Protein AF-0000000079469267 (afdb_homodimer)

Radius of gyration: 24.54 Å; Cα contacts (8 Å, |Δi|>4): 1300; chains: 2; bounding box: 55×76×54 Å

pLDDT: mean 92.68, std 9.92, range [40.91, 98.94]

InterPro domains:
  IPR002347 Short-chain dehydrogenase/reductase SDR [PF00106] (14-213)
  IPR002347 Short-chain dehydrogenase/reductase SDR [PR00080] (97-108)
  IPR002347 Short-chain dehydrogenase/reductase SDR [PR00080] (150-158)
  IPR002347 Short-chain dehydrogenase/reductase SDR [PR00080] (176-195)
  IPR002347 Short-chain dehydrogenase/reductase SDR [PR00081] (15-32)
  IPR002347 Short-chain dehydrogenase/reductase SDR [PR00081] (97-108)
  IPR002347 Short-chain dehydrogenase/reductase SDR [PR00081] (144-160)
  IPR002347 Short-chain dehydrogenase/reductase SDR [PR00081] (176-195)
  IPR002347 Short-chain dehydrogenase/reductase SDR [PR00081] (197-214)
  IPR036291 NAD(P)-binding domain superfamily [SSF51735] (9-253)
  IPR050259 Short-chain dehydrogenases/reductases [PTHR42879] (10-252)
  IPR057326 Ketoreductase domain [SM00822] (14-189)

Nearest PDB structures (foldseek):
  3s55-assembly2_E  TM=8.276E-01  e=9.055E-22  Mycobacteroides abscessus ATCC 19977
  3s55-assembly2_F  TM=8.338E-01  e=1.156E-21  Mycobacteroides abscessus ATCC 19977
  3tfo-assembly1_C  TM=9.069E-01  e=4.178E-18  Sinorhizobium meliloti 1021
  7ulh-assembly1_B  TM=8.196E-01  e=1.775E-18  Mycobacterium avium 104
  3qlj-assembly2_D  TM=8.713E-01  e=3.142E-17  Mycobacterium avium 104

Organism: NCBI:txid2803784

Foldseek 3Di:
DAQAADLCALQNLAEEEFEPCQWFLSLQLQQLSQSRNYAYEYEEQFADPPRDPFDGHPVVSQCVSVVRPGHYDYDYADLLDLVRLLVSQVVSCVVRHAHAEYELDDADDWFAFPVPDDPVNLSSRCRNLPVSLVSNCVNRVVVLLVVLGHEYEYEAAPLLDDDDPPDDDDGGSVSNNVSRVNRLVVQLVVLVVCLVSFYAGEYEHEYAEDIPVCVVVVVDDPVCVVVYDYSQLSSQQSSCLRSDGSNVRHSYHYYRVVSCVVVVHDGDRGD/DAQAADLCALQNLAEEEFEPCQWFLSLLLQQLSQSRNYAYEYEEQFADPPRDPFDGHPVVSQCVSVVRPGHYDYDYADLLDLVRLLVSQVVSCVPRHAHAEYELDDADDWFAFPVPDDPVNLSSRCRRLPVSLVSNCVNRVVVLLVVLGHEYEYEAAPLLDDDDPPDDDDGGSVSNNVSRVNRLVVQLVVLVVCLVSFYAGEYEHEYAEDIPVCVVVVVDDPVCVVVYDYSQLSSQQSSCLRSDGSNVRHSYHYYRPVSCVVVVHDGDRGD

Structure (mmCIF, N/CA/C/O backbone):
data_AF-0000000079469267-model_v1
#
loop_
_entity.id
_entity.type
_entity.pdbx_description
1 polymer 'D-xylose 1-dehydrogenase'
#
loop_
_atom_site.group_PDB
_atom_site.id
_atom_site.type_symbol
_atom_site.label_atom_id
_atom_site.label_alt_id
_atom_site.label_comp_id
_atom_site.label_asym_id
_atom_site.label_entity_id
_atom_site.label_seq_id
_atom_site.pdbx_PDB_ins_code
_atom_site.Cartn_x
_atom_site.Cartn_y
_atom_site.Cartn_z
_atom_site.occupancy
_atom_site.B_iso_or_equiv
_atom_site.auth_seq_id
_atom_site.auth_comp_id
_atom_site.auth_asym_id
_atom_site.auth_atom_id
_atom_site.pdbx_PDB_model_num
ATOM 1 N N . MET A 1 1 ? 15.133 38.938 3.828 1 41.12 1 MET A N 1
ATOM 2 C CA . MET A 1 1 ? 14.32 39.219 5.008 1 41.12 1 MET A CA 1
ATOM 3 C C . MET A 1 1 ? 13.555 37.969 5.445 1 41.12 1 MET A C 1
ATOM 5 O O . MET A 1 1 ? 13.031 37.219 4.605 1 41.12 1 MET A O 1
ATOM 9 N N . SER A 1 2 ? 13.836 37.469 6.621 1 58.41 2 SER A N 1
ATOM 10 C CA . SER A 1 2 ? 13.227 36.281 7.176 1 58.41 2 SER A CA 1
ATOM 11 C C . SER A 1 2 ? 11.703 36.375 7.164 1 58.41 2 SER A C 1
ATOM 13 O O . SER A 1 2 ? 11.148 37.438 7.41 1 58.41 2 SER A O 1
ATOM 15 N N . ALA A 1 3 ? 11.023 35.438 6.48 1 75 3 ALA A N 1
ATOM 16 C CA . ALA A 1 3 ? 9.562 35.469 6.422 1 75 3 ALA A CA 1
ATOM 17 C C . ALA A 1 3 ? 8.969 35.688 7.812 1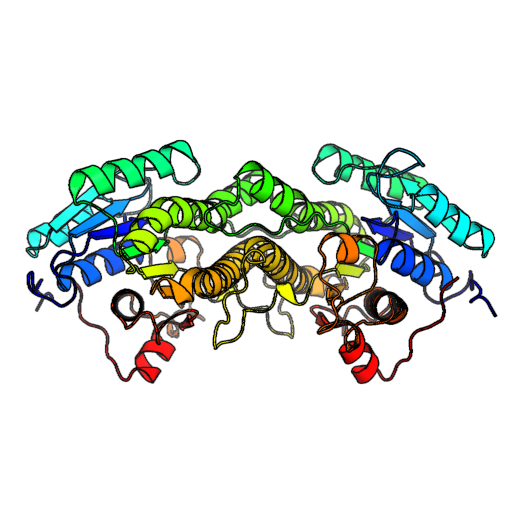 75 3 ALA A C 1
ATOM 19 O O . ALA A 1 3 ? 9.625 35.406 8.82 1 75 3 ALA A O 1
ATOM 20 N N . SER A 1 4 ? 7.977 36.594 7.887 1 85.12 4 SER A N 1
ATOM 21 C CA . SER A 1 4 ? 7.328 36.875 9.164 1 85.12 4 SER A CA 1
ATOM 22 C C . SER A 1 4 ? 6.039 36.094 9.328 1 85.12 4 SER A C 1
ATOM 24 O O . SER A 1 4 ? 5.453 35.625 8.344 1 85.12 4 SER A O 1
ATOM 26 N N . ILE A 1 5 ? 5.711 35.812 10.508 1 90.56 5 ILE A N 1
ATOM 27 C CA . ILE A 1 5 ? 4.453 35.156 10.844 1 90.56 5 ILE A CA 1
ATOM 28 C C . ILE A 1 5 ? 3.328 36.188 10.906 1 90.56 5 ILE A C 1
ATOM 30 O O . ILE A 1 5 ? 3.51 37.281 11.453 1 90.56 5 ILE A O 1
ATOM 34 N N . ASN A 1 6 ? 2.289 35.938 10.172 1 91.69 6 ASN A N 1
ATOM 35 C CA . ASN A 1 6 ? 1.043 36.688 10.266 1 91.69 6 ASN A CA 1
ATOM 36 C C . ASN A 1 6 ? 0.024 35.969 11.148 1 91.69 6 ASN A C 1
ATOM 38 O O . ASN A 1 6 ? -0.751 35.125 10.664 1 91.69 6 ASN A O 1
ATOM 42 N N . PRO A 1 7 ? -0.048 36.312 12.422 1 88.56 7 PRO A N 1
ATOM 43 C CA . PRO A 1 7 ? -0.926 35.594 13.352 1 88.56 7 PRO A CA 1
ATOM 44 C C . PRO A 1 7 ? -2.393 35.656 12.93 1 88.56 7 PRO A C 1
ATOM 46 O O . PRO A 1 7 ? -3.199 34.844 13.406 1 88.56 7 PRO A O 1
ATOM 49 N N . ASN A 1 8 ? -2.76 36.625 12.023 1 92.38 8 ASN A N 1
ATOM 50 C CA . ASN A 1 8 ? -4.133 36.75 11.547 1 92.38 8 ASN A CA 1
ATOM 51 C C . ASN A 1 8 ? -4.285 36.25 10.109 1 92.38 8 ASN A C 1
ATOM 53 O O . ASN A 1 8 ? -5.168 36.719 9.383 1 92.38 8 ASN A O 1
ATOM 57 N N . GLY A 1 9 ? -3.377 35.344 9.781 1 94.94 9 GLY A N 1
ATOM 58 C CA . GLY A 1 9 ? -3.408 34.812 8.438 1 94.94 9 GLY A CA 1
ATOM 59 C C . GLY A 1 9 ? -4.559 33.844 8.211 1 94.94 9 GLY A C 1
ATOM 60 O O . GLY A 1 9 ? -5.504 33.781 9 1 94.94 9 GLY A O 1
ATOM 61 N N . ASN A 1 10 ? -4.566 33.125 7.137 1 95.94 10 ASN A N 1
ATOM 62 C CA . ASN A 1 10 ? -5.652 32.281 6.645 1 95.94 10 ASN A CA 1
ATOM 63 C C . ASN A 1 10 ? -5.93 31.125 7.586 1 95.94 10 ASN A C 1
ATOM 65 O O . ASN A 1 10 ? -7 30.516 7.531 1 95.94 10 ASN A O 1
ATOM 69 N N . LEU A 1 11 ? -4.941 30.812 8.531 1 98.06 11 LEU A N 1
ATOM 70 C CA . LEU A 1 11 ? -5.109 29.656 9.406 1 98.06 11 LEU A CA 1
ATOM 71 C C . LEU A 1 11 ? -5.277 30.094 10.852 1 98.06 11 LEU A C 1
ATOM 73 O O . LEU A 1 11 ? -5.043 29.312 11.773 1 98.06 11 LEU A O 1
ATOM 77 N N . LYS A 1 12 ? -5.617 31.359 10.961 1 97 12 LYS A N 1
ATOM 78 C CA . LYS A 1 12 ? -5.852 31.875 12.312 1 97 12 LYS A CA 1
ATOM 79 C C . LYS A 1 12 ? -6.844 30.984 13.062 1 97 12 LYS A C 1
ATOM 81 O O . LYS A 1 12 ? -7.922 30.672 12.547 1 97 12 LYS A O 1
ATOM 86 N N . GLY A 1 13 ? -6.406 30.531 14.234 1 96.06 13 GLY A N 1
ATOM 87 C CA . GLY A 1 13 ? -7.293 29.766 15.102 1 96.06 13 GLY A CA 1
ATOM 88 C C . GLY A 1 13 ? -7.301 28.281 14.789 1 96.06 13 GLY A C 1
ATOM 89 O O . GLY A 1 13 ? -7.867 27.484 15.539 1 96.06 13 GLY A O 1
ATOM 90 N N . LYS A 1 14 ? -6.727 27.938 13.688 1 98.38 14 LYS A N 1
ATOM 91 C CA . LYS A 1 14 ? -6.676 26.516 13.32 1 98.38 14 LYS A CA 1
ATOM 92 C C . LYS A 1 14 ? -5.566 25.797 14.078 1 98.38 14 LYS A C 1
ATOM 94 O O . LYS A 1 14 ? -4.508 26.375 14.344 1 98.38 14 LYS A O 1
ATOM 99 N N . VAL A 1 15 ? -5.801 24.594 14.43 1 98.88 15 VAL A N 1
ATOM 100 C CA . VAL A 1 15 ? -4.824 23.734 15.094 1 98.88 15 VAL A CA 1
ATOM 101 C C . VAL A 1 15 ? -4.27 22.719 14.102 1 98.88 15 VAL A C 1
ATOM 103 O O . VAL A 1 15 ? -5.031 21.984 13.469 1 98.88 15 VAL A O 1
ATOM 106 N N . ALA A 1 16 ? -2.955 22.688 13.953 1 98.94 16 ALA A N 1
ATOM 107 C CA . ALA A 1 16 ? -2.285 21.75 13.055 1 98.94 16 ALA A CA 1
ATOM 108 C C . ALA A 1 16 ? -1.392 20.781 13.828 1 98.94 16 ALA A C 1
ATOM 110 O O . ALA A 1 16 ? -0.635 21.203 14.711 1 98.94 16 ALA A O 1
ATOM 111 N N . LEU A 1 17 ? -1.526 19.531 13.586 1 98.94 17 LEU A N 1
ATOM 112 C CA . LEU A 1 17 ? -0.62 18.5 14.078 1 98.94 17 LEU A CA 1
ATOM 113 C C . LEU A 1 17 ? 0.293 17.984 12.969 1 98.94 17 LEU A C 1
ATOM 115 O O . LEU A 1 17 ? -0.183 17.484 11.953 1 98.94 17 LEU A O 1
ATOM 119 N N . VAL A 1 18 ? 1.579 18.156 13.117 1 98.94 18 VAL A N 1
ATOM 120 C CA . VAL A 1 18 ? 2.576 17.734 12.141 1 98.94 18 VAL A CA 1
ATOM 121 C C . VAL A 1 18 ? 3.48 16.672 12.75 1 98.94 18 VAL A C 1
ATOM 123 O O . VAL A 1 18 ? 4.199 16.938 13.719 1 98.94 18 VAL A O 1
ATOM 126 N N . THR A 1 19 ? 3.451 15.523 12.195 1 98.75 19 THR A N 1
ATOM 127 C CA . THR A 1 19 ? 4.32 14.453 12.68 1 98.75 19 THR A CA 1
ATOM 128 C C . THR A 1 19 ? 5.652 14.461 11.938 1 98.75 19 THR A C 1
ATOM 130 O O . THR A 1 19 ? 5.734 14.922 10.797 1 98.75 19 THR A O 1
ATOM 133 N N . GLY A 1 20 ? 6.68 13.898 12.602 1 96.88 20 GLY A N 1
ATOM 134 C CA . GLY A 1 20 ? 8.008 13.906 12.008 1 96.88 20 GLY A CA 1
ATOM 135 C C . GLY A 1 20 ? 8.555 15.305 11.789 1 96.88 20 GLY A C 1
ATOM 136 O O . GLY A 1 20 ? 9.047 15.617 10.703 1 96.88 20 GLY A O 1
ATOM 137 N N . ALA A 1 21 ? 8.438 16.141 12.789 1 96.62 21 ALA A N 1
ATOM 138 C CA . ALA A 1 21 ? 8.672 17.562 12.57 1 96.62 21 ALA A CA 1
ATOM 139 C C . ALA A 1 21 ? 9.898 18.047 13.344 1 96.62 21 ALA A C 1
ATOM 141 O O . ALA A 1 21 ? 10.016 19.234 13.664 1 96.62 21 ALA A O 1
ATOM 142 N N . SER A 1 22 ? 10.805 17.141 13.664 1 93.38 22 SER A N 1
ATOM 143 C CA . SER A 1 22 ? 12.016 17.531 14.375 1 93.38 22 SER A CA 1
ATOM 144 C C . SER A 1 22 ? 13.039 18.156 13.43 1 93.38 22 SER A C 1
ATOM 146 O O . SER A 1 22 ? 14 18.781 13.875 1 93.38 22 SER A O 1
ATOM 148 N N . ARG A 1 23 ? 12.852 17.953 12.133 1 89.31 23 ARG A N 1
ATOM 149 C CA . ARG A 1 23 ? 13.797 18.453 11.141 1 89.31 23 ARG A CA 1
ATOM 150 C C . ARG A 1 23 ? 13.234 18.312 9.727 1 89.31 23 ARG A C 1
ATOM 152 O O . ARG A 1 23 ? 12.133 17.781 9.547 1 89.31 23 ARG A O 1
ATOM 159 N N . GLY A 1 24 ? 13.898 18.906 8.828 1 91.94 24 GLY A N 1
ATOM 160 C CA . GLY A 1 24 ? 13.648 18.656 7.414 1 91.94 24 GLY A CA 1
ATOM 161 C C . GLY A 1 24 ? 12.273 19.109 6.969 1 91.94 24 GLY A C 1
ATOM 162 O O . GLY A 1 24 ? 11.867 20.25 7.238 1 91.94 24 GLY A O 1
ATOM 163 N N . ILE A 1 25 ? 11.641 18.25 6.254 1 93.88 25 ILE A N 1
ATOM 164 C CA . ILE A 1 25 ? 10.375 18.562 5.598 1 93.88 25 ILE A CA 1
ATOM 165 C C . ILE A 1 25 ? 9.312 18.875 6.645 1 93.88 25 ILE A C 1
ATOM 167 O O . ILE A 1 25 ? 8.562 19.844 6.512 1 93.88 25 ILE A O 1
ATOM 171 N N . GLY A 1 26 ? 9.273 18.094 7.746 1 96.88 26 GLY A N 1
ATOM 172 C CA . GLY A 1 26 ? 8.297 18.328 8.797 1 96.88 26 GLY A CA 1
ATOM 173 C C . GLY A 1 26 ? 8.445 19.672 9.469 1 96.88 26 GLY A C 1
ATOM 174 O O . GLY A 1 26 ? 7.449 20.344 9.734 1 96.88 26 GLY A O 1
ATOM 175 N N . GLU A 1 27 ? 9.664 20.016 9.727 1 96.69 27 GLU A N 1
ATOM 176 C CA . GLU A 1 27 ? 9.938 21.328 10.312 1 96.69 27 GLU A CA 1
ATOM 177 C C . GLU A 1 27 ? 9.492 22.453 9.383 1 96.69 27 GLU A C 1
ATOM 179 O O . GLU A 1 27 ? 8.891 23.438 9.828 1 96.69 27 GLU A O 1
ATOM 184 N N . ALA A 1 28 ? 9.781 22.281 8.125 1 96.5 28 ALA A N 1
ATOM 185 C CA . ALA A 1 28 ? 9.438 23.297 7.129 1 96.5 28 ALA A CA 1
ATOM 186 C C . ALA A 1 28 ? 7.922 23.453 7.008 1 96.5 28 ALA A C 1
ATOM 188 O O . ALA A 1 28 ? 7.414 24.562 6.902 1 96.5 28 ALA A O 1
ATOM 189 N N . ILE A 1 29 ? 7.223 22.328 7.035 1 98.12 29 ILE A N 1
ATOM 190 C CA . ILE A 1 29 ? 5.766 22.344 6.941 1 98.12 29 ILE A CA 1
ATOM 191 C C . ILE A 1 29 ? 5.176 23.047 8.164 1 98.12 29 ILE A C 1
ATOM 193 O O . ILE A 1 29 ? 4.297 23.906 8.039 1 98.12 29 ILE A O 1
ATOM 197 N N . ALA A 1 30 ? 5.703 22.703 9.336 1 98.44 30 ALA A N 1
ATOM 198 C CA . ALA A 1 30 ? 5.234 23.328 10.578 1 98.44 30 ALA A CA 1
ATOM 199 C C . ALA A 1 30 ? 5.418 24.844 10.531 1 98.44 30 ALA A C 1
ATOM 201 O O . ALA A 1 30 ? 4.5 25.594 10.875 1 98.44 30 ALA A O 1
ATOM 202 N N . ALA A 1 31 ? 6.582 25.25 10.086 1 97.69 31 ALA A N 1
ATOM 203 C CA . ALA A 1 31 ? 6.887 26.672 9.984 1 97.69 31 ALA A CA 1
ATOM 204 C C . ALA A 1 31 ? 5.93 27.375 9.023 1 97.69 31 ALA A C 1
ATOM 206 O O . ALA A 1 31 ? 5.406 28.453 9.32 1 97.69 31 ALA A O 1
ATOM 207 N N . ARG A 1 32 ? 5.676 26.75 7.902 1 97.88 32 ARG A N 1
ATOM 208 C CA . ARG A 1 32 ? 4.84 27.359 6.871 1 97.88 32 ARG A CA 1
ATOM 209 C C . ARG A 1 32 ? 3.406 27.531 7.359 1 97.88 32 ARG A C 1
ATOM 211 O O . ARG A 1 32 ? 2.764 28.531 7.078 1 97.88 32 ARG A O 1
ATOM 218 N N . LEU A 1 33 ? 2.873 26.531 8.039 1 98.5 33 LEU A N 1
ATOM 219 C CA . LEU A 1 33 ? 1.521 26.625 8.586 1 98.5 33 LEU A CA 1
ATOM 220 C C . LEU A 1 33 ? 1.433 27.703 9.648 1 98.5 33 LEU A C 1
ATOM 222 O O . LEU A 1 33 ? 0.464 28.469 9.688 1 98.5 33 LEU A O 1
ATOM 226 N N . ALA A 1 34 ? 2.457 27.812 10.477 1 98.12 34 ALA A N 1
ATOM 227 C CA . ALA A 1 34 ? 2.504 28.828 11.523 1 98.12 34 ALA A CA 1
ATOM 228 C C . ALA A 1 34 ? 2.529 30.234 10.93 1 98.12 34 ALA A C 1
ATOM 230 O O . ALA A 1 34 ? 1.97 31.172 11.5 1 98.12 34 ALA A O 1
ATOM 231 N N . MET A 1 35 ? 3.162 30.328 9.812 1 97.31 35 MET A N 1
ATOM 232 C CA . MET A 1 35 ? 3.283 31.625 9.148 1 97.31 35 MET A CA 1
ATOM 233 C C . MET A 1 35 ? 1.907 32.219 8.836 1 97.31 35 MET A C 1
ATOM 235 O O . MET A 1 35 ? 1.751 33.438 8.727 1 97.31 35 MET A O 1
ATOM 239 N N . GLU A 1 36 ? 0.935 31.328 8.742 1 97.5 36 GLU A N 1
ATOM 240 C CA . GLU A 1 36 ? -0.411 31.781 8.398 1 97.5 36 GLU A CA 1
ATOM 241 C C . GLU A 1 36 ? -1.324 31.781 9.617 1 97.5 36 GLU A C 1
ATOM 243 O O . GLU A 1 36 ? -2.547 31.875 9.484 1 97.5 36 GLU A O 1
ATOM 248 N N . GLY A 1 37 ? -0.709 31.625 10.836 1 97.75 37 GLY A N 1
ATOM 249 C CA . GLY A 1 37 ? -1.449 31.844 12.07 1 97.75 37 GLY A CA 1
ATOM 250 C C . GLY A 1 37 ? -1.898 30.562 12.742 1 97.75 37 GLY A C 1
ATOM 251 O O . GLY A 1 37 ? -2.545 30.609 13.789 1 97.75 37 GLY A O 1
ATOM 252 N N . ALA A 1 38 ? -1.58 29.438 12.234 1 98.62 38 ALA A N 1
ATOM 253 C CA . ALA A 1 38 ? -1.966 28.172 12.844 1 98.62 38 ALA A CA 1
ATOM 254 C C . ALA A 1 38 ? -1.254 27.969 14.18 1 98.62 38 ALA A C 1
ATOM 256 O O . ALA A 1 38 ? -0.105 28.391 14.352 1 98.62 38 ALA A O 1
ATOM 257 N N . LYS A 1 39 ? -1.957 27.391 15.117 1 98.69 39 LYS A N 1
ATOM 258 C CA . LYS A 1 39 ? -1.313 26.797 16.281 1 98.69 39 LYS A CA 1
ATOM 259 C C . LYS A 1 39 ? -0.788 25.406 15.969 1 98.69 39 LYS A C 1
ATOM 261 O O . LYS A 1 39 ? -1.567 24.484 15.695 1 98.69 39 LYS A O 1
ATOM 266 N N . VAL A 1 40 ? 0.514 25.25 16.062 1 98.81 40 VAL A N 1
ATOM 267 C CA . VAL A 1 40 ? 1.112 24.047 15.508 1 98.81 40 VAL A CA 1
ATOM 268 C C . VAL A 1 40 ? 1.604 23.141 16.625 1 98.81 40 VAL A C 1
ATOM 270 O O . VAL A 1 40 ? 2.32 23.594 17.531 1 98.81 40 VAL A O 1
ATOM 273 N N . VAL A 1 41 ? 1.173 21.906 16.641 1 98.88 41 VAL A N 1
ATOM 274 C CA . VAL A 1 41 ? 1.74 20.844 17.469 1 98.88 41 VAL A CA 1
ATOM 275 C C . VAL A 1 41 ? 2.674 19.984 16.625 1 98.88 41 VAL A C 1
ATOM 277 O O . VAL A 1 41 ? 2.26 19.422 15.602 1 98.88 41 VAL A O 1
ATOM 280 N N . VAL A 1 42 ? 3.918 19.953 17.016 1 98.75 42 VAL A N 1
ATOM 281 C CA . VAL A 1 42 ? 4.887 19.141 16.297 1 98.75 42 VAL A CA 1
ATOM 282 C C . VAL A 1 42 ? 5.215 17.891 17.109 1 98.75 42 VAL A C 1
ATOM 284 O O . VAL A 1 42 ? 5.285 17.938 18.344 1 98.75 42 VAL A O 1
ATOM 287 N N . SER A 1 43 ? 5.355 16.766 16.422 1 98.56 43 SER A N 1
ATOM 288 C CA . SER A 1 43 ? 5.633 15.5 17.094 1 98.56 43 SER A CA 1
ATOM 289 C C . SER A 1 43 ? 6.707 14.703 16.375 1 98.56 43 SER A C 1
ATOM 291 O O . SER A 1 43 ? 6.785 14.742 15.141 1 98.56 43 SER A O 1
ATOM 293 N N . ALA A 1 44 ? 7.492 14.047 17.031 1 96.88 44 ALA A N 1
ATOM 294 C CA . ALA A 1 44 ? 8.539 13.125 16.594 1 96.88 44 ALA A CA 1
ATOM 295 C C . ALA A 1 44 ? 9.133 12.375 17.797 1 96.88 44 ALA A C 1
ATOM 297 O O . ALA A 1 44 ? 8.617 12.469 18.906 1 96.88 44 ALA A O 1
ATOM 298 N N . ARG A 1 45 ? 10.172 11.648 17.531 1 91.19 45 ARG A N 1
ATOM 299 C CA . ARG A 1 45 ? 10.828 10.906 18.609 1 91.19 45 ARG A CA 1
ATOM 300 C C . ARG A 1 45 ? 11.977 11.711 19.203 1 91.19 45 ARG A C 1
ATOM 302 O O . ARG A 1 45 ? 12.43 11.414 20.312 1 91.19 45 ARG A O 1
ATOM 309 N N . THR A 1 46 ? 12.445 12.727 18.422 1 86.56 46 THR A N 1
ATOM 310 C CA . THR A 1 46 ? 13.586 13.508 18.875 1 86.56 46 THR A CA 1
ATOM 311 C C . THR A 1 46 ? 13.141 14.852 19.438 1 86.56 46 THR A C 1
ATOM 313 O O . THR A 1 46 ? 12.945 15.812 18.688 1 86.56 46 THR A O 1
ATOM 316 N N . ALA A 1 47 ? 13.094 14.883 20.734 1 89.06 47 ALA A N 1
ATOM 317 C CA . ALA A 1 47 ? 12.602 16.094 21.391 1 89.06 47 ALA A CA 1
ATOM 318 C C . ALA A 1 47 ? 13.742 17.062 21.688 1 89.06 47 ALA A C 1
ATOM 320 O O . ALA A 1 47 ? 13.594 18.266 21.547 1 89.06 47 ALA A O 1
ATOM 321 N N . GLN A 1 48 ? 14.812 16.391 22.062 1 87.88 48 GLN A N 1
ATOM 322 C CA . GLN A 1 48 ? 15.945 17.203 22.5 1 87.88 48 GLN A CA 1
ATOM 323 C C . GLN A 1 48 ? 17.266 16.641 21.953 1 87.88 48 GLN A C 1
ATOM 325 O O . GLN A 1 48 ? 17.312 15.508 21.484 1 87.88 48 GLN A O 1
ATOM 330 N N . ASP A 1 49 ? 18.188 17.547 22.078 1 84.69 49 ASP A N 1
ATOM 331 C CA . ASP A 1 49 ? 19.516 17.172 21.594 1 84.69 49 ASP A CA 1
ATOM 332 C C . ASP A 1 49 ? 19.984 15.875 22.266 1 84.69 49 ASP A C 1
ATOM 334 O O . ASP A 1 49 ? 19.734 15.656 23.453 1 84.69 49 ASP A O 1
ATOM 338 N N . GLY A 1 50 ? 20.672 15.055 21.453 1 82.88 50 GLY A N 1
ATOM 339 C CA . GLY A 1 50 ? 21.234 13.844 22.016 1 82.88 50 GLY A CA 1
ATOM 340 C C . GLY A 1 50 ? 20.359 12.625 21.812 1 82.88 50 GLY A C 1
ATOM 341 O O . GLY A 1 50 ? 20.812 11.484 21.984 1 82.88 50 GLY A O 1
ATOM 342 N N . GLU A 1 51 ? 19.188 12.898 21.312 1 84.75 51 GLU A N 1
ATOM 343 C CA . GLU A 1 51 ? 18.25 11.789 21.172 1 84.75 51 GLU A CA 1
ATOM 344 C C . GLU A 1 51 ? 18.328 11.164 19.781 1 84.75 51 GLU A C 1
ATOM 346 O O . GLU A 1 51 ? 17.703 10.133 19.531 1 84.75 51 GLU A O 1
ATOM 351 N N . SER A 1 52 ? 19.062 11.828 18.938 1 83.81 52 SER A N 1
ATOM 352 C CA . SER A 1 52 ? 19.266 11.344 17.578 1 83.81 52 SER A CA 1
ATOM 353 C C . SER A 1 52 ? 20.641 11.758 17.047 1 83.81 52 SER A C 1
ATOM 355 O O . SER A 1 52 ? 21.203 12.766 17.484 1 83.81 52 SER A O 1
ATOM 357 N N . ARG A 1 53 ? 21.203 10.961 16.188 1 78.94 53 ARG A N 1
ATOM 358 C CA . ARG A 1 53 ? 22.469 11.273 15.531 1 78.94 53 ARG A CA 1
ATOM 359 C C . ARG A 1 53 ? 22.281 12.367 14.484 1 78.94 53 ARG A C 1
ATOM 361 O O . ARG A 1 53 ? 23.266 12.977 14.039 1 78.94 53 ARG A O 1
ATOM 368 N N . LEU A 1 54 ? 20.984 12.586 14.109 1 80.19 54 LEU A N 1
ATOM 369 C CA . LEU A 1 54 ? 20.703 13.594 13.086 1 80.19 54 LEU A CA 1
ATOM 370 C C . LEU A 1 54 ? 20.422 14.945 13.727 1 80.19 54 LEU A C 1
ATOM 372 O O . LEU A 1 54 ? 19.828 15.016 14.812 1 80.19 54 LEU A O 1
ATOM 376 N N . PRO A 1 55 ? 20.797 15.953 13.07 1 86.38 55 PRO A N 1
ATOM 377 C CA . PRO A 1 55 ? 20.516 17.281 13.609 1 86.38 55 PRO A CA 1
ATOM 378 C C . PRO A 1 55 ? 19.031 17.641 13.555 1 86.38 55 PRO A C 1
ATOM 380 O O . PRO A 1 55 ? 18.297 17.141 12.703 1 86.38 55 PRO A O 1
ATOM 383 N N . GLY A 1 56 ? 18.641 18.547 14.531 1 91 56 GLY A N 1
ATOM 384 C CA . GLY A 1 56 ? 17.266 19 14.594 1 91 56 GLY A CA 1
ATOM 385 C C . GLY A 1 56 ? 16.469 18.312 15.688 1 91 56 GLY A C 1
ATOM 386 O O . GLY A 1 56 ? 16.641 17.109 15.93 1 91 56 GLY A O 1
ATOM 387 N N . THR A 1 57 ? 15.711 19.078 16.375 1 95.06 57 THR A N 1
ATOM 388 C CA . THR A 1 57 ? 14.859 18.594 17.453 1 95.06 57 THR A CA 1
ATOM 389 C C . THR A 1 57 ? 13.492 19.281 17.406 1 95.06 57 THR A C 1
ATOM 391 O O . THR A 1 57 ? 13.336 20.312 16.766 1 95.06 57 THR A O 1
ATOM 394 N N . LEU A 1 58 ? 12.578 18.656 18.078 1 97.44 58 LEU A N 1
ATOM 395 C CA . LEU A 1 58 ? 11.266 19.281 18.219 1 97.44 58 LEU A CA 1
ATOM 396 C C . LEU A 1 58 ? 11.383 20.641 18.906 1 97.44 58 LEU A C 1
ATOM 398 O O . LEU A 1 58 ? 10.703 21.594 18.516 1 97.44 58 LEU A O 1
ATOM 402 N N . MET A 1 59 ? 12.203 20.734 19.875 1 96.88 59 MET A N 1
ATOM 403 C CA . MET A 1 59 ? 12.391 21.969 20.625 1 96.88 59 MET A CA 1
ATOM 404 C C . MET A 1 59 ? 12.883 23.078 19.703 1 96.88 59 MET A C 1
ATOM 406 O O . MET A 1 59 ? 12.414 24.219 19.781 1 96.88 59 MET A O 1
ATOM 410 N N . GLU A 1 60 ? 13.789 22.75 18.859 1 96.06 60 GLU A N 1
ATOM 411 C CA . GLU A 1 60 ? 14.328 23.734 17.922 1 96.06 60 GLU A CA 1
ATOM 412 C C . GLU A 1 60 ? 13.25 24.203 16.938 1 96.06 60 GLU A C 1
ATOM 414 O O . GLU A 1 60 ? 13.195 25.391 16.594 1 96.06 60 GLU A O 1
ATOM 419 N N . THR A 1 61 ? 12.438 23.234 16.5 1 96.94 61 THR A N 1
ATOM 420 C CA . THR A 1 61 ? 11.328 23.578 15.609 1 96.94 61 THR A CA 1
ATOM 421 C C . THR A 1 61 ? 10.383 24.562 16.297 1 96.94 61 THR A C 1
ATOM 423 O O . THR A 1 61 ? 10.016 25.594 15.727 1 96.94 61 THR A O 1
ATOM 426 N N . VAL A 1 62 ? 10.039 24.312 17.531 1 98 62 VAL A N 1
ATOM 427 C CA . VAL A 1 62 ? 9.109 25.125 18.297 1 98 62 VAL A CA 1
ATOM 428 C C . VAL A 1 62 ? 9.734 26.5 18.562 1 98 62 VAL A C 1
ATOM 430 O O . VAL A 1 62 ? 9.07 27.531 18.406 1 98 62 VAL A O 1
ATOM 433 N N . GLU A 1 63 ? 10.969 26.531 18.922 1 96.81 63 GLU A N 1
ATOM 434 C CA . GLU A 1 63 ? 11.656 27.781 19.234 1 96.81 63 GLU A CA 1
ATOM 435 C C . GLU A 1 63 ? 11.727 28.688 18 1 96.81 63 GLU A C 1
ATOM 437 O O . GLU A 1 63 ? 11.531 29.906 18.109 1 96.81 63 GLU A O 1
ATOM 442 N N . ARG A 1 64 ? 11.977 28.062 16.922 1 95.31 64 ARG A N 1
ATOM 443 C CA . ARG A 1 64 ? 12.047 28.828 15.68 1 95.31 64 ARG A CA 1
ATOM 444 C C . ARG A 1 64 ? 10.711 29.484 15.367 1 95.31 64 ARG A C 1
ATOM 446 O O . ARG A 1 64 ? 10.656 30.672 15.008 1 95.31 64 ARG A O 1
ATOM 453 N N . ILE A 1 65 ? 9.648 28.766 15.508 1 96.94 65 ILE A N 1
ATOM 454 C CA . ILE A 1 65 ? 8.312 29.266 15.227 1 96.94 65 ILE A CA 1
ATOM 455 C C . ILE A 1 65 ? 7.941 30.359 16.234 1 96.94 65 ILE A C 1
ATOM 457 O O . ILE A 1 65 ? 7.457 31.422 15.844 1 96.94 65 ILE A O 1
ATOM 461 N N . LYS A 1 66 ? 8.273 30.156 17.5 1 96.75 66 LYS A N 1
ATOM 462 C CA . LYS A 1 66 ? 7.934 31.109 18.547 1 96.75 66 LYS A CA 1
ATOM 463 C C . LYS A 1 66 ? 8.742 32.406 18.406 1 96.75 66 LYS A C 1
ATOM 465 O O . LYS A 1 66 ? 8.219 33.5 18.594 1 96.75 66 LYS A O 1
ATOM 470 N N . LYS A 1 67 ? 9.977 32.25 18.062 1 95.88 67 LYS A N 1
ATOM 471 C CA . LYS A 1 67 ? 10.836 33.406 17.875 1 95.88 67 LYS A CA 1
ATOM 472 C C . LYS A 1 67 ? 10.312 34.281 16.75 1 95.88 67 LYS A C 1
ATOM 474 O O . LYS A 1 67 ? 10.469 35.531 16.797 1 95.88 67 LYS A O 1
ATOM 479 N N . ALA A 1 68 ? 9.664 33.656 15.828 1 95.38 68 ALA A N 1
ATOM 480 C CA . ALA A 1 68 ? 9.133 34.375 14.68 1 95.38 68 ALA A CA 1
ATOM 481 C C . ALA A 1 68 ? 7.738 34.906 14.977 1 95.38 68 ALA A C 1
ATOM 483 O O . ALA A 1 68 ? 7.109 35.531 14.109 1 95.38 68 ALA A O 1
ATOM 484 N N . GLY A 1 69 ? 7.23 34.688 16.141 1 95.19 69 GLY A N 1
ATOM 485 C CA . GLY A 1 69 ? 5.965 35.25 16.578 1 95.19 69 GLY A CA 1
ATOM 486 C C . GLY A 1 69 ? 4.805 34.281 16.453 1 95.19 69 GLY A C 1
ATOM 487 O O . GLY A 1 69 ? 3.645 34.688 16.609 1 95.19 69 GLY A O 1
ATOM 488 N N . GLY A 1 70 ? 5.125 33.031 16.172 1 96.56 70 GLY A N 1
ATOM 489 C CA . GLY A 1 70 ? 4.074 32.031 16.016 1 96.56 70 GLY A CA 1
ATOM 490 C C . GLY A 1 70 ? 3.799 31.25 17.297 1 96.56 70 GLY A C 1
ATOM 491 O O . GLY A 1 70 ? 4.406 31.531 18.328 1 96.56 70 GLY A O 1
ATOM 492 N N . GLU A 1 71 ? 2.836 30.391 17.234 1 97.56 71 GLU A N 1
ATOM 493 C CA . GLU A 1 71 ? 2.467 29.516 18.344 1 97.56 71 GLU A CA 1
ATOM 494 C C . GLU A 1 71 ? 2.717 28.062 18 1 97.56 71 GLU A C 1
ATOM 496 O O . GLU A 1 71 ? 2.201 27.547 17 1 97.56 71 GLU A O 1
ATOM 501 N N . ALA A 1 72 ? 3.479 27.438 18.812 1 98.31 72 ALA A N 1
ATOM 502 C CA . ALA A 1 72 ? 3.793 26.031 18.578 1 98.31 72 ALA A CA 1
ATOM 503 C C . ALA A 1 72 ? 4.156 25.328 19.875 1 98.31 72 ALA A C 1
ATOM 505 O O . ALA A 1 72 ? 4.602 25.969 20.844 1 98.31 72 ALA A O 1
ATOM 506 N N . THR A 1 73 ? 3.912 24.094 19.953 1 98.5 73 THR A N 1
ATOM 507 C CA . THR A 1 73 ? 4.363 23.219 21.031 1 98.5 73 THR A CA 1
ATOM 508 C C . THR A 1 73 ? 4.77 21.859 20.5 1 98.5 73 THR A C 1
ATOM 510 O O . THR A 1 73 ? 4.52 21.547 19.328 1 98.5 73 THR A O 1
ATOM 513 N N . PHE A 1 74 ? 5.516 21.125 21.312 1 98.31 74 PHE A N 1
ATOM 514 C CA . PHE A 1 74 ? 5.887 19.797 20.859 1 98.31 74 PHE A CA 1
ATOM 515 C C . PHE A 1 74 ? 5.352 18.734 21.828 1 98.31 74 PHE A C 1
ATOM 517 O O . PHE A 1 74 ? 5.199 18.984 23.016 1 98.31 74 PHE A O 1
ATOM 524 N N . ILE A 1 75 ? 4.945 17.625 21.297 1 98.5 75 ILE A N 1
ATOM 525 C CA . ILE A 1 75 ? 4.594 16.422 22.031 1 98.5 75 ILE A CA 1
ATOM 526 C C . ILE A 1 75 ? 5.383 15.234 21.484 1 98.5 75 ILE A C 1
ATOM 528 O O . ILE A 1 75 ? 5.195 14.828 20.344 1 98.5 75 ILE A O 1
ATOM 532 N N . LYS A 1 76 ? 6.27 14.742 22.297 1 98 76 LYS A N 1
ATOM 533 C CA . LYS A 1 76 ? 7.078 13.594 21.891 1 98 76 LYS A CA 1
ATOM 534 C C . LYS A 1 76 ? 6.227 12.328 21.812 1 98 76 LYS A C 1
ATOM 536 O O . LYS A 1 76 ? 5.41 12.062 22.703 1 98 76 LYS A O 1
ATOM 541 N N . ALA A 1 77 ? 6.359 11.594 20.688 1 97.88 77 ALA A N 1
ATOM 542 C CA . ALA A 1 77 ? 5.609 10.352 20.547 1 97.88 77 ALA A CA 1
ATOM 543 C C . ALA A 1 77 ? 6.332 9.391 19.609 1 97.88 77 ALA A C 1
ATOM 545 O O . ALA A 1 77 ? 6.922 9.805 18.609 1 97.88 77 ALA A O 1
ATOM 546 N N . ASP A 1 78 ? 6.363 8.156 19.953 1 97.5 78 ASP A N 1
ATOM 547 C CA . ASP A 1 78 ? 6.734 7.07 19.047 1 97.5 78 ASP A CA 1
ATOM 548 C C . ASP A 1 78 ? 5.52 6.539 18.297 1 97.5 78 ASP A C 1
ATOM 550 O O . ASP A 1 78 ? 4.73 5.77 18.844 1 97.5 78 ASP A O 1
ATOM 554 N N . LEU A 1 79 ? 5.445 6.867 17.047 1 97.62 79 LEU A N 1
ATOM 555 C CA . LEU A 1 79 ? 4.25 6.586 16.266 1 97.62 79 LEU A CA 1
ATOM 556 C C . LEU A 1 79 ? 4.148 5.098 15.945 1 97.62 79 LEU A C 1
ATOM 558 O O . LEU A 1 79 ? 3.143 4.641 15.398 1 97.62 79 LEU A O 1
ATOM 562 N N . ALA A 1 80 ? 5.172 4.316 16.312 1 97.25 80 ALA A N 1
ATOM 563 C CA . ALA A 1 80 ? 5.086 2.863 16.172 1 97.25 80 ALA A CA 1
ATOM 564 C C . ALA A 1 80 ? 4.191 2.266 17.266 1 97.25 80 ALA A C 1
ATOM 566 O O . ALA A 1 80 ? 3.848 1.083 17.203 1 97.25 80 ALA A O 1
ATOM 567 N N . GLN A 1 81 ? 3.814 3.092 18.188 1 97.69 81 GLN A N 1
ATOM 568 C CA . GLN A 1 81 ? 2.996 2.641 19.297 1 97.69 81 GLN A CA 1
ATOM 569 C C . GLN A 1 81 ? 1.616 3.293 19.281 1 97.69 81 GLN A C 1
ATOM 571 O O . GLN A 1 81 ? 1.499 4.516 19.391 1 97.69 81 GLN A O 1
ATOM 576 N N . SER A 1 82 ? 0.597 2.451 19.281 1 97.81 82 SER A N 1
ATOM 577 C CA . SER A 1 82 ? -0.772 2.949 19.188 1 97.81 82 SER A CA 1
ATOM 578 C C . SER A 1 82 ? -1.11 3.834 20.391 1 97.81 82 SER A C 1
ATOM 580 O O . SER A 1 82 ? -1.757 4.871 20.234 1 97.81 82 SER A O 1
ATOM 582 N N . ILE A 1 83 ? -0.667 3.477 21.5 1 98.12 83 ILE A N 1
ATOM 583 C CA . ILE A 1 83 ? -0.991 4.207 22.719 1 98.12 83 ILE A CA 1
ATOM 584 C C . ILE A 1 83 ? -0.37 5.602 22.672 1 98.12 83 ILE A C 1
ATOM 586 O O . ILE A 1 83 ? -0.948 6.562 23.172 1 98.12 83 ILE A O 1
ATOM 590 N N . GLU A 1 84 ? 0.76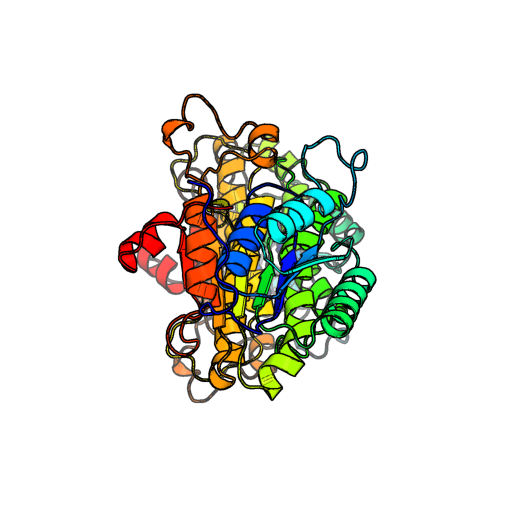5 5.719 22.078 1 98.56 84 GLU A N 1
ATOM 591 C CA . GLU A 1 84 ? 1.422 7.016 21.953 1 98.56 84 GLU A CA 1
ATOM 592 C C . GLU A 1 84 ? 0.71 7.906 20.938 1 98.56 84 GLU A C 1
ATOM 594 O O . GLU A 1 84 ? 0.654 9.125 21.109 1 98.56 84 GLU A O 1
ATOM 599 N N . ARG A 1 85 ? 0.161 7.293 19.906 1 98.75 85 ARG A N 1
ATOM 600 C CA . ARG A 1 85 ? -0.625 8.055 18.953 1 98.75 85 ARG A CA 1
ATOM 601 C C . ARG A 1 85 ? -1.892 8.609 19.594 1 98.75 85 ARG A C 1
ATOM 603 O O . ARG A 1 85 ? -2.25 9.766 19.375 1 98.75 85 ARG A O 1
ATOM 610 N N . GLU A 1 86 ? -2.504 7.77 20.375 1 98.75 86 GLU A N 1
ATOM 611 C CA . GLU A 1 86 ? -3.703 8.203 21.078 1 98.75 86 GLU A CA 1
ATOM 612 C C . GLU A 1 86 ? -3.387 9.336 22.062 1 98.75 86 GLU A C 1
ATOM 614 O O . GLU A 1 86 ? -4.09 10.344 22.094 1 98.75 86 GLU A O 1
ATOM 619 N N . ARG A 1 87 ? -2.326 9.18 22.812 1 98.75 87 ARG A N 1
ATOM 620 C CA . ARG A 1 87 ? -1.896 10.203 23.75 1 98.75 87 ARG A CA 1
ATOM 621 C C . ARG A 1 87 ? -1.536 11.5 23.031 1 98.75 87 ARG A C 1
ATOM 623 O O . ARG A 1 87 ? -1.863 12.594 23.5 1 98.75 87 ARG A O 1
ATOM 630 N N . LEU A 1 88 ? -0.884 11.367 21.906 1 98.81 88 LEU A N 1
ATOM 631 C CA . LEU A 1 88 ? -0.486 12.516 21.094 1 98.81 88 LEU A CA 1
ATOM 632 C C . LEU A 1 88 ? -1.697 13.367 20.719 1 98.81 88 LEU A C 1
ATOM 634 O O . LEU A 1 88 ? -1.696 14.586 20.938 1 98.81 88 LEU A O 1
ATOM 638 N N . VAL A 1 89 ? -2.748 12.719 20.219 1 98.88 89 VAL A N 1
ATOM 639 C CA . VAL A 1 89 ? -3.941 13.43 19.766 1 98.88 89 VAL A CA 1
ATOM 640 C C . VAL A 1 89 ? -4.672 14.016 20.984 1 98.88 89 VAL A C 1
ATOM 642 O O . VAL A 1 89 ? -5.098 15.172 20.953 1 98.88 89 VAL A O 1
ATOM 645 N N . GLU A 1 90 ? -4.73 13.234 22.016 1 98.81 90 GLU A N 1
ATOM 646 C CA . GLU A 1 90 ? -5.391 13.695 23.234 1 98.81 90 GLU A CA 1
ATOM 647 C C . GLU A 1 90 ? -4.703 14.938 23.781 1 98.81 90 GLU A C 1
ATOM 649 O O . GLU A 1 90 ? -5.367 15.914 24.125 1 98.81 90 GLU A O 1
ATOM 654 N N . GLU A 1 91 ? -3.418 14.93 23.906 1 98.88 91 GLU A N 1
ATOM 655 C CA . GLU A 1 91 ? -2.654 16.047 24.453 1 98.88 91 GLU A CA 1
ATOM 656 C C . GLU A 1 91 ? -2.727 17.266 23.531 1 98.88 91 GLU A C 1
ATOM 658 O O . GLU A 1 91 ? -2.781 18.406 23.984 1 98.88 91 GLU A O 1
ATOM 663 N N . ALA A 1 92 ? -2.678 17 22.219 1 98.81 92 ALA A N 1
ATOM 664 C CA . ALA A 1 92 ? -2.807 18.094 21.266 1 98.81 92 ALA A CA 1
ATOM 665 C C . ALA A 1 92 ? -4.145 18.812 21.438 1 98.81 92 ALA A C 1
ATOM 667 O O . ALA A 1 92 ? -4.195 20.047 21.484 1 98.81 92 ALA A O 1
ATOM 668 N N . VAL A 1 93 ? -5.195 18.016 21.578 1 98.75 93 VAL A N 1
ATOM 669 C CA . VAL A 1 93 ? -6.543 18.547 21.719 1 98.75 93 VAL A CA 1
ATOM 670 C C . VAL A 1 93 ? -6.648 19.297 23.047 1 98.75 93 VAL A C 1
ATOM 672 O O . VAL A 1 93 ? -7.254 20.375 23.109 1 98.75 93 VAL A O 1
ATOM 675 N N . ALA A 1 94 ? -6.066 18.766 24.047 1 98.69 94 ALA A N 1
ATOM 676 C CA . ALA A 1 94 ? -6.094 19.422 25.359 1 98.69 94 ALA A CA 1
ATOM 677 C C . ALA A 1 94 ? -5.371 20.766 25.328 1 98.69 94 ALA A C 1
ATOM 679 O O . ALA A 1 94 ? -5.75 21.703 26.031 1 98.69 94 ALA A O 1
ATOM 680 N N . THR A 1 95 ? -4.375 20.859 24.531 1 98.5 95 THR A N 1
ATOM 681 C CA . THR A 1 95 ? -3.525 22.047 24.484 1 98.5 95 THR A CA 1
ATOM 682 C C . THR A 1 95 ? -4.176 23.156 23.656 1 98.5 95 THR A C 1
ATOM 684 O O . THR A 1 95 ? -4.234 24.312 24.094 1 98.5 95 THR A O 1
ATOM 687 N N . TYR A 1 96 ? -4.617 22.812 22.438 1 98.44 96 TYR A N 1
ATOM 688 C CA . TYR A 1 96 ? -5.008 23.875 21.516 1 98.44 96 TYR A CA 1
ATOM 689 C C . TYR A 1 96 ? -6.449 23.688 21.047 1 98.44 96 TYR A C 1
ATOM 691 O O . TYR A 1 96 ? -7 24.547 20.344 1 98.44 96 TYR A O 1
ATOM 699 N N . GLY A 1 97 ? -7.117 22.547 21.422 1 98.25 97 GLY A N 1
ATOM 700 C CA . GLY A 1 97 ? -8.445 22.234 20.938 1 98.25 97 GLY A CA 1
ATOM 701 C C . GLY A 1 97 ? -8.438 21.25 19.781 1 98.25 97 GLY A C 1
ATOM 702 O O . GLY A 1 97 ? -7.414 20.625 19.5 1 98.25 97 GLY A O 1
ATOM 703 N N . PRO A 1 98 ? -9.586 21.047 19.156 1 98.31 98 PRO A N 1
ATOM 704 C CA . PRO A 1 98 ? -9.711 20.047 18.094 1 98.31 98 PRO A CA 1
ATOM 705 C C . PRO A 1 98 ? -8.742 20.297 16.938 1 98.31 98 PRO A C 1
ATOM 707 O O . PRO A 1 98 ? -8.5 21.453 16.562 1 98.31 98 PRO A O 1
ATOM 710 N N . ILE A 1 99 ? -8.266 19.266 16.375 1 98.81 99 ILE A N 1
ATOM 711 C CA . ILE A 1 99 ? -7.289 19.344 15.289 1 98.81 99 ILE A CA 1
ATOM 712 C C . ILE A 1 99 ? -8 19.641 13.969 1 98.81 99 ILE A C 1
ATOM 714 O O . ILE A 1 99 ? -8.883 18.891 13.555 1 98.81 99 ILE A O 1
ATOM 718 N N . ASP A 1 100 ? -7.555 20.703 13.312 1 98.81 100 ASP A N 1
ATOM 719 C CA . ASP A 1 100 ? -8.125 21.109 12.039 1 98.81 100 ASP A CA 1
ATOM 720 C C . ASP A 1 100 ? -7.312 20.547 10.867 1 98.81 100 ASP A C 1
ATOM 722 O O . ASP A 1 100 ? -7.855 20.328 9.789 1 98.81 100 ASP A O 1
ATOM 726 N N . ILE A 1 101 ? -6.02 20.438 11.07 1 98.94 101 ILE A N 1
ATOM 727 C CA . ILE A 1 101 ? -5.078 20.031 10.031 1 98.94 101 ILE A CA 1
ATOM 728 C C . ILE A 1 101 ? -4.164 18.938 10.57 1 98.94 101 ILE A C 1
ATOM 730 O O . ILE A 1 101 ? -3.514 19.109 11.602 1 98.94 101 ILE A O 1
ATOM 734 N N . LEU A 1 102 ? -4.18 17.797 9.961 1 98.94 102 LEU A N 1
ATOM 735 C CA . LEU A 1 102 ? -3.258 16.703 10.273 1 98.94 102 LEU A CA 1
ATOM 736 C C . LEU A 1 102 ? -2.268 16.484 9.141 1 98.94 102 LEU A C 1
ATOM 738 O O . LEU A 1 102 ? -2.67 16.234 8 1 98.94 102 LEU A O 1
ATOM 742 N N . ILE A 1 103 ? -1.004 16.688 9.43 1 98.94 103 ILE A N 1
ATOM 743 C CA . ILE A 1 103 ? 0.064 16.375 8.484 1 98.94 103 ILE A CA 1
ATOM 744 C C . ILE A 1 103 ? 0.781 15.102 8.906 1 98.94 103 ILE A C 1
ATOM 746 O O . ILE A 1 103 ? 1.507 15.086 9.898 1 98.94 103 ILE A O 1
ATOM 750 N N . ASN A 1 104 ? 0.524 14.07 8.203 1 98.81 104 ASN A N 1
ATOM 751 C CA . ASN A 1 104 ? 1.288 12.844 8.383 1 98.81 104 ASN A CA 1
ATOM 752 C C . ASN A 1 104 ? 2.58 12.859 7.57 1 98.81 104 ASN A C 1
ATOM 754 O O . ASN A 1 104 ? 2.572 12.57 6.371 1 98.81 104 ASN A O 1
ATOM 758 N N . ASN A 1 105 ? 3.664 13.125 8.234 1 97.75 105 ASN A N 1
ATOM 759 C CA . ASN A 1 105 ? 4.949 13.312 7.57 1 97.75 105 ASN A CA 1
ATOM 760 C C . ASN A 1 105 ? 6 12.336 8.086 1 97.75 105 ASN A C 1
ATOM 762 O O . ASN A 1 105 ? 6.98 12.055 7.395 1 97.75 105 ASN A O 1
ATOM 766 N N . ALA A 1 106 ? 5.777 11.797 9.312 1 94.62 106 ALA A N 1
ATOM 767 C CA . ALA A 1 106 ? 6.754 10.898 9.93 1 94.62 106 ALA A CA 1
ATOM 768 C C . ALA A 1 106 ? 7.02 9.688 9.047 1 94.62 106 ALA A C 1
ATOM 770 O O . ALA A 1 106 ? 6.09 9.109 8.477 1 94.62 106 ALA A O 1
ATOM 771 N N . ALA A 1 107 ? 8.312 9.367 8.93 1 89 107 ALA A N 1
ATOM 772 C CA . ALA A 1 107 ? 8.672 8.188 8.148 1 89 107 ALA A CA 1
ATOM 773 C C . ALA A 1 107 ? 9.953 7.551 8.672 1 89 107 ALA A C 1
ATOM 775 O O . ALA A 1 107 ? 10.789 8.227 9.281 1 89 107 ALA A O 1
ATOM 776 N N . ILE A 1 108 ? 10.055 6.32 8.508 1 89.44 108 ILE A N 1
ATOM 777 C CA . ILE A 1 108 ? 11.273 5.535 8.68 1 89.44 108 ILE A CA 1
ATOM 778 C C . ILE A 1 108 ? 11.523 4.707 7.422 1 89.44 108 ILE A C 1
ATOM 780 O O . ILE A 1 108 ? 10.594 4.125 6.855 1 89.44 108 ILE A O 1
ATOM 784 N N . THR A 1 109 ? 12.734 4.723 6.984 1 88.06 109 THR A N 1
ATOM 785 C CA . THR A 1 109 ? 12.969 4.059 5.707 1 88.06 109 THR A CA 1
ATOM 786 C C . THR A 1 109 ? 14.156 3.107 5.805 1 88.06 109 THR A C 1
ATOM 788 O O . THR A 1 109 ? 15.203 3.463 6.359 1 88.06 109 THR A O 1
ATOM 791 N N . TYR A 1 110 ? 13.977 1.951 5.391 1 90.19 110 TYR A N 1
ATOM 792 C CA . TYR A 1 110 ? 15.016 0.966 5.125 1 90.19 110 TYR A CA 1
ATOM 793 C C . TYR A 1 110 ? 15.094 0.631 3.641 1 90.19 110 TYR A C 1
ATOM 795 O O . TYR A 1 110 ? 14.07 0.315 3.02 1 90.19 110 TYR A O 1
ATOM 803 N N . PHE A 1 111 ? 16.203 0.749 3.113 1 90.62 111 PHE A N 1
ATOM 804 C CA . PHE A 1 111 ? 16.438 0.335 1.732 1 90.62 111 PHE A CA 1
ATOM 805 C C . PHE A 1 111 ? 17.203 -0.981 1.678 1 90.62 111 PHE A C 1
ATOM 807 O O . PHE A 1 111 ? 18.422 -1.002 1.846 1 90.62 111 PHE A O 1
ATOM 814 N N . THR A 1 112 ? 16.547 -2.023 1.522 1 93.69 112 THR A N 1
ATOM 815 C CA . THR A 1 112 ? 17.062 -3.393 1.487 1 93.69 112 THR A CA 1
ATOM 816 C C . THR A 1 112 ? 16.312 -4.215 0.434 1 93.69 112 THR A C 1
ATOM 818 O O . THR A 1 112 ? 15.094 -4.109 0.302 1 93.69 112 THR A O 1
ATOM 821 N N . PRO A 1 113 ? 17.125 -4.945 -0.374 1 95.19 113 PRO A N 1
ATOM 822 C CA . PRO A 1 113 ? 16.453 -5.812 -1.332 1 95.19 113 PRO A CA 1
ATOM 823 C C . PRO A 1 113 ? 15.422 -6.734 -0.667 1 95.19 113 PRO A C 1
ATOM 825 O O . PRO A 1 113 ? 15.594 -7.113 0.494 1 95.19 113 PRO A O 1
ATOM 828 N N . VAL A 1 114 ? 14.406 -7.129 -1.442 1 96.81 114 VAL A N 1
ATOM 829 C CA . VAL A 1 114 ? 13.305 -7.945 -0.942 1 96.81 114 VAL A CA 1
ATOM 830 C C . VAL A 1 114 ? 13.844 -9.242 -0.351 1 96.81 114 VAL A C 1
ATOM 832 O O . VAL A 1 114 ? 13.461 -9.641 0.752 1 96.81 114 VAL A O 1
ATOM 835 N N . VAL A 1 115 ? 14.805 -9.805 -0.955 1 95.5 115 VAL A N 1
ATOM 836 C CA . VAL A 1 115 ? 15.305 -11.125 -0.576 1 95.5 115 VAL A CA 1
ATOM 837 C C . VAL A 1 115 ? 15.953 -11.055 0.806 1 95.5 115 VAL A C 1
ATOM 839 O O . VAL A 1 115 ? 15.969 -12.039 1.544 1 95.5 115 VAL A O 1
ATOM 842 N N . GLU A 1 116 ? 16.359 -9.859 1.219 1 96.19 116 GLU A N 1
ATOM 843 C CA . GLU A 1 116 ? 17.094 -9.695 2.471 1 96.19 116 GLU A CA 1
ATOM 844 C C . GLU A 1 116 ? 16.266 -8.914 3.492 1 96.19 116 GLU A C 1
ATOM 846 O O . GLU A 1 116 ? 16.703 -8.719 4.629 1 96.19 116 GLU A O 1
ATOM 851 N N . PHE A 1 117 ? 15.141 -8.469 3.08 1 97 117 PHE A N 1
ATOM 852 C CA . PHE A 1 117 ? 14.359 -7.57 3.922 1 97 117 PHE A CA 1
ATOM 853 C C . PHE A 1 117 ? 13.75 -8.328 5.098 1 97 117 PHE A C 1
ATOM 855 O O . PHE A 1 117 ? 13.031 -9.305 4.91 1 97 117 PHE A O 1
ATOM 862 N N . THR A 1 118 ? 13.961 -7.891 6.332 1 97.69 118 THR A N 1
ATOM 863 C CA . THR A 1 118 ? 13.531 -8.641 7.508 1 97.69 118 THR A CA 1
ATOM 864 C C . THR A 1 118 ? 12.078 -8.328 7.852 1 97.69 118 THR A C 1
ATOM 866 O O . THR A 1 118 ? 11.586 -7.242 7.543 1 97.69 118 THR A O 1
ATOM 869 N N . GLU A 1 119 ? 11.453 -9.281 8.508 1 97.69 119 GLU A N 1
ATOM 870 C CA . GLU A 1 119 ? 10.086 -9.094 8.977 1 97.69 119 GLU A CA 1
ATOM 871 C C . GLU A 1 119 ? 9.984 -7.883 9.898 1 97.69 119 GLU A C 1
ATOM 873 O O . GLU A 1 119 ? 9.039 -7.09 9.797 1 97.69 119 GLU A O 1
ATOM 878 N N . LYS A 1 120 ? 10.898 -7.789 10.773 1 97.69 120 LYS A N 1
ATOM 879 C CA . LYS A 1 120 ? 10.891 -6.711 11.758 1 97.69 120 LYS A CA 1
ATOM 880 C C . LYS A 1 120 ? 10.898 -5.344 11.078 1 97.69 120 LYS A C 1
ATOM 882 O O . LYS A 1 120 ? 10.109 -4.469 11.422 1 97.69 120 LYS A O 1
ATOM 887 N N . ARG A 1 121 ? 11.789 -5.145 10.117 1 97.44 121 ARG A N 1
ATOM 888 C CA . ARG A 1 121 ? 11.883 -3.877 9.406 1 97.44 121 ARG A CA 1
ATOM 889 C C . ARG A 1 121 ? 10.625 -3.613 8.578 1 97.44 121 ARG A C 1
ATOM 891 O O . ARG A 1 121 ? 10.148 -2.48 8.523 1 97.44 121 ARG A O 1
ATOM 898 N N . PHE A 1 122 ? 10.117 -4.676 7.945 1 98 122 PHE A N 1
ATOM 899 C CA . PHE A 1 122 ? 8.891 -4.551 7.156 1 98 122 PHE A CA 1
ATOM 900 C C . PHE A 1 122 ? 7.738 -4.066 8.023 1 98 122 PHE A C 1
ATOM 902 O O . PHE A 1 122 ? 7.074 -3.082 7.684 1 98 122 PHE A O 1
ATOM 909 N N . LYS A 1 123 ? 7.562 -4.73 9.125 1 97.44 123 LYS A N 1
ATOM 910 C CA . LYS A 1 123 ? 6.441 -4.418 10.008 1 97.44 123 LYS A CA 1
ATOM 911 C C . LYS A 1 123 ? 6.586 -3.02 10.602 1 97.44 123 LYS A C 1
ATOM 913 O O . LYS A 1 123 ? 5.598 -2.303 10.758 1 97.44 123 LYS A O 1
ATOM 918 N N . LEU A 1 124 ? 7.773 -2.65 10.953 1 97.56 124 LEU A N 1
ATOM 919 C CA . LEU A 1 124 ? 8.016 -1.319 11.5 1 97.56 124 LEU A CA 1
ATOM 920 C C . LEU A 1 124 ? 7.703 -0.242 10.461 1 97.56 124 LEU A C 1
ATOM 922 O O . LEU A 1 124 ? 7.059 0.76 10.781 1 97.56 124 LEU A O 1
ATOM 926 N N . MET A 1 125 ? 8.125 -0.43 9.234 1 97.06 125 MET A N 1
ATOM 927 C CA . MET A 1 125 ? 7.859 0.542 8.18 1 97.06 125 MET A CA 1
ATOM 928 C C . MET A 1 125 ? 6.363 0.659 7.914 1 97.06 125 MET A C 1
ATOM 930 O O . MET A 1 125 ? 5.836 1.765 7.785 1 97.06 125 MET A O 1
ATOM 934 N N . MET A 1 126 ? 5.711 -0.513 7.898 1 97.69 126 MET A N 1
ATOM 935 C CA . MET A 1 126 ? 4.266 -0.507 7.695 1 97.69 126 MET A CA 1
ATOM 936 C C . MET A 1 126 ? 3.557 0.211 8.836 1 97.69 126 MET A C 1
ATOM 938 O O . MET A 1 126 ? 2.598 0.952 8.617 1 97.69 126 MET A O 1
ATOM 942 N N . GLU A 1 127 ? 4.035 -0.044 9.992 1 98.12 127 GLU A N 1
ATOM 943 C CA . GLU A 1 127 ? 3.424 0.56 11.172 1 98.12 127 GLU A CA 1
ATOM 944 C C . GLU A 1 127 ? 3.537 2.082 11.141 1 98.12 127 GLU A C 1
ATOM 946 O O . GLU A 1 127 ? 2.549 2.789 11.352 1 98.12 127 GLU A O 1
ATOM 951 N N . VAL A 1 128 ? 4.656 2.592 10.805 1 97.81 128 VAL A N 1
ATOM 952 C CA . VAL A 1 128 ? 4.938 4.016 10.953 1 97.81 128 VAL A CA 1
ATOM 953 C C . VAL A 1 128 ? 4.441 4.766 9.719 1 97.81 128 VAL A C 1
ATOM 955 O O . VAL A 1 128 ? 3.951 5.891 9.82 1 97.81 128 VAL A O 1
ATOM 958 N N . GLN A 1 129 ? 4.488 4.102 8.586 1 97.56 129 GLN A N 1
ATOM 959 C CA . GLN A 1 129 ? 4.258 4.852 7.352 1 97.56 129 GLN A CA 1
ATOM 960 C C . GLN A 1 129 ? 2.852 4.609 6.812 1 97.56 129 GLN A C 1
ATOM 962 O O . GLN A 1 129 ? 2.361 5.367 5.977 1 97.56 129 GLN A O 1
ATOM 967 N N . VAL A 1 130 ? 2.248 3.545 7.258 1 98.25 130 VAL A N 1
ATOM 968 C CA . VAL A 1 130 ? 0.934 3.223 6.715 1 98.25 130 VAL A CA 1
ATOM 969 C C . VAL A 1 130 ? -0.102 3.219 7.84 1 98.25 130 VAL A C 1
ATOM 971 O O . VAL A 1 130 ? -1.037 4.023 7.832 1 98.25 130 VAL A O 1
ATOM 974 N N . TYR A 1 131 ? 0.166 2.441 8.859 1 98.62 131 TYR A N 1
ATOM 975 C CA . TYR A 1 131 ? -0.859 2.32 9.891 1 98.62 131 TYR A CA 1
ATOM 976 C C . TYR A 1 131 ? -0.944 3.592 10.727 1 98.62 131 TYR A C 1
ATOM 978 O O . TYR A 1 131 ? -2.035 4.012 11.117 1 98.62 131 TYR A O 1
ATOM 986 N N . ALA A 1 132 ? 0.164 4.176 11.086 1 98.69 132 ALA A N 1
ATOM 987 C CA . ALA A 1 132 ? 0.14 5.359 11.938 1 98.69 132 ALA A CA 1
ATOM 988 C C . ALA A 1 132 ? -0.663 6.484 11.289 1 98.69 132 ALA A C 1
ATOM 990 O O . ALA A 1 132 ? -1.571 7.043 11.906 1 98.69 132 ALA A O 1
ATOM 991 N N . PRO A 1 133 ? -0.428 6.824 10 1 98.75 133 PRO A N 1
A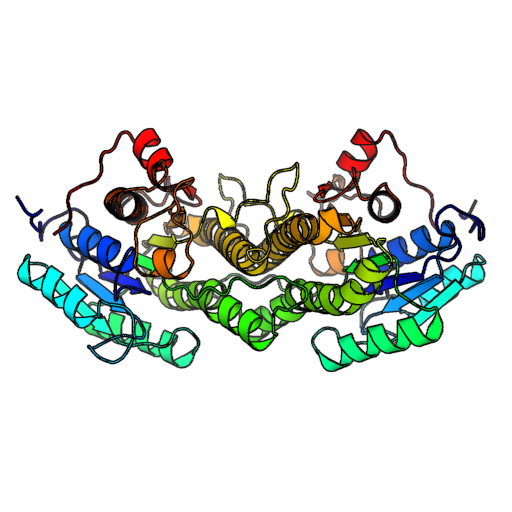TOM 992 C CA . PRO A 1 133 ? -1.284 7.82 9.352 1 98.75 133 PRO A CA 1
ATOM 993 C C . PRO A 1 133 ? -2.758 7.418 9.352 1 98.75 133 PRO A C 1
ATOM 995 O O . PRO A 1 133 ? -3.631 8.273 9.539 1 98.75 133 PRO A O 1
ATOM 998 N N . PHE A 1 134 ? -3.039 6.156 9.117 1 98.75 134 PHE A N 1
ATOM 999 C CA . PHE A 1 134 ? -4.398 5.637 9.164 1 98.75 134 PHE A CA 1
ATOM 1000 C C . PHE A 1 134 ? -5.02 5.875 10.539 1 98.75 134 PHE A C 1
ATOM 1002 O O . PHE A 1 134 ? -6.121 6.418 10.641 1 98.75 134 PHE A O 1
ATOM 1009 N N . HIS A 1 135 ? -4.297 5.473 11.586 1 98.88 135 HIS A N 1
ATOM 1010 C CA . HIS A 1 135 ? -4.801 5.543 12.953 1 98.88 135 HIS A CA 1
ATOM 1011 C C . HIS A 1 135 ? -4.941 6.988 13.414 1 98.88 135 HIS A C 1
ATOM 1013 O O . HIS A 1 135 ? -5.949 7.355 14.023 1 98.88 135 HIS A O 1
ATOM 1019 N N . LEU A 1 136 ? -3.957 7.812 13.117 1 98.88 136 LEU A N 1
ATOM 1020 C CA . LEU A 1 136 ? -4.047 9.227 13.461 1 98.88 136 LEU A CA 1
ATOM 1021 C C . LEU A 1 136 ? -5.238 9.883 12.766 1 98.88 136 LEU A C 1
ATOM 1023 O O . LEU A 1 136 ? -5.934 10.703 13.359 1 98.88 136 LEU A O 1
ATOM 1027 N N . SER A 1 137 ? -5.438 9.539 11.484 1 98.81 137 SER A N 1
ATOM 1028 C CA . SER A 1 137 ? -6.613 10.031 10.773 1 98.81 137 SER A CA 1
ATOM 1029 C C . SER A 1 137 ? -7.902 9.609 11.469 1 98.81 137 SER A C 1
ATOM 1031 O O . SER A 1 137 ? -8.82 10.414 11.633 1 98.81 137 SER A O 1
ATOM 1033 N N . GLN A 1 138 ? -7.91 8.336 11.891 1 98.38 138 GLN A N 1
ATOM 1034 C CA . GLN A 1 138 ? -9.078 7.824 12.594 1 98.38 138 GLN A CA 1
ATOM 1035 C C . GLN A 1 138 ? -9.359 8.633 13.859 1 98.38 138 GLN A C 1
ATOM 1037 O O . GLN A 1 138 ? -10.516 8.859 14.211 1 98.38 138 GLN A O 1
ATOM 1042 N N . LEU A 1 139 ? -8.336 8.992 14.562 1 98.69 139 LEU A N 1
ATOM 1043 C CA . LEU A 1 139 ? -8.453 9.656 15.852 1 98.69 139 LEU A CA 1
ATOM 1044 C C . LEU A 1 139 ? -8.977 11.086 15.68 1 98.69 139 LEU A C 1
ATOM 1046 O O . LEU A 1 139 ? -9.664 11.609 16.547 1 98.69 139 LEU A O 1
ATOM 1050 N N . VAL A 1 140 ? -8.711 11.75 14.523 1 98.81 140 VAL A N 1
ATOM 1051 C CA . VAL A 1 140 ? -9.078 13.156 14.375 1 98.81 140 VAL A CA 1
ATOM 1052 C C . VAL A 1 140 ? -10.406 13.266 13.625 1 98.81 140 VAL A C 1
ATOM 1054 O O . VAL A 1 140 ? -11.07 14.305 13.688 1 98.81 140 VAL A O 1
ATOM 1057 N N . LEU A 1 141 ? -10.828 12.25 12.93 1 98.5 141 LEU A N 1
ATOM 1058 C CA . LEU A 1 141 ? -11.961 12.289 12 1 98.5 141 LEU A CA 1
ATOM 1059 C C . LEU A 1 141 ? -13.266 12.555 12.742 1 98.5 141 LEU A C 1
ATOM 1061 O O . LEU A 1 141 ? -14.086 13.352 12.281 1 98.5 141 LEU A O 1
ATOM 1065 N N . PRO A 1 142 ? -13.484 11.891 13.938 1 98.38 142 PRO A N 1
ATOM 1066 C CA . PRO A 1 142 ? -14.773 12.117 14.586 1 98.38 142 PRO A CA 1
ATOM 1067 C C . PRO A 1 142 ? -15.062 13.602 14.836 1 98.38 142 PRO A C 1
ATOM 1069 O O . PRO A 1 142 ? -16.156 14.086 14.516 1 98.38 142 PRO A O 1
ATOM 1072 N N . SER A 1 143 ? -14.109 14.328 15.344 1 98.5 143 SER A N 1
ATOM 1073 C CA . SER A 1 143 ? -14.289 15.758 15.594 1 98.5 143 SER A CA 1
ATOM 1074 C C . SER A 1 143 ? -14.406 16.531 14.289 1 98.5 143 SER A C 1
ATOM 1076 O O . SER A 1 143 ? -15.219 17.453 14.188 1 98.5 143 SER A O 1
ATOM 1078 N N . MET A 1 144 ? -13.609 16.203 13.258 1 98.62 144 MET A N 1
ATOM 1079 C CA . MET A 1 144 ? -13.68 16.859 11.953 1 98.62 144 MET A CA 1
ATOM 1080 C C . MET A 1 144 ? -15.055 16.672 11.328 1 98.62 144 MET A C 1
ATOM 1082 O O . MET A 1 144 ? -15.617 17.609 10.773 1 98.62 144 MET A O 1
ATOM 1086 N N . ILE A 1 145 ? -15.531 15.438 11.438 1 98 145 ILE A N 1
ATOM 1087 C CA . ILE A 1 145 ? -16.828 15.109 10.859 1 98 145 ILE A CA 1
ATOM 1088 C C . ILE A 1 145 ? -17.922 15.906 11.562 1 98 145 ILE A C 1
ATOM 1090 O O . ILE A 1 145 ? -18.797 16.484 10.914 1 98 145 ILE A O 1
ATOM 1094 N N . GLU A 1 146 ? -17.844 15.953 12.883 1 98.12 146 GLU A N 1
ATOM 1095 C CA . GLU A 1 146 ? -18.812 16.703 13.664 1 98.12 146 GLU A CA 1
ATOM 1096 C C . GLU A 1 146 ? -18.828 18.172 13.266 1 98.12 146 GLU A C 1
ATOM 1098 O O . GLU A 1 146 ? -19.891 18.781 13.117 1 98.12 146 GLU A O 1
ATOM 1103 N N . ARG A 1 147 ? -17.719 18.75 13.008 1 98 147 ARG A N 1
ATOM 1104 C CA . ARG A 1 147 ? -17.578 20.172 12.711 1 98 147 ARG A CA 1
ATOM 1105 C C . ARG A 1 147 ? -17.672 20.438 11.219 1 98 147 ARG A C 1
ATOM 1107 O O . ARG A 1 147 ? -17.688 21.594 10.781 1 98 147 ARG A O 1
ATOM 1114 N N . LYS A 1 148 ? -17.625 19.422 10.406 1 98 148 LYS A N 1
ATOM 1115 C CA . LYS A 1 148 ? -17.719 19.484 8.953 1 98 148 LYS A CA 1
ATOM 1116 C C . LYS A 1 148 ? -16.594 20.312 8.367 1 98 148 LYS A C 1
ATOM 1118 O O . LYS A 1 148 ? -16.812 21.172 7.512 1 98 148 LYS A O 1
ATOM 1123 N N . THR A 1 149 ? -15.445 20.109 8.914 1 97.69 149 THR A N 1
ATOM 1124 C CA . THR A 1 149 ? -14.242 20.781 8.43 1 97.69 149 THR A CA 1
ATOM 1125 C C . THR A 1 149 ? -12.992 20.016 8.867 1 97.69 149 THR A C 1
ATOM 1127 O O . THR A 1 149 ? -12.953 19.453 9.961 1 97.69 149 THR A O 1
ATOM 1130 N N . GLY A 1 150 ? -12.031 19.938 8.016 1 98.38 150 GLY A N 1
ATOM 1131 C CA . GLY A 1 150 ? -10.781 19.281 8.328 1 98.38 150 GLY A CA 1
ATOM 1132 C C . GLY A 1 150 ? -9.914 19.031 7.109 1 98.38 150 GLY A C 1
ATOM 1133 O O . GLY A 1 150 ? -10.43 18.906 5.992 1 98.38 150 GLY A O 1
ATOM 1134 N N . HIS A 1 151 ? -8.617 19.047 7.285 1 98.88 151 HIS A N 1
ATOM 1135 C CA . HIS A 1 151 ? -7.633 18.75 6.254 1 98.88 151 HIS A CA 1
ATOM 1136 C C . HIS A 1 151 ? -6.617 17.719 6.734 1 98.88 151 HIS A C 1
ATOM 1138 O O . HIS A 1 151 ? -6.066 17.844 7.832 1 98.88 151 HIS A O 1
ATOM 1144 N N . ILE A 1 152 ? -6.43 16.719 5.988 1 98.94 152 ILE A N 1
ATOM 1145 C CA . ILE A 1 152 ? -5.367 15.734 6.203 1 98.94 152 ILE A CA 1
ATOM 1146 C C . ILE A 1 152 ? -4.441 15.703 4.988 1 98.94 152 ILE A C 1
ATOM 1148 O O . ILE A 1 152 ? -4.906 15.594 3.85 1 98.94 152 ILE A O 1
ATOM 1152 N N . VAL A 1 153 ? -3.189 15.953 5.191 1 98.94 153 VAL A N 1
ATOM 1153 C CA . VAL A 1 153 ? -2.205 15.828 4.125 1 98.94 153 VAL A CA 1
ATOM 1154 C C . VAL A 1 153 ? -1.18 14.75 4.488 1 98.94 153 VAL A C 1
ATOM 1156 O O . VAL A 1 153 ? -0.576 14.805 5.562 1 98.94 153 VAL A O 1
ATOM 1159 N N . ASN A 1 154 ? -1.075 13.773 3.686 1 98.81 154 ASN A N 1
ATOM 1160 C CA . ASN A 1 154 ? -0.092 12.703 3.828 1 98.81 154 ASN A CA 1
ATOM 1161 C C . ASN A 1 154 ? 1.128 12.945 2.943 1 98.81 154 ASN A C 1
ATOM 1163 O O . ASN A 1 154 ? 0.991 13.258 1.759 1 98.81 154 ASN A O 1
ATOM 1167 N N . ILE A 1 155 ? 2.303 12.836 3.531 1 98 155 ILE A N 1
ATOM 1168 C CA . ILE A 1 155 ? 3.533 13.031 2.775 1 98 155 ILE A CA 1
ATOM 1169 C C . ILE A 1 155 ? 4.02 11.703 2.213 1 98 155 ILE A C 1
ATOM 1171 O O . ILE A 1 155 ? 4.406 10.805 2.967 1 98 155 ILE A O 1
ATOM 1175 N N . SER A 1 156 ? 3.945 11.586 0.925 1 96.25 156 SER A N 1
ATOM 1176 C CA . SER A 1 156 ? 4.371 10.383 0.219 1 96.25 156 SER A CA 1
ATOM 1177 C C . SER A 1 156 ? 5.75 10.562 -0.401 1 96.25 156 SER A C 1
ATOM 1179 O O . SER A 1 156 ? 6.648 11.133 0.224 1 96.25 156 SER A O 1
ATOM 1181 N N . SER A 1 157 ? 6.004 9.938 -1.455 1 90.69 157 SER A N 1
ATOM 1182 C CA . SER A 1 157 ? 7.242 9.945 -2.225 1 90.69 157 SER A CA 1
ATOM 1183 C C . SER A 1 157 ? 7.008 9.484 -3.656 1 90.69 157 SER A C 1
ATOM 1185 O O . SER A 1 157 ? 6.07 8.727 -3.924 1 90.69 157 SER A O 1
ATOM 1187 N N . PRO A 1 158 ? 7.859 9.992 -4.539 1 87.25 158 PRO A N 1
ATOM 1188 C CA . PRO A 1 158 ? 7.801 9.43 -5.891 1 87.25 158 PRO A CA 1
ATOM 1189 C C . PRO A 1 158 ? 8.031 7.918 -5.91 1 87.25 158 PRO A C 1
ATOM 1191 O O . PRO A 1 158 ? 7.727 7.258 -6.91 1 87.25 158 PRO A O 1
ATOM 1194 N N . ALA A 1 159 ? 8.562 7.441 -4.879 1 88.06 159 ALA A N 1
ATOM 1195 C CA . ALA A 1 159 ? 8.805 6.004 -4.777 1 88.06 159 ALA A CA 1
ATOM 1196 C C . ALA A 1 159 ? 7.496 5.223 -4.809 1 88.06 159 ALA A C 1
ATOM 1198 O O . ALA A 1 159 ? 7.5 4.004 -4.992 1 88.06 159 ALA A O 1
ATOM 1199 N N . GLY A 1 160 ? 6.402 5.867 -4.629 1 90.81 160 GLY A N 1
ATOM 1200 C CA . GLY A 1 160 ? 5.102 5.219 -4.711 1 90.81 160 GLY A CA 1
ATOM 1201 C C . GLY A 1 160 ? 4.703 4.859 -6.133 1 90.81 160 GLY A C 1
ATOM 1202 O O . GLY A 1 160 ? 3.795 4.055 -6.34 1 90.81 160 GLY A O 1
ATOM 1203 N N . ILE A 1 161 ? 5.406 5.477 -7.062 1 90.31 161 ILE A N 1
ATOM 1204 C CA . ILE A 1 161 ? 5.145 5.207 -8.469 1 90.31 161 ILE A CA 1
ATOM 1205 C C . ILE A 1 161 ? 5.789 3.881 -8.875 1 90.31 161 ILE A C 1
ATOM 1207 O O . ILE A 1 161 ? 6.887 3.555 -8.414 1 90.31 161 ILE A O 1
ATOM 1211 N N . HIS A 1 162 ? 5.133 3.16 -9.727 1 93.88 162 HIS A N 1
ATOM 1212 C CA . HIS A 1 162 ? 5.703 1.929 -10.258 1 93.88 162 HIS A CA 1
ATOM 1213 C C . HIS A 1 162 ? 7.008 2.203 -11 1 93.88 162 HIS A C 1
ATOM 1215 O O . HIS A 1 162 ? 7.113 3.189 -11.734 1 93.88 162 HIS A O 1
ATOM 1221 N N . PRO A 1 163 ? 7.969 1.353 -10.758 1 92 163 PRO A N 1
ATOM 1222 C CA . PRO A 1 163 ? 9.203 1.537 -11.523 1 92 163 PRO A CA 1
ATOM 1223 C C . PRO A 1 163 ? 8.969 1.446 -13.031 1 92 163 PRO A C 1
ATOM 1225 O O . PRO A 1 163 ? 8.117 0.677 -13.484 1 92 163 PRO A O 1
ATOM 1228 N N . ALA A 1 164 ? 9.742 2.133 -13.711 1 88.56 164 ALA A N 1
ATOM 1229 C CA . ALA A 1 164 ? 9.633 2.146 -15.164 1 88.56 164 ALA A CA 1
ATOM 1230 C C . ALA A 1 164 ? 10.641 1.194 -15.805 1 88.56 164 ALA A C 1
ATOM 1232 O O . ALA A 1 164 ? 11.734 0.98 -15.258 1 88.56 164 ALA A O 1
ATOM 1233 N N . LYS A 1 165 ? 10.289 0.584 -16.859 1 89.88 165 LYS A N 1
ATOM 1234 C CA . LYS A 1 165 ? 11.172 -0.242 -17.672 1 89.88 165 LYS A CA 1
ATOM 1235 C C . LYS A 1 165 ? 11.969 0.61 -18.656 1 89.88 165 LYS A C 1
ATOM 1237 O O . LYS A 1 165 ? 11.5 1.666 -19.094 1 89.88 165 LYS A O 1
ATOM 1242 N N . PRO A 1 166 ? 13.148 0.233 -19.188 1 90.62 166 PRO A N 1
ATOM 1243 C CA . PRO A 1 166 ? 13.836 -0.997 -18.781 1 90.62 166 PRO A CA 1
ATOM 1244 C C . PRO A 1 166 ? 14.406 -0.921 -17.359 1 90.62 166 PRO A C 1
ATOM 1246 O O . PRO A 1 166 ? 14.867 0.14 -16.938 1 90.62 166 PRO A O 1
ATOM 1249 N N . TYR A 1 167 ? 14.289 -1.993 -16.734 1 89.75 167 TYR A N 1
ATOM 1250 C CA . TYR A 1 167 ? 14.836 -2.082 -15.375 1 89.75 167 TYR A CA 1
ATOM 1251 C C . TYR A 1 167 ? 16.359 -2.078 -15.398 1 89.75 167 TYR A C 1
ATOM 1253 O O . TYR A 1 167 ? 16.969 -2.715 -16.25 1 89.75 167 TYR A O 1
ATOM 1261 N N . ARG A 1 168 ? 17.016 -1.265 -14.5 1 77.62 168 ARG A N 1
ATOM 1262 C CA . ARG A 1 168 ? 18.469 -1.081 -14.531 1 77.62 168 ARG A CA 1
ATOM 1263 C C . ARG A 1 168 ? 19.109 -1.57 -13.234 1 77.62 168 ARG A C 1
ATOM 1265 O O . ARG A 1 168 ? 20.219 -1.158 -12.891 1 77.62 168 ARG A O 1
ATOM 1272 N N . GLY A 1 169 ? 18.438 -2.402 -12.602 1 67.25 169 GLY A N 1
ATOM 1273 C CA . GLY A 1 169 ? 19.094 -3.072 -11.492 1 67.25 169 GLY A CA 1
ATOM 1274 C C . GLY A 1 169 ? 18.906 -2.367 -10.164 1 67.25 169 GLY A C 1
ATOM 1275 O O . GLY A 1 169 ? 19.609 -2.648 -9.195 1 67.25 169 GLY A O 1
ATOM 1276 N N . GLY A 1 170 ? 18.391 -1.298 -9.992 1 66.25 170 GLY A N 1
ATOM 1277 C CA . GLY A 1 170 ? 18.172 -0.655 -8.703 1 66.25 170 GLY A CA 1
ATOM 1278 C C . GLY A 1 170 ? 17.438 -1.53 -7.715 1 66.25 170 GLY A C 1
ATOM 1279 O O . GLY A 1 170 ? 16.438 -2.166 -8.07 1 66.25 170 GLY A O 1
ATOM 1280 N N . ARG A 1 171 ? 18.172 -1.744 -6.465 1 71 171 ARG A N 1
ATOM 1281 C CA . ARG A 1 171 ? 17.594 -2.635 -5.465 1 71 171 ARG A CA 1
ATOM 1282 C C . ARG A 1 171 ? 17.328 -1.89 -4.16 1 71 171 ARG A C 1
ATOM 1284 O O . ARG A 1 171 ? 17.953 -0.872 -3.877 1 71 171 ARG A O 1
ATOM 1291 N N . GLY A 1 172 ? 16.188 -2.15 -3.623 1 87.06 172 GLY A N 1
ATOM 1292 C CA . GLY A 1 172 ? 16.031 -1.832 -2.211 1 87.06 172 GLY A CA 1
ATOM 1293 C C . GLY A 1 172 ? 14.852 -0.912 -1.934 1 87.06 172 GLY A C 1
ATOM 1294 O O . GLY A 1 172 ? 14.43 -0.766 -0.785 1 87.06 172 GLY A O 1
ATOM 1295 N N . GLY A 1 173 ? 14.25 -0.331 -2.93 1 92.19 173 GLY A N 1
ATOM 1296 C CA . GLY A 1 173 ? 13.195 0.64 -2.688 1 92.19 173 GLY A CA 1
ATOM 1297 C C . GLY A 1 173 ? 11.805 0.038 -2.75 1 92.19 173 GLY A C 1
ATOM 1298 O O . GLY A 1 173 ? 10.812 0.76 -2.701 1 92.19 173 GLY A O 1
ATOM 1299 N N . THR A 1 174 ? 11.781 -1.282 -2.838 1 96.19 174 THR A N 1
ATOM 1300 C CA . THR A 1 174 ? 10.508 -1.944 -3.107 1 96.19 174 THR A CA 1
ATOM 1301 C C . THR A 1 174 ? 9.547 -1.761 -1.938 1 96.19 174 THR A C 1
ATOM 1303 O O . THR A 1 174 ? 8.398 -1.345 -2.131 1 96.19 174 THR A O 1
ATOM 1306 N N . VAL A 1 175 ? 10.047 -2.014 -0.68 1 97.19 175 VAL A N 1
ATOM 1307 C CA . VAL A 1 175 ? 9.172 -1.934 0.483 1 97.19 175 VAL A CA 1
ATOM 1308 C C . VAL A 1 175 ? 8.805 -0.476 0.755 1 97.19 175 VAL A C 1
ATOM 1310 O O . VAL A 1 175 ? 7.66 -0.171 1.105 1 97.19 175 VAL A O 1
ATOM 1313 N N . TYR A 1 176 ? 9.742 0.424 0.571 1 95.25 176 TYR A N 1
ATOM 1314 C CA . TYR A 1 176 ? 9.453 1.847 0.712 1 95.25 176 TYR A CA 1
ATOM 1315 C C . TYR A 1 176 ? 8.375 2.283 -0.27 1 95.25 176 TYR A C 1
ATOM 1317 O O . TYR A 1 176 ? 7.402 2.938 0.117 1 95.25 176 TYR A O 1
ATOM 1325 N N . GLY A 1 177 ? 8.562 1.866 -1.536 1 96.12 177 GLY A N 1
ATOM 1326 C CA . GLY A 1 177 ? 7.57 2.176 -2.555 1 96.12 177 GLY A CA 1
ATOM 1327 C C . GLY A 1 177 ? 6.195 1.618 -2.24 1 96.12 177 GLY A C 1
ATOM 1328 O O . GLY A 1 177 ? 5.184 2.293 -2.445 1 96.12 177 GLY A O 1
ATOM 1329 N N . LEU A 1 178 ? 6.207 0.415 -1.761 1 97.38 178 LEU A N 1
ATOM 1330 C CA . LEU A 1 178 ? 4.965 -0.243 -1.363 1 97.38 178 LEU A CA 1
ATOM 1331 C C . LEU A 1 178 ? 4.246 0.559 -0.283 1 97.38 178 LEU A C 1
ATOM 1333 O O . LEU A 1 178 ? 3.025 0.714 -0.329 1 97.38 178 LEU A O 1
ATOM 1337 N N . CYS A 1 179 ? 4.938 1.083 0.691 1 97.75 179 CYS A N 1
ATOM 1338 C CA . CYS A 1 179 ? 4.367 1.895 1.76 1 97.75 179 CYS A CA 1
ATOM 1339 C C . CYS A 1 179 ? 3.74 3.168 1.203 1 97.75 179 CYS A C 1
ATOM 1341 O O . CYS A 1 179 ? 2.631 3.539 1.59 1 97.75 179 CYS A O 1
ATOM 1343 N N . LYS A 1 180 ? 4.473 3.768 0.321 1 97.62 180 LYS A N 1
ATOM 1344 C CA . LYS A 1 180 ? 4.004 5.039 -0.222 1 97.62 180 LYS A CA 1
ATOM 1345 C C . LYS A 1 180 ? 2.789 4.84 -1.123 1 97.62 180 LYS A C 1
ATOM 1347 O O . LYS A 1 180 ? 1.853 5.645 -1.096 1 97.62 180 LYS A O 1
ATOM 1352 N N . ALA A 1 181 ? 2.809 3.783 -1.911 1 98.12 181 ALA A N 1
ATOM 1353 C CA . ALA A 1 181 ? 1.633 3.469 -2.719 1 98.12 181 ALA A CA 1
ATOM 1354 C C . ALA A 1 181 ? 0.414 3.215 -1.836 1 98.12 181 ALA A C 1
ATOM 1356 O O . ALA A 1 181 ? -0.688 3.676 -2.141 1 98.12 181 ALA A O 1
ATOM 1357 N N . ALA A 1 182 ? 0.634 2.465 -0.771 1 98.56 182 ALA A N 1
ATOM 1358 C CA . ALA A 1 182 ? -0.435 2.195 0.188 1 98.56 182 ALA A CA 1
ATOM 1359 C C . ALA A 1 182 ? -0.979 3.49 0.783 1 98.56 182 ALA A C 1
ATOM 1361 O O . ALA A 1 182 ? -2.193 3.684 0.859 1 98.56 182 ALA A O 1
ATOM 1362 N N . LEU A 1 183 ? -0.103 4.355 1.15 1 98.5 183 LEU A N 1
ATOM 1363 C CA . LEU A 1 183 ? -0.472 5.633 1.749 1 98.5 183 LEU A CA 1
ATOM 1364 C C . LEU A 1 183 ? -1.282 6.477 0.772 1 98.5 183 LEU A C 1
ATOM 1366 O O . LEU A 1 183 ? -2.264 7.113 1.161 1 98.5 183 LEU A O 1
ATOM 1370 N N . GLU A 1 184 ? -0.863 6.512 -0.453 1 98.5 184 GLU A N 1
ATOM 1371 C CA . GLU A 1 184 ? -1.563 7.285 -1.476 1 98.5 184 GLU A CA 1
ATOM 1372 C C . GLU A 1 184 ? -2.977 6.75 -1.698 1 98.5 184 GLU A C 1
ATOM 1374 O O . GLU A 1 184 ? -3.936 7.523 -1.755 1 98.5 184 GLU A O 1
ATOM 1379 N N . ARG A 1 185 ? -3.092 5.445 -1.792 1 98.38 185 ARG A N 1
ATOM 1380 C CA . ARG A 1 185 ? -4.414 4.863 -2.006 1 98.38 185 ARG A CA 1
ATOM 1381 C C . ARG A 1 185 ? -5.301 5.055 -0.779 1 98.38 185 ARG A C 1
ATOM 1383 O O . ARG A 1 185 ? -6.508 5.27 -0.906 1 98.38 185 ARG A O 1
ATOM 1390 N N . PHE A 1 186 ? -4.723 4.953 0.408 1 98.5 186 PHE A N 1
ATOM 1391 C CA . PHE A 1 186 ? -5.445 5.281 1.632 1 98.5 186 PHE A CA 1
ATOM 1392 C C . PHE A 1 186 ? -6.02 6.691 1.561 1 98.5 186 PHE A C 1
ATOM 1394 O O . PHE A 1 186 ? -7.199 6.902 1.849 1 98.5 186 PHE A O 1
ATOM 1401 N N . SER A 1 187 ? -5.203 7.59 1.128 1 98.44 187 SER A N 1
ATOM 1402 C CA . SER A 1 187 ? -5.555 9 1.112 1 98.44 187 SER A CA 1
ATOM 1403 C C . SER A 1 187 ? -6.75 9.266 0.204 1 98.44 187 SER A C 1
ATOM 1405 O O . SER A 1 187 ? -7.719 9.906 0.612 1 98.44 187 SER A O 1
ATOM 1407 N N . THR A 1 188 ? -6.695 8.727 -1.006 1 97.38 188 THR A N 1
ATOM 1408 C CA . THR A 1 188 ? -7.781 8.984 -1.943 1 97.38 188 THR A CA 1
ATOM 1409 C C . THR A 1 188 ? -9.047 8.234 -1.52 1 97.38 188 THR A C 1
ATOM 1411 O O . THR A 1 188 ? -10.156 8.727 -1.728 1 97.38 188 THR A O 1
ATOM 1414 N N . GLY A 1 189 ? -8.852 7.023 -0.935 1 97 189 GLY A N 1
ATOM 1415 C CA . GLY A 1 189 ? -9.992 6.312 -0.383 1 97 189 GLY A CA 1
ATOM 1416 C C . GLY A 1 189 ? -10.68 7.066 0.741 1 97 189 GLY A C 1
ATOM 1417 O O . GLY A 1 189 ? -11.906 7.18 0.758 1 97 189 GLY A O 1
ATOM 1418 N N . LEU A 1 190 ? -9.867 7.562 1.648 1 97.94 190 LEU A N 1
ATOM 1419 C CA . LEU A 1 190 ? -10.43 8.32 2.76 1 97.94 190 LEU A CA 1
ATOM 1420 C C . LEU A 1 190 ? -11.102 9.602 2.264 1 97.94 190 LEU A C 1
ATOM 1422 O O . LEU A 1 190 ? -12.172 9.969 2.748 1 97.94 190 LEU A O 1
ATOM 1426 N N . ALA A 1 191 ? -10.445 10.305 1.308 1 97.56 191 ALA A N 1
ATOM 1427 C CA . ALA A 1 191 ? -11.062 11.492 0.711 1 97.56 191 ALA A CA 1
ATOM 1428 C C . ALA A 1 191 ? -12.477 11.195 0.231 1 97.56 191 ALA A C 1
ATOM 1430 O O . ALA A 1 191 ? -13.406 11.969 0.483 1 97.56 191 ALA A O 1
ATOM 1431 N N . SER A 1 192 ? -12.617 10.055 -0.413 1 96.44 192 SER A N 1
ATOM 1432 C CA . SER A 1 192 ? -13.922 9.656 -0.934 1 96.44 192 SER A CA 1
ATOM 1433 C C . SER A 1 192 ? -14.914 9.414 0.196 1 96.44 192 SER A C 1
ATOM 1435 O O . SER A 1 192 ? -16.078 9.812 0.104 1 96.44 192 SER A O 1
ATOM 1437 N N . GLU A 1 193 ? -14.469 8.789 1.276 1 96.19 193 GLU A N 1
ATOM 1438 C CA . GLU A 1 193 ? -15.359 8.414 2.373 1 96.19 193 GLU A CA 1
ATOM 1439 C C . GLU A 1 193 ? -15.852 9.648 3.125 1 96.19 193 GLU A C 1
ATOM 1441 O O . GLU A 1 193 ? -16.969 9.664 3.629 1 96.19 193 GLU A O 1
ATOM 1446 N N . VAL A 1 194 ? -15 10.672 3.141 1 96.69 194 VAL A N 1
ATOM 1447 C CA . VAL A 1 194 ? -15.344 11.789 4.02 1 96.69 194 VAL A CA 1
ATOM 1448 C C . VAL A 1 194 ? -15.719 13.008 3.182 1 96.69 194 VAL A C 1
ATOM 1450 O O . VAL A 1 194 ? -15.812 14.125 3.703 1 96.69 194 VAL A O 1
ATOM 1453 N N . TYR A 1 195 ? -15.891 12.805 1.935 1 96.19 195 TYR A N 1
ATOM 1454 C CA . TYR A 1 195 ? -16.188 13.898 1.018 1 96.19 195 TYR A CA 1
ATOM 1455 C C . TYR A 1 195 ? -17.438 14.648 1.457 1 96.19 195 TYR A C 1
ATOM 1457 O O . TYR A 1 195 ? -17.453 15.883 1.476 1 96.19 195 TYR A O 1
ATOM 1465 N N . ALA A 1 196 ? -18.438 13.93 1.845 1 95.25 196 ALA A N 1
ATOM 1466 C CA . ALA A 1 196 ? -19.703 14.531 2.215 1 95.25 196 ALA A CA 1
ATOM 1467 C C . ALA A 1 196 ? -19.609 15.281 3.535 1 95.25 196 ALA A C 1
ATOM 1469 O O . ALA A 1 196 ? -20.469 16.094 3.865 1 95.25 196 ALA A O 1
ATOM 1470 N N . ASP A 1 197 ? -18.562 15.023 4.277 1 96.31 197 ASP A N 1
ATOM 1471 C CA . ASP A 1 197 ? -18.344 15.656 5.578 1 96.31 197 ASP A CA 1
ATOM 1472 C C . ASP A 1 197 ? -17.531 16.938 5.438 1 96.31 197 ASP A C 1
ATOM 1474 O O . ASP A 1 197 ? -17.125 17.531 6.438 1 96.31 197 ASP A O 1
ATOM 1478 N N . ASN A 1 198 ? -17.156 17.344 4.207 1 97.56 198 ASN A N 1
ATOM 1479 C CA . ASN A 1 198 ? -16.406 18.562 3.932 1 97.56 198 ASN A CA 1
ATOM 1480 C C . ASN A 1 198 ? -15.008 18.5 4.539 1 97.56 198 ASN A C 1
ATOM 1482 O O . ASN A 1 198 ? -14.547 19.469 5.152 1 97.56 198 ASN A O 1
ATOM 1486 N N . ILE A 1 199 ? -14.414 17.359 4.457 1 98.06 199 ILE A N 1
ATOM 1487 C CA . ILE A 1 199 ? -13.047 17.125 4.891 1 98.06 199 ILE A CA 1
ATOM 1488 C C . ILE A 1 199 ? -12.172 16.781 3.68 1 98.06 199 ILE A C 1
ATOM 1490 O O . ILE A 1 199 ? -12.594 16.031 2.797 1 98.06 199 ILE A O 1
ATOM 1494 N N . ALA A 1 200 ? -11.039 17.391 3.555 1 98.56 200 ALA A N 1
ATOM 1495 C CA . ALA A 1 200 ? -10.117 17.125 2.451 1 98.56 200 ALA A CA 1
ATOM 1496 C C . ALA A 1 200 ? -8.977 16.219 2.9 1 98.56 200 ALA A C 1
ATOM 1498 O O . ALA A 1 200 ? -8.445 16.375 4.004 1 98.56 200 ALA A O 1
ATOM 1499 N N . VAL A 1 201 ? -8.664 15.242 2.115 1 98.62 201 VAL A N 1
ATOM 1500 C CA . VAL A 1 201 ? -7.516 14.367 2.305 1 98.62 201 VAL A CA 1
ATOM 1501 C C . VAL A 1 201 ? -6.66 14.352 1.04 1 98.62 201 VAL A C 1
ATOM 1503 O O . VAL A 1 201 ? -7.145 14.023 -0.043 1 98.62 201 VAL A O 1
ATOM 1506 N N . ASN A 1 202 ? -5.418 14.781 1.162 1 98.75 202 ASN A N 1
ATOM 1507 C CA . ASN A 1 202 ? -4.535 14.93 0.01 1 98.75 202 ASN A CA 1
ATOM 1508 C C . ASN A 1 202 ? -3.146 14.359 0.291 1 98.75 202 ASN A C 1
ATOM 1510 O O . ASN A 1 202 ? -2.824 14.031 1.435 1 98.75 202 ASN A O 1
ATOM 1514 N N . VAL A 1 203 ? -2.432 14.172 -0.811 1 98.62 203 VAL A N 1
ATOM 1515 C CA . VAL A 1 203 ? -1.06 13.68 -0.742 1 98.62 203 VAL A CA 1
ATOM 1516 C C . VAL A 1 203 ? -0.119 14.68 -1.416 1 98.62 203 VAL A C 1
ATOM 1518 O O . VAL A 1 203 ? -0.436 15.219 -2.479 1 98.62 203 VAL A O 1
ATOM 1521 N N . VAL A 1 204 ? 0.983 14.953 -0.787 1 97.75 204 VAL A N 1
ATOM 1522 C CA . VAL A 1 204 ? 2.096 15.633 -1.439 1 97.75 204 VAL A CA 1
ATOM 1523 C C . VAL A 1 204 ? 3.32 14.719 -1.466 1 97.75 204 VAL A C 1
ATOM 1525 O O . VAL A 1 204 ? 3.721 14.18 -0.432 1 97.75 204 VAL A O 1
ATOM 1528 N N . SER A 1 205 ? 3.834 14.508 -2.57 1 94.56 205 SER A N 1
ATOM 1529 C CA . SER A 1 205 ? 5.078 13.758 -2.734 1 94.56 205 SER A CA 1
ATOM 1530 C C . SER A 1 205 ? 6.262 14.695 -2.936 1 94.56 205 SER A C 1
ATOM 1532 O O . SER A 1 205 ? 6.309 15.453 -3.91 1 94.56 205 SER A O 1
ATOM 1534 N N . PRO A 1 206 ? 7.176 14.57 -1.946 1 90.56 206 PRO A N 1
ATOM 1535 C CA . PRO A 1 206 ? 8.383 15.383 -2.145 1 90.56 206 PRO A CA 1
ATOM 1536 C C . PRO A 1 206 ? 9.312 14.805 -3.211 1 90.56 206 PRO A C 1
ATOM 1538 O O . PRO A 1 206 ? 9.43 13.578 -3.332 1 90.56 206 PRO A O 1
ATOM 1541 N N . GLY A 1 207 ? 9.758 15.633 -4.07 1 80.94 207 GLY A N 1
ATOM 1542 C CA . GLY A 1 207 ? 10.883 15.195 -4.879 1 80.94 207 GLY A CA 1
ATOM 1543 C C . GLY A 1 207 ? 12.156 15.023 -4.078 1 80.94 207 GLY A C 1
ATOM 1544 O O . GLY A 1 207 ? 12.117 14.703 -2.889 1 80.94 207 GLY A O 1
ATOM 1545 N N . LEU A 1 208 ? 13.305 15.023 -4.695 1 77.12 208 LEU A N 1
ATOM 1546 C CA . LEU A 1 208 ? 14.586 14.961 -4.008 1 77.12 208 LEU A CA 1
ATOM 1547 C C . LEU A 1 208 ? 14.859 16.25 -3.234 1 77.12 208 LEU A C 1
ATOM 1549 O O . LEU A 1 208 ? 15.016 17.312 -3.832 1 77.12 208 LEU A O 1
ATOM 1553 N N . VAL A 1 209 ? 14.695 16.094 -1.947 1 78.06 209 VAL A N 1
ATOM 1554 C CA . VAL A 1 209 ? 14.922 17.25 -1.089 1 78.06 209 VAL A CA 1
ATOM 1555 C C . VAL A 1 209 ? 16.188 17.031 -0.253 1 78.06 209 VAL A C 1
ATOM 1557 O O . VAL A 1 209 ? 16.422 15.938 0.248 1 78.06 209 VAL A O 1
ATOM 1560 N N . ASP A 1 210 ? 16.938 18.094 -0.251 1 74.56 210 ASP A N 1
ATOM 1561 C CA . ASP A 1 210 ? 18.172 18.016 0.546 1 74.56 210 ASP A CA 1
ATOM 1562 C C . ASP A 1 210 ? 17.859 18.094 2.039 1 74.56 210 ASP A C 1
ATOM 1564 O O . ASP A 1 210 ? 17.703 19.188 2.59 1 74.56 210 ASP A O 1
ATOM 1568 N N . THR A 1 211 ? 17.688 16.953 2.596 1 72.81 211 THR A N 1
ATOM 1569 C CA . THR A 1 211 ? 17.484 16.812 4.035 1 72.81 211 THR A CA 1
ATOM 1570 C C . THR A 1 211 ? 18.484 15.852 4.641 1 72.81 211 THR A C 1
ATOM 1572 O O . THR A 1 211 ? 19.094 15.047 3.926 1 72.81 211 THR A O 1
ATOM 1575 N N . PRO A 1 212 ? 18.672 16.078 5.902 1 64.88 212 PRO A N 1
ATOM 1576 C CA . PRO A 1 212 ? 19.578 15.133 6.551 1 64.88 212 PRO A CA 1
ATOM 1577 C C . PRO A 1 212 ? 19.188 13.68 6.312 1 64.88 212 PRO A C 1
ATOM 1579 O O . PRO A 1 212 ? 20.062 12.82 6.152 1 64.88 212 PRO A O 1
ATOM 1582 N N . GLY A 1 213 ? 17.906 13.367 6.172 1 63.31 213 GLY A N 1
ATOM 1583 C CA . GLY A 1 213 ? 17.438 12.008 5.926 1 63.31 213 GLY A CA 1
ATOM 1584 C C . GLY A 1 213 ? 17.828 11.484 4.555 1 63.31 213 GLY A C 1
ATOM 1585 O O . GLY A 1 213 ? 18.281 10.344 4.43 1 63.31 213 GLY A O 1
ATOM 1586 N N . VAL A 1 214 ? 17.656 12.289 3.592 1 65.81 214 VAL A N 1
ATOM 1587 C CA . VAL A 1 214 ? 17.984 11.914 2.223 1 65.81 214 VAL A CA 1
ATOM 1588 C C . VAL A 1 214 ? 19.5 11.711 2.094 1 65.81 214 VAL A C 1
ATOM 1590 O O . VAL A 1 214 ? 19.953 10.797 1.4 1 65.81 214 VAL A O 1
ATOM 1593 N N . ALA A 1 215 ? 20.172 12.547 2.826 1 56.22 215 ALA A N 1
ATOM 1594 C CA . ALA A 1 215 ? 21.625 12.492 2.781 1 56.22 215 ALA A CA 1
ATOM 1595 C C . ALA A 1 215 ? 22.141 11.164 3.334 1 56.22 215 ALA A C 1
ATOM 1597 O O . ALA A 1 215 ? 23.109 10.594 2.803 1 56.22 215 ALA A O 1
ATOM 1598 N N . VAL A 1 216 ? 21.438 10.695 4.297 1 56 216 VAL A N 1
ATOM 1599 C CA . VAL A 1 216 ? 21.859 9.461 4.957 1 56 216 VAL A CA 1
ATOM 1600 C C . VAL A 1 216 ? 21.766 8.297 3.98 1 56 216 VAL A C 1
ATOM 1602 O O . VAL A 1 216 ? 22.578 7.371 4.023 1 56 216 VAL A O 1
ATOM 1605 N N . HIS A 1 217 ? 20.859 8.438 3.068 1 66 217 HIS A N 1
ATOM 1606 C CA . HIS A 1 217 ? 20.625 7.305 2.184 1 66 217 HIS A CA 1
ATOM 1607 C C . HIS A 1 217 ? 21.375 7.465 0.87 1 66 217 HIS A C 1
ATOM 1609 O O . HIS A 1 217 ? 21.281 6.613 -0.017 1 66 217 HIS A O 1
ATOM 1615 N N . GLY A 1 218 ? 22.109 8.531 0.817 1 59.97 218 GLY A N 1
ATOM 1616 C CA . GLY A 1 218 ? 22.969 8.734 -0.344 1 59.97 218 GLY A CA 1
ATOM 1617 C C . GLY A 1 218 ? 22.188 8.984 -1.619 1 59.97 218 GLY A C 1
ATOM 1618 O O . GLY A 1 218 ? 22.656 8.656 -2.713 1 59.97 218 GLY A O 1
ATOM 1619 N N . LEU A 1 219 ? 21 9.477 -1.418 1 63.31 219 LEU A N 1
ATOM 1620 C CA . LEU A 1 219 ? 20.125 9.617 -2.58 1 63.31 219 LEU A CA 1
ATOM 1621 C C . LEU A 1 219 ? 20.531 10.82 -3.426 1 63.31 219 LEU A C 1
ATOM 1623 O O . LEU A 1 219 ? 20.156 10.914 -4.598 1 63.31 219 LEU A O 1
ATOM 1627 N N . ILE A 1 220 ? 21.281 11.703 -2.809 1 62.06 220 ILE A N 1
ATOM 1628 C CA . ILE A 1 220 ? 21.797 12.836 -3.572 1 62.06 220 ILE A CA 1
ATOM 1629 C C . ILE A 1 220 ? 23.234 12.562 -4.008 1 62.06 220 ILE A C 1
ATOM 1631 O O . ILE A 1 220 ? 24.109 12.352 -3.17 1 62.06 220 ILE A O 1
ATOM 1635 N N . ASN A 1 221 ? 23.281 12.359 -5.238 1 63.41 221 ASN A N 1
ATOM 1636 C CA . ASN A 1 221 ? 24.594 12.164 -5.848 1 63.41 221 ASN A CA 1
ATOM 1637 C C . ASN A 1 221 ? 24.781 13.039 -7.082 1 63.41 221 ASN A C 1
ATOM 1639 O O . ASN A 1 221 ? 23.984 13.953 -7.32 1 63.41 221 ASN A O 1
ATOM 1643 N N . GLU A 1 222 ? 25.938 12.914 -7.676 1 62.19 222 GLU A N 1
ATOM 1644 C CA . GLU A 1 222 ? 26.281 13.766 -8.812 1 62.19 222 GLU A CA 1
ATOM 1645 C C . GLU A 1 222 ? 25.203 13.703 -9.891 1 62.19 222 GLU A C 1
ATOM 1647 O O . GLU A 1 222 ? 24.938 14.703 -10.57 1 62.19 222 GLU A O 1
ATOM 1652 N N . GLN A 1 223 ? 24.5 12.602 -9.945 1 60.84 223 GLN A N 1
ATOM 1653 C CA . GLN A 1 223 ? 23.516 12.398 -11.008 1 60.84 223 GLN A CA 1
ATOM 1654 C C . GLN A 1 223 ? 22.172 12.984 -10.625 1 60.84 223 GLN A C 1
ATOM 1656 O O . GLN A 1 223 ? 21.375 13.359 -11.5 1 60.84 223 GLN A O 1
ATOM 1661 N N . SER A 1 224 ? 22.031 13.172 -9.273 1 65.06 224 SER A N 1
ATOM 1662 C CA . SER A 1 224 ? 20.688 13.531 -8.852 1 65.06 224 SER A CA 1
ATOM 1663 C C . SER A 1 224 ? 20.641 14.945 -8.266 1 65.06 224 SER A C 1
ATOM 1665 O O . SER A 1 224 ? 19.562 15.492 -8.031 1 65.06 224 SER A O 1
ATOM 1667 N N . LYS A 1 225 ? 21.797 15.578 -8.133 1 70.12 225 LYS A N 1
ATOM 1668 C CA . LYS A 1 225 ? 21.906 16.859 -7.449 1 70.12 225 LYS A CA 1
ATOM 1669 C C . LYS A 1 225 ? 21.078 17.922 -8.156 1 70.12 225 LYS A C 1
ATOM 1671 O O . LYS A 1 225 ? 20.562 18.859 -7.52 1 70.12 225 LYS A O 1
ATOM 1676 N N . ASP A 1 226 ? 21 17.797 -9.453 1 70.25 226 ASP A N 1
ATOM 1677 C CA . ASP A 1 226 ? 20.312 18.812 -10.227 1 70.25 226 ASP A CA 1
ATOM 1678 C C . ASP A 1 226 ? 18.797 18.688 -10.07 1 70.25 226 ASP A C 1
ATOM 1680 O O . ASP A 1 226 ? 18.047 19.609 -10.438 1 70.25 226 ASP A O 1
ATOM 1684 N N . ARG A 1 227 ? 18.438 17.656 -9.391 1 72.88 227 ARG A N 1
ATOM 1685 C CA . ARG A 1 227 ? 17.016 17.391 -9.258 1 72.88 227 ARG A CA 1
ATOM 1686 C C . ARG A 1 227 ? 16.516 17.766 -7.863 1 72.88 227 ARG A C 1
ATOM 1688 O O . ARG A 1 227 ? 15.344 17.562 -7.543 1 72.88 227 ARG A O 1
ATOM 1695 N N . VAL A 1 228 ? 17.422 18.344 -7.117 1 80.25 228 VAL A N 1
ATOM 1696 C CA . VAL A 1 228 ? 17.078 18.672 -5.738 1 80.25 228 VAL A CA 1
ATOM 1697 C C . VAL A 1 228 ? 16.062 19.812 -5.727 1 80.25 228 VAL A C 1
ATOM 1699 O O . VAL A 1 228 ? 16.25 20.812 -6.418 1 80.25 228 VAL A O 1
ATOM 1702 N N . GLN A 1 229 ? 14.984 19.578 -5 1 84.94 229 GLN A N 1
ATOM 1703 C CA . GLN A 1 229 ? 13.914 20.578 -4.859 1 84.94 229 GLN A CA 1
ATOM 1704 C C . GLN A 1 229 ? 14.023 21.312 -3.529 1 84.94 229 GLN A C 1
ATOM 1706 O O . GLN A 1 229 ? 14.289 20.703 -2.492 1 84.94 229 GLN A O 1
ATOM 1711 N N . PRO A 1 230 ? 13.883 22.688 -3.65 1 88.94 230 PRO A N 1
ATOM 1712 C CA . PRO A 1 230 ? 13.875 23.438 -2.393 1 88.94 230 PRO A CA 1
ATOM 1713 C C . PRO A 1 230 ? 12.75 23 -1.451 1 88.94 230 PRO A C 1
ATOM 1715 O O . PRO A 1 230 ? 11.641 22.703 -1.901 1 88.94 230 PRO A O 1
ATOM 1718 N N . ILE A 1 231 ? 13.07 22.969 -0.211 1 93 231 ILE A N 1
ATOM 1719 C CA . ILE A 1 231 ? 12.156 22.453 0.813 1 93 231 ILE A CA 1
ATOM 1720 C C . ILE A 1 231 ? 10.922 23.344 0.892 1 93 231 ILE A C 1
ATOM 1722 O O . ILE A 1 231 ? 9.836 22.875 1.231 1 93 231 ILE A O 1
ATOM 1726 N N . GLU A 1 232 ? 11.055 24.641 0.443 1 94.69 232 GLU A N 1
ATOM 1727 C CA . GLU A 1 232 ? 9.953 25.594 0.47 1 94.69 232 GLU A CA 1
ATOM 1728 C C . GLU A 1 232 ? 8.828 25.172 -0.464 1 94.69 232 GLU A C 1
ATOM 1730 O O . GLU A 1 232 ? 7.656 25.469 -0.212 1 94.69 232 GLU A O 1
ATOM 1735 N N . PHE A 1 233 ? 9.164 24.438 -1.513 1 95 233 PHE A N 1
ATOM 1736 C CA . PHE A 1 233 ? 8.148 23.969 -2.439 1 95 233 PHE A CA 1
ATOM 1737 C C . PHE A 1 233 ? 7.23 22.953 -1.763 1 95 233 PHE A C 1
ATOM 1739 O O . PHE A 1 233 ? 6.016 22.969 -1.968 1 95 233 PHE A O 1
ATOM 1746 N N . ILE A 1 234 ? 7.805 22.109 -0.941 1 96.06 234 ILE A N 1
ATOM 1747 C CA . ILE A 1 234 ? 7.023 21.094 -0.251 1 96.06 234 ILE A CA 1
ATOM 1748 C C . ILE A 1 234 ? 6.121 21.75 0.792 1 96.06 234 ILE A C 1
ATOM 1750 O O . ILE A 1 234 ? 4.922 21.469 0.846 1 96.06 234 ILE A O 1
ATOM 1754 N N . ALA A 1 235 ? 6.703 22.656 1.556 1 97.31 235 ALA A N 1
ATOM 1755 C CA . ALA A 1 235 ? 5.949 23.344 2.605 1 97.31 235 ALA A CA 1
ATOM 1756 C C . ALA A 1 235 ? 4.785 24.125 2.021 1 97.31 235 ALA A C 1
ATOM 1758 O O . ALA A 1 235 ? 3.68 24.109 2.566 1 97.31 235 ALA A O 1
ATOM 1759 N N . GLU A 1 236 ? 5.07 24.766 0.901 1 97.5 236 GLU A N 1
ATOM 1760 C CA . GLU A 1 236 ? 4.035 25.562 0.256 1 97.5 236 GLU A CA 1
ATOM 1761 C C . GLU A 1 236 ? 2.918 24.688 -0.298 1 97.5 236 GLU A C 1
ATOM 1763 O O . GLU A 1 236 ? 1.736 25 -0.135 1 97.5 236 GLU A O 1
ATOM 1768 N N . ALA A 1 237 ? 3.291 23.625 -0.942 1 97.75 237 ALA A N 1
ATOM 1769 C CA . ALA A 1 237 ? 2.297 22.703 -1.492 1 97.75 237 ALA A CA 1
ATOM 1770 C C . ALA A 1 237 ? 1.391 22.156 -0.395 1 97.75 237 ALA A C 1
ATOM 1772 O O . ALA A 1 237 ? 0.17 22.094 -0.563 1 97.75 237 ALA A O 1
ATOM 1773 N N . VAL A 1 238 ? 1.985 21.781 0.74 1 98.44 238 VAL A N 1
ATOM 1774 C CA . VAL A 1 238 ? 1.226 21.25 1.864 1 98.44 238 VAL A CA 1
ATOM 1775 C C . VAL A 1 238 ? 0.276 22.312 2.402 1 98.44 238 VAL A C 1
ATOM 1777 O O . VAL A 1 238 ? -0.902 22.047 2.643 1 98.44 238 VAL A O 1
ATOM 1780 N N . TYR A 1 239 ? 0.771 23.531 2.535 1 98.38 239 TYR A N 1
ATOM 1781 C CA . TYR A 1 239 ? -0.067 24.641 3.008 1 98.38 239 TYR A CA 1
ATOM 1782 C C . TYR A 1 239 ? -1.264 24.844 2.086 1 98.38 239 TYR A C 1
ATOM 1784 O O . TYR A 1 239 ? -2.395 24.984 2.553 1 98.38 239 TYR A O 1
ATOM 1792 N N . GLN A 1 240 ? -1.042 24.828 0.81 1 98 240 GLN A N 1
ATOM 1793 C CA . GLN A 1 240 ? -2.113 25.062 -0.15 1 98 240 GLN A CA 1
ATOM 1794 C C . GLN A 1 240 ? -3.186 23.984 -0.066 1 98 240 GLN A C 1
ATOM 1796 O O . GLN A 1 240 ? -4.379 24.281 -0.131 1 98 240 GLN A O 1
ATOM 1801 N N . LEU A 1 241 ? -2.777 22.766 0.115 1 98.06 241 LEU A N 1
ATOM 1802 C CA . LEU A 1 241 ? -3.725 21.672 0.202 1 98.06 241 LEU A CA 1
ATOM 1803 C C . LEU A 1 241 ? -4.41 21.641 1.564 1 98.06 241 LEU A C 1
ATOM 1805 O O . LEU A 1 241 ? -5.562 21.219 1.678 1 98.06 241 LEU A O 1
ATOM 1809 N N . ALA A 1 242 ? -3.713 22.125 2.59 1 98.06 242 ALA A N 1
ATOM 1810 C CA . ALA A 1 242 ? -4.227 22.125 3.955 1 98.06 242 ALA A CA 1
ATOM 1811 C C . ALA A 1 242 ? -5.141 23.312 4.203 1 98.06 242 ALA A C 1
ATOM 1813 O O . ALA A 1 242 ? -5.723 23.453 5.285 1 98.06 242 ALA A O 1
ATOM 1814 N N . SER A 1 243 ? -5.301 24.219 3.23 1 97 243 SER A N 1
ATOM 1815 C CA . SER A 1 243 ? -6.09 25.422 3.439 1 97 243 SER A CA 1
ATOM 1816 C C . SER A 1 243 ? -7.098 25.641 2.312 1 97 243 SER A C 1
ATOM 1818 O O . SER A 1 243 ? -7.859 26.609 2.32 1 97 243 SER A O 1
ATOM 1820 N N . GLY A 1 244 ? -7.102 24.734 1.363 1 95.88 244 GLY A N 1
ATOM 1821 C CA . GLY A 1 244 ? -8 24.875 0.228 1 95.88 244 GLY A CA 1
ATOM 1822 C C . GLY A 1 244 ? -9.414 24.422 0.529 1 95.88 244 GLY A C 1
ATOM 1823 O O . GLY A 1 244 ? -9.68 23.844 1.584 1 95.88 244 GLY A O 1
ATOM 1824 N N . ASP A 1 245 ? -10.328 24.703 -0.396 1 96.44 245 ASP A N 1
ATOM 1825 C CA . ASP A 1 245 ? -11.719 24.281 -0.287 1 96.44 245 ASP A CA 1
ATOM 1826 C C . ASP A 1 245 ? -11.828 22.75 -0.359 1 96.44 245 ASP A C 1
ATOM 1828 O O . ASP A 1 245 ? -11.531 22.156 -1.394 1 96.44 245 ASP A O 1
ATOM 1832 N N . PRO A 1 246 ? -12.305 22.141 0.745 1 95.81 246 PRO A N 1
ATOM 1833 C CA . PRO A 1 246 ? -12.359 20.672 0.776 1 95.81 246 PRO A CA 1
ATOM 1834 C C . PRO A 1 246 ? -13.273 20.094 -0.3 1 95.81 246 PRO A C 1
ATOM 1836 O O . PRO A 1 246 ? -13.117 18.938 -0.69 1 95.81 246 PRO A O 1
ATOM 1839 N N . LYS A 1 247 ? -14.148 20.844 -0.822 1 92.19 247 LYS A N 1
ATOM 1840 C CA . LYS A 1 247 ? -15.094 20.359 -1.827 1 92.19 247 LYS A CA 1
ATOM 1841 C C . LYS A 1 247 ? -14.414 20.219 -3.189 1 92.19 247 LYS A C 1
ATOM 1843 O O . LYS A 1 247 ? -14.812 19.375 -4 1 92.19 247 LYS A O 1
ATOM 1848 N N . THR A 1 248 ? -13.375 21 -3.314 1 93.62 248 THR A N 1
ATOM 1849 C CA . THR A 1 248 ? -12.781 21 -4.648 1 93.62 248 THR A CA 1
ATOM 1850 C C . THR A 1 248 ? -11.352 20.484 -4.605 1 93.62 248 THR A C 1
ATOM 1852 O O . THR A 1 248 ? -10.867 19.891 -5.578 1 93.62 248 THR A O 1
ATOM 1855 N N . LEU A 1 249 ? -10.734 20.688 -3.488 1 96.38 249 LEU A N 1
ATOM 1856 C CA . LEU A 1 249 ? -9.328 20.312 -3.398 1 96.38 249 LEU A CA 1
ATOM 1857 C C . LEU A 1 249 ? -9.141 19.141 -2.453 1 96.38 249 LEU A C 1
ATOM 1859 O O . LEU A 1 249 ? -8.648 19.297 -1.337 1 96.38 249 LEU A O 1
ATOM 1863 N N . THR A 1 250 ? -9.531 17.969 -2.904 1 97.56 250 THR A N 1
ATOM 1864 C CA . THR A 1 250 ? -9.391 16.734 -2.133 1 97.56 250 THR A CA 1
ATOM 1865 C C . THR A 1 250 ? -9.078 15.562 -3.049 1 97.56 250 THR A C 1
ATOM 1867 O O . THR A 1 250 ? -9.258 15.648 -4.266 1 97.56 250 THR A O 1
ATOM 1870 N N . GLY A 1 251 ? -8.492 14.547 -2.496 1 97.25 251 GLY A N 1
ATOM 1871 C CA . GLY A 1 251 ? -8.195 13.328 -3.227 1 97.25 251 GLY A CA 1
ATOM 1872 C C . GLY A 1 251 ? -7.023 13.469 -4.18 1 97.25 251 GLY A C 1
ATOM 1873 O O . GLY A 1 251 ? -6.902 12.711 -5.141 1 97.25 251 GLY A O 1
ATOM 1874 N N . ARG A 1 252 ? -6.176 14.469 -3.895 1 96.88 252 ARG A N 1
ATOM 1875 C CA . ARG A 1 252 ? -5.043 14.742 -4.773 1 96.88 252 ARG A CA 1
ATOM 1876 C C . ARG A 1 252 ? -3.82 13.93 -4.359 1 96.88 252 ARG A C 1
ATOM 1878 O O . ARG A 1 252 ? -3.568 13.742 -3.168 1 96.88 252 ARG A O 1
ATOM 1885 N N . VAL A 1 253 ? -3.166 13.422 -5.355 1 97.19 253 VAL A N 1
ATOM 1886 C CA . VAL A 1 253 ? -1.83 12.852 -5.215 1 97.19 253 VAL A CA 1
ATOM 1887 C C . VAL A 1 253 ? -0.847 13.609 -6.105 1 97.19 253 VAL A C 1
ATOM 1889 O O . VAL A 1 253 ? -0.753 13.344 -7.305 1 97.19 253 VAL A O 1
ATOM 1892 N N . ASP A 1 254 ? -0.081 14.539 -5.457 1 95.88 254 ASP A N 1
ATOM 1893 C CA . ASP A 1 254 ? 0.664 15.477 -6.297 1 95.88 254 ASP A CA 1
ATOM 1894 C C . ASP A 1 254 ? 2.121 15.578 -5.848 1 95.88 254 ASP A C 1
ATOM 1896 O O . ASP A 1 254 ? 2.438 15.305 -4.688 1 95.88 254 ASP A O 1
ATOM 1900 N N . TYR A 1 255 ? 2.914 15.938 -6.797 1 94.06 255 TYR A N 1
ATOM 1901 C CA . TYR A 1 255 ? 4.242 16.453 -6.492 1 94.06 255 TYR A CA 1
ATOM 1902 C C . TYR A 1 255 ? 4.195 17.953 -6.219 1 94.06 255 TYR A C 1
ATOM 1904 O O . TYR A 1 255 ? 3.375 18.672 -6.797 1 94.06 255 TYR A O 1
ATOM 1912 N N . ALA A 1 256 ? 5.125 18.359 -5.426 1 94.5 256 ALA A N 1
ATOM 1913 C CA . ALA A 1 256 ? 5.047 19.734 -4.918 1 94.5 256 ALA A CA 1
ATOM 1914 C C . ALA A 1 256 ? 5.168 20.75 -6.055 1 94.5 256 ALA A C 1
ATOM 1916 O O . ALA A 1 256 ? 4.301 21.609 -6.223 1 94.5 256 ALA A O 1
ATOM 1917 N N . GLU A 1 257 ? 6.133 20.609 -6.891 1 92.19 257 GLU A N 1
ATOM 1918 C CA . GLU A 1 257 ? 6.402 21.625 -7.902 1 92.19 257 GLU A CA 1
ATOM 1919 C C . GLU A 1 257 ? 5.328 21.625 -8.984 1 92.19 257 GLU A C 1
ATOM 1921 O O . GLU A 1 257 ? 4.801 22.688 -9.336 1 92.19 257 GLU A O 1
ATOM 1926 N N . PRO A 1 258 ? 4.992 20.453 -9.492 1 93.25 258 PRO A N 1
ATOM 1927 C CA . PRO A 1 258 ? 3.908 20.453 -10.477 1 93.25 258 PRO A CA 1
ATOM 1928 C C . PRO A 1 258 ? 2.604 21.016 -9.922 1 93.25 258 PRO A C 1
ATOM 1930 O O . PRO A 1 258 ? 1.873 21.719 -10.641 1 93.25 258 PRO A O 1
ATOM 1933 N N . LEU A 1 259 ? 2.336 20.719 -8.664 1 95 259 LEU A N 1
ATOM 1934 C CA . LEU A 1 259 ? 1.121 21.25 -8.047 1 95 259 LEU A CA 1
ATOM 1935 C C . LEU A 1 259 ? 1.149 22.766 -8.008 1 95 259 LEU A C 1
ATOM 1937 O O . LEU A 1 259 ? 0.174 23.422 -8.391 1 95 259 LEU A O 1
ATOM 1941 N N . LEU A 1 260 ? 2.258 23.344 -7.562 1 95.5 260 LEU A N 1
ATOM 1942 C CA . LEU A 1 260 ? 2.365 24.797 -7.445 1 95.5 260 LEU A CA 1
ATOM 1943 C C . LEU A 1 260 ? 2.301 25.453 -8.82 1 95.5 260 LEU A C 1
ATOM 1945 O O . LEU A 1 260 ? 1.712 26.531 -8.969 1 95.5 260 LEU A O 1
ATOM 1949 N N . LYS A 1 261 ? 2.9 24.797 -9.797 1 95.06 261 LYS A N 1
ATOM 1950 C CA . LYS A 1 261 ? 2.814 25.312 -11.164 1 95.06 261 LYS A CA 1
ATOM 1951 C C . LYS A 1 261 ? 1.369 25.328 -11.656 1 95.06 261 LYS A C 1
ATOM 1953 O O . LYS A 1 261 ? 0.92 26.312 -12.242 1 95.06 261 LYS A O 1
ATOM 1958 N N . GLU A 1 262 ? 0.678 24.219 -11.398 1 95.19 262 GLU A N 1
ATOM 1959 C CA . GLU A 1 262 ? -0.729 24.125 -11.773 1 95.19 262 GLU A CA 1
ATOM 1960 C C . GLU A 1 262 ? -1.552 25.234 -11.125 1 95.19 262 GLU A C 1
ATOM 1962 O O . GLU A 1 262 ? -2.439 25.812 -11.758 1 95.19 262 GLU A O 1
ATOM 1967 N N . LEU A 1 263 ? -1.211 25.5 -9.836 1 93.62 263 LEU A N 1
ATOM 1968 C CA . LEU A 1 263 ? -1.976 26.484 -9.07 1 93.62 263 LEU A CA 1
ATOM 1969 C C . LEU A 1 263 ? -1.451 27.891 -9.32 1 93.62 263 LEU A C 1
ATOM 1971 O O . LEU A 1 263 ? -1.992 28.859 -8.789 1 93.62 263 LEU A O 1
ATOM 1975 N N . ASN A 1 264 ? -0.386 28.031 -10.117 1 95.25 264 ASN A N 1
ATOM 1976 C CA . ASN A 1 264 ? 0.256 29.297 -10.43 1 95.25 264 ASN A CA 1
ATOM 1977 C C . ASN A 1 264 ? 0.715 30.016 -9.164 1 95.25 264 ASN A C 1
ATOM 1979 O O . ASN A 1 264 ? 0.409 31.188 -8.961 1 95.25 264 ASN A O 1
ATOM 1983 N N . LEU A 1 265 ? 1.463 29.234 -8.344 1 94.31 265 LEU A N 1
ATOM 1984 C CA . LEU A 1 265 ? 1.919 29.766 -7.062 1 94.31 265 LEU A CA 1
ATOM 1985 C C . LEU A 1 265 ? 3.428 29.594 -6.91 1 94.31 265 LEU A C 1
ATOM 1987 O O . LEU A 1 265 ? 4.012 28.656 -7.457 1 94.31 265 LEU A O 1
ATOM 1991 N N . LYS A 1 266 ? 4.035 30.5 -6.223 1 93.25 266 LYS A N 1
ATOM 1992 C CA . LYS A 1 266 ? 5.438 30.422 -5.812 1 93.25 266 LYS A CA 1
ATOM 1993 C C . LYS A 1 266 ? 5.559 30.156 -4.316 1 93.25 266 LYS A C 1
ATOM 1995 O O . LYS A 1 266 ? 4.734 30.609 -3.527 1 93.25 266 LYS A O 1
ATOM 2000 N N . PRO A 1 267 ? 6.625 29.422 -3.963 1 92.69 267 PRO A N 1
ATOM 2001 C CA . PRO A 1 267 ? 6.77 29.156 -2.531 1 92.69 267 PRO A CA 1
ATOM 2002 C C . PRO A 1 267 ? 7.184 30.391 -1.74 1 92.69 267 PRO A C 1
ATOM 2004 O O . PRO A 1 267 ? 7.898 31.25 -2.264 1 92.69 267 PRO A O 1
ATOM 2007 N N . SER A 1 268 ? 6.77 30.469 -0.499 1 87.81 268 SER A N 1
ATOM 2008 C CA . SER A 1 268 ? 7.199 31.516 0.423 1 87.81 268 SER A CA 1
ATOM 2009 C C . SER A 1 268 ? 8.508 31.156 1.107 1 87.81 268 SER A C 1
ATOM 2011 O O . SER A 1 268 ? 8.773 29.969 1.362 1 87.81 268 SER A O 1
ATOM 2013 N N . GLU A 1 269 ? 9.289 32.156 1.394 1 89.81 269 GLU A N 1
ATOM 2014 C CA . GLU A 1 269 ? 10.414 31.922 2.287 1 89.81 269 GLU A CA 1
ATOM 2015 C C . GLU A 1 269 ? 9.938 31.531 3.686 1 89.81 269 GLU A C 1
ATOM 2017 O O . GLU A 1 269 ? 8.914 32.031 4.156 1 89.81 269 GLU A O 1
ATOM 2022 N N . LEU A 1 270 ? 10.695 30.703 4.309 1 91.81 270 LEU A N 1
ATOM 2023 C CA . LEU A 1 270 ? 10.281 30.219 5.621 1 91.81 270 LEU A CA 1
ATOM 2024 C C . LEU A 1 270 ? 10.969 31 6.734 1 91.81 270 LEU A C 1
ATOM 2026 O O . LEU A 1 270 ? 12.055 31.547 6.539 1 91.81 270 LEU A O 1
ATOM 2030 N N . VAL A 1 271 ? 10.328 31.016 7.777 1 89.12 271 VAL A N 1
ATOM 2031 C CA . VAL A 1 271 ? 10.922 31.625 8.969 1 89.12 271 VAL A CA 1
ATOM 2032 C C . VAL A 1 271 ? 12 30.703 9.531 1 89.12 271 VAL A C 1
ATOM 2034 O O . VAL A 1 271 ? 11.984 29.5 9.297 1 89.12 271 VAL A O 1
ATOM 2037 N N . MET B 1 1 ? -17.625 -30.141 -23.781 1 40.91 1 MET B N 1
ATOM 2038 C CA . MET B 1 1 ? -16.609 -31.125 -23.438 1 40.91 1 MET B CA 1
ATOM 2039 C C . MET B 1 1 ? -15.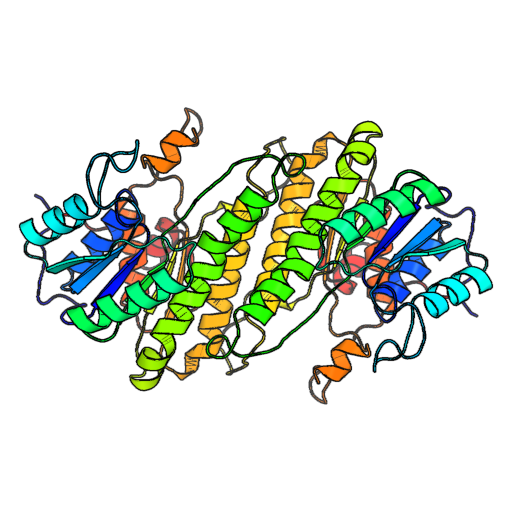609 -30.531 -22.438 1 40.91 1 MET B C 1
ATOM 2041 O O . MET B 1 1 ? -15.188 -29.391 -22.578 1 40.91 1 MET B O 1
ATOM 2045 N N . SER B 1 2 ? -15.555 -31.078 -21.219 1 58.81 2 SER B N 1
ATOM 2046 C CA . SER B 1 2 ? -14.672 -30.641 -20.141 1 58.81 2 SER B CA 1
ATOM 2047 C C . SER B 1 2 ? -13.219 -30.594 -20.594 1 58.81 2 SER B C 1
ATOM 2049 O O . SER B 1 2 ? -12.781 -31.469 -21.359 1 58.81 2 SER B O 1
ATOM 2051 N N . ALA B 1 3 ? -12.562 -29.375 -20.5 1 75.06 3 ALA B N 1
ATOM 2052 C CA . ALA B 1 3 ? -11.172 -29.266 -20.922 1 75.06 3 ALA B CA 1
ATOM 2053 C C . ALA B 1 3 ? -10.32 -30.391 -20.344 1 75.06 3 ALA B C 1
ATOM 2055 O O . ALA B 1 3 ? -10.711 -31.031 -19.359 1 75.06 3 ALA B O 1
ATOM 2056 N N . SER B 1 4 ? -9.453 -30.953 -21.172 1 84.25 4 SER B N 1
ATOM 2057 C CA . SER B 1 4 ? -8.586 -32.062 -20.75 1 84.25 4 SER B CA 1
ATOM 2058 C C . SER B 1 4 ? -7.211 -31.531 -20.344 1 84.25 4 SER B C 1
ATOM 2060 O O . SER B 1 4 ? -6.797 -30.453 -20.766 1 84.25 4 SER B O 1
ATOM 2062 N N . ILE B 1 5 ? -6.605 -32.219 -19.453 1 90.56 5 ILE B N 1
ATOM 2063 C CA . ILE B 1 5 ? -5.242 -31.922 -19.031 1 90.56 5 ILE B CA 1
ATOM 2064 C C . ILE B 1 5 ? -4.25 -32.5 -20.016 1 90.56 5 ILE B C 1
ATOM 2066 O O . ILE B 1 5 ? -4.418 -33.656 -20.469 1 90.56 5 ILE B O 1
ATOM 2070 N N . ASN B 1 6 ? -3.381 -31.672 -20.531 1 91.56 6 ASN B N 1
ATOM 2071 C CA . ASN B 1 6 ? -2.229 -32.094 -21.312 1 91.56 6 ASN B CA 1
ATOM 2072 C C . ASN B 1 6 ? -0.971 -32.188 -20.453 1 91.56 6 ASN B C 1
ATOM 2074 O O . ASN B 1 6 ? -0.249 -31.219 -20.281 1 91.56 6 ASN B O 1
ATOM 2078 N N . PRO B 1 7 ? -0.66 -33.375 -19.953 1 88.19 7 PRO B N 1
ATOM 2079 C CA . PRO B 1 7 ? 0.471 -33.531 -19.031 1 88.19 7 PRO B CA 1
ATOM 2080 C C . PRO B 1 7 ? 1.797 -33.094 -19.641 1 88.19 7 PRO B C 1
ATOM 2082 O O . PRO B 1 7 ? 2.768 -32.844 -18.922 1 88.19 7 PRO B O 1
ATOM 2085 N N . ASN B 1 8 ? 1.85 -33 -21.047 1 92.25 8 ASN B N 1
ATOM 2086 C CA . ASN B 1 8 ? 3.064 -32.594 -21.734 1 92.25 8 ASN B CA 1
ATOM 2087 C C . ASN B 1 8 ? 2.947 -31.172 -22.281 1 92.25 8 ASN B C 1
ATOM 2089 O O . ASN B 1 8 ? 3.6 -30.828 -23.266 1 92.25 8 ASN B O 1
ATOM 2093 N N . GLY B 1 9 ? 2.074 -30.422 -21.578 1 94.88 9 GLY B N 1
ATOM 2094 C CA . GLY B 1 9 ? 1.869 -29.047 -21.984 1 94.88 9 GLY B CA 1
ATOM 2095 C C . GLY B 1 9 ? 3.039 -28.141 -21.656 1 94.88 9 GLY B C 1
ATOM 2096 O O . GLY B 1 9 ? 4.133 -28.625 -21.344 1 94.88 9 GLY B O 1
ATOM 2097 N N . ASN B 1 10 ? 2.893 -26.875 -21.797 1 95.88 10 ASN B N 1
ATOM 2098 C CA . ASN B 1 10 ? 3.93 -25.844 -21.703 1 95.88 10 ASN B CA 1
ATOM 2099 C C . ASN B 1 10 ? 4.52 -25.781 -20.297 1 95.88 10 ASN B C 1
ATOM 2101 O O . ASN B 1 10 ? 5.609 -25.234 -20.094 1 95.88 10 ASN B O 1
ATOM 2105 N N . LEU B 1 11 ? 3.791 -26.391 -19.266 1 98.06 11 LEU B N 1
ATOM 2106 C CA . LEU B 1 11 ? 4.258 -26.281 -17.875 1 98.06 11 LEU B CA 1
ATOM 2107 C C . LEU B 1 11 ? 4.691 -27.656 -17.359 1 98.06 11 LEU B C 1
ATOM 2109 O O . LEU B 1 11 ? 4.738 -27.859 -16.141 1 98.06 11 LEU B O 1
ATOM 2113 N N . LYS B 1 12 ? 4.918 -28.516 -18.312 1 97 12 LYS B N 1
ATOM 2114 C CA . LYS B 1 12 ? 5.383 -29.844 -17.906 1 97 12 LYS B CA 1
ATOM 2115 C C . LYS B 1 12 ? 6.594 -29.734 -16.984 1 97 12 LYS B C 1
ATOM 2117 O O . LYS B 1 12 ? 7.562 -29.047 -17.297 1 97 12 LYS B O 1
ATOM 2122 N N . GLY B 1 13 ? 6.469 -30.359 -15.836 1 96 13 GLY B N 1
ATOM 2123 C CA . GLY B 1 13 ? 7.586 -30.438 -14.906 1 96 13 GLY B CA 1
ATOM 2124 C C . GLY B 1 13 ? 7.68 -29.234 -13.984 1 96 13 GLY B C 1
ATOM 2125 O O . GLY B 1 13 ? 8.469 -29.234 -13.039 1 96 13 GLY B O 1
ATOM 2126 N N . LYS B 1 14 ? 6.934 -28.234 -14.281 1 98.38 14 LYS B N 1
ATOM 2127 C CA . LYS B 1 14 ? 6.949 -27.047 -13.438 1 98.38 14 LYS B CA 1
ATOM 2128 C C . LYS B 1 14 ? 6.109 -27.25 -12.18 1 98.38 14 LYS B C 1
ATOM 2130 O O . LYS B 1 14 ? 5.078 -27.922 -12.219 1 98.38 14 LYS B O 1
ATOM 2135 N N . VAL B 1 15 ? 6.543 -26.703 -11.102 1 98.88 15 VAL B N 1
ATOM 2136 C CA . VAL B 1 15 ? 5.828 -26.75 -9.828 1 98.88 15 VAL B CA 1
ATOM 2137 C C . VAL B 1 15 ? 5.176 -25.406 -9.555 1 98.88 15 VAL B C 1
ATOM 2139 O O . VAL B 1 15 ? 5.852 -24.359 -9.555 1 98.88 15 VAL B O 1
ATOM 2142 N N . ALA B 1 16 ? 3.869 -25.406 -9.328 1 98.94 16 ALA B N 1
ATOM 2143 C CA . ALA B 1 16 ? 3.115 -24.188 -9.039 1 98.94 16 ALA B CA 1
ATOM 2144 C C . ALA B 1 16 ? 2.514 -24.234 -7.641 1 98.94 16 ALA B C 1
ATOM 2146 O O . ALA B 1 16 ? 1.924 -25.25 -7.246 1 98.94 16 ALA B O 1
ATOM 2147 N N . LEU B 1 17 ? 2.725 -23.219 -6.867 1 98.94 17 LEU B N 1
ATOM 2148 C CA . LEU B 1 17 ? 2.057 -23.016 -5.586 1 98.94 17 LEU B CA 1
ATOM 2149 C C . LEU B 1 17 ? 0.98 -21.938 -5.699 1 98.94 17 LEU B C 1
ATOM 2151 O O . LEU B 1 17 ? 1.274 -20.797 -6.055 1 98.94 17 LEU B O 1
ATOM 2155 N N . VAL B 1 18 ? -0.259 -22.297 -5.461 1 98.94 18 VAL B N 1
ATOM 2156 C CA . VAL B 1 18 ? -1.396 -21.391 -5.535 1 98.94 18 VAL B CA 1
ATOM 2157 C C . VAL B 1 18 ? -2.033 -21.234 -4.156 1 98.94 18 VAL B C 1
ATOM 2159 O O . VAL B 1 18 ? -2.549 -22.203 -3.598 1 98.94 18 VAL B O 1
ATOM 2162 N N . THR B 1 19 ? -2.008 -20.062 -3.635 1 98.75 19 THR B N 1
ATOM 2163 C CA . THR B 1 19 ? -2.641 -19.828 -2.342 1 98.75 19 THR B CA 1
ATOM 2164 C C . THR B 1 19 ? -4.094 -19.406 -2.52 1 98.75 19 THR B C 1
ATOM 2166 O O . THR B 1 19 ? -4.461 -18.859 -3.562 1 98.75 19 THR B O 1
ATOM 2169 N N . GLY B 1 20 ? -4.891 -19.625 -1.46 1 96.88 20 GLY B N 1
ATOM 2170 C CA . GLY B 1 20 ? -6.309 -19.312 -1.55 1 96.88 20 GLY B CA 1
ATOM 2171 C C . GLY B 1 20 ? -7.027 -20.109 -2.619 1 96.88 20 GLY B C 1
ATOM 2172 O O . GLY B 1 20 ? -7.766 -19.547 -3.432 1 96.88 20 GLY B O 1
ATOM 2173 N N . ALA B 1 21 ? -6.781 -21.406 -2.654 1 96.69 21 ALA B N 1
ATOM 2174 C CA . ALA B 1 21 ? -7.199 -22.203 -3.811 1 96.69 21 ALA B CA 1
ATOM 2175 C C . ALA B 1 21 ? -8.266 -23.219 -3.426 1 96.69 21 ALA B C 1
ATOM 2177 O O . ALA B 1 21 ? -8.422 -24.25 -4.086 1 96.69 21 ALA B O 1
ATOM 2178 N N . SER B 1 22 ? -8.984 -22.953 -2.344 1 93.44 22 SER B N 1
ATOM 2179 C CA . SER B 1 22 ? -10.047 -23.859 -1.93 1 93.44 22 SER B CA 1
ATOM 2180 C C . SER B 1 22 ? -11.305 -23.672 -2.771 1 93.44 22 SER B C 1
ATOM 2182 O O . SER B 1 22 ? -12.211 -24.516 -2.754 1 93.44 22 SER B O 1
ATOM 2184 N N . ARG B 1 23 ? -11.391 -22.547 -3.475 1 89.56 23 ARG B N 1
ATOM 2185 C CA . ARG B 1 23 ? -12.578 -22.219 -4.258 1 89.56 23 ARG B CA 1
ATOM 2186 C C . ARG B 1 23 ? -12.32 -21.016 -5.152 1 89.56 23 ARG B C 1
ATOM 2188 O O . ARG B 1 23 ? -11.242 -20.422 -5.109 1 89.56 23 ARG B O 1
ATOM 2195 N N . GLY B 1 24 ? -13.234 -20.797 -6.023 1 92.12 24 GLY B N 1
ATOM 2196 C CA . GLY B 1 24 ? -13.281 -19.547 -6.77 1 92.12 24 GLY B CA 1
ATOM 2197 C C . GLY B 1 24 ? -12.086 -19.359 -7.688 1 92.12 24 GLY B C 1
ATOM 2198 O O . GLY B 1 24 ? -11.742 -20.266 -8.461 1 92.12 24 GLY B O 1
ATOM 2199 N N . ILE B 1 25 ? -11.539 -18.203 -7.613 1 93.94 25 ILE B N 1
ATOM 2200 C CA . ILE B 1 25 ? -10.477 -17.766 -8.523 1 93.94 25 ILE B CA 1
ATOM 2201 C C . ILE B 1 25 ? -9.25 -18.656 -8.336 1 93.94 25 ILE B C 1
ATOM 2203 O O . ILE B 1 25 ? -8.656 -19.109 -9.32 1 93.94 25 ILE B O 1
ATOM 2207 N N . GLY B 1 26 ? -8.891 -18.984 -7.078 1 96.94 26 GLY B N 1
ATOM 2208 C CA . GLY B 1 26 ? -7.73 -19.812 -6.809 1 96.94 26 GLY B CA 1
ATOM 2209 C C . GLY B 1 26 ? -7.863 -21.219 -7.379 1 96.94 26 GLY B C 1
ATOM 2210 O O . GLY B 1 26 ? -6.906 -21.75 -7.941 1 96.94 26 GLY B O 1
ATOM 2211 N N . GLU B 1 27 ? -9.031 -21.766 -7.215 1 96.75 27 GLU B N 1
ATOM 2212 C CA . GLU B 1 27 ? -9.297 -23.078 -7.781 1 96.75 27 GLU B CA 1
ATOM 2213 C C . GLU B 1 27 ? -9.18 -23.062 -9.305 1 96.75 27 GLU B C 1
ATOM 2215 O O . GLU B 1 27 ? -8.594 -23.969 -9.898 1 96.75 27 GLU B O 1
ATOM 2220 N N . ALA B 1 28 ? -9.727 -22.047 -9.891 1 96.56 28 ALA B N 1
ATOM 2221 C CA . ALA B 1 28 ? -9.703 -21.906 -11.344 1 96.56 28 ALA B CA 1
ATOM 2222 C C . ALA B 1 28 ? -8.273 -21.766 -11.867 1 96.56 28 ALA B C 1
ATOM 2224 O O . ALA B 1 28 ? -7.914 -22.359 -12.883 1 96.56 28 ALA B O 1
ATOM 2225 N N . ILE B 1 29 ? -7.48 -21 -11.156 1 98.19 29 ILE B N 1
ATOM 2226 C CA . ILE B 1 29 ? -6.09 -20.781 -11.547 1 98.19 29 ILE B CA 1
ATOM 2227 C C . ILE B 1 29 ? -5.32 -22.094 -11.438 1 98.19 29 ILE B C 1
ATOM 2229 O O . ILE B 1 29 ? -4.578 -22.469 -12.352 1 98.19 29 ILE B O 1
ATOM 2233 N N . ALA B 1 30 ? -5.531 -22.812 -10.344 1 98.5 30 ALA B N 1
ATOM 2234 C CA . ALA B 1 30 ? -4.871 -24.094 -10.141 1 98.5 30 ALA B CA 1
ATOM 2235 C C . ALA B 1 30 ? -5.207 -25.062 -11.273 1 98.5 30 ALA B C 1
ATOM 2237 O O . ALA B 1 30 ? -4.316 -25.719 -11.82 1 98.5 30 ALA B O 1
ATOM 2238 N N . ALA B 1 31 ? -6.48 -25.125 -11.602 1 97.69 31 ALA B N 1
ATOM 2239 C CA . ALA B 1 31 ? -6.941 -26 -12.672 1 97.69 31 ALA B CA 1
ATOM 2240 C C . ALA B 1 31 ? -6.293 -25.625 -14.008 1 97.69 31 ALA B C 1
ATOM 2242 O O . ALA B 1 31 ? -5.824 -26.5 -14.742 1 97.69 31 ALA B O 1
ATOM 2243 N N . ARG B 1 32 ? -6.23 -24.359 -14.289 1 97.94 32 ARG B N 1
ATOM 2244 C CA . ARG B 1 32 ? -5.703 -23.891 -15.57 1 97.94 32 ARG B CA 1
ATOM 2245 C C . ARG B 1 32 ? -4.223 -24.219 -15.703 1 97.94 32 ARG B C 1
ATOM 2247 O O . ARG B 1 32 ? -3.76 -24.609 -16.781 1 97.94 32 ARG B O 1
ATOM 2254 N N . LEU B 1 33 ? -3.453 -24.031 -14.641 1 98.5 33 LEU B N 1
ATOM 2255 C CA . LEU B 1 33 ? -2.033 -24.359 -14.664 1 98.5 33 LEU B CA 1
ATOM 2256 C C . LEU B 1 33 ? -1.824 -25.859 -14.836 1 98.5 33 LEU B C 1
ATOM 2258 O O . LEU B 1 33 ? -0.953 -26.281 -15.602 1 98.5 33 LEU B O 1
ATOM 2262 N N . ALA B 1 34 ? -2.648 -26.656 -14.18 1 98.12 34 ALA B N 1
ATOM 2263 C CA . ALA B 1 34 ? -2.568 -28.109 -14.281 1 98.12 34 ALA B CA 1
ATOM 2264 C C . ALA B 1 34 ? -2.867 -28.578 -15.711 1 98.12 34 ALA B C 1
ATOM 2266 O O . ALA B 1 34 ? -2.295 -29.562 -16.172 1 98.12 34 ALA B O 1
ATOM 2267 N N . MET B 1 35 ? -3.736 -27.875 -16.344 1 97.31 35 MET B N 1
ATOM 2268 C CA . MET B 1 35 ? -4.133 -28.219 -17.703 1 97.31 35 MET B CA 1
ATOM 2269 C C . MET B 1 35 ? -2.926 -28.219 -18.625 1 97.31 35 MET B C 1
ATOM 2271 O O . MET B 1 35 ? -2.918 -28.922 -19.641 1 97.31 35 MET B O 1
ATOM 2275 N N . GLU B 1 36 ? -1.915 -27.484 -18.234 1 97.5 36 GLU B N 1
ATOM 2276 C CA . GLU B 1 36 ? -0.731 -27.375 -19.094 1 97.5 36 GLU B CA 1
ATOM 2277 C C . GLU B 1 36 ? 0.422 -28.203 -18.531 1 97.5 36 GLU B C 1
ATOM 2279 O O . GLU B 1 36 ? 1.573 -28.016 -18.938 1 97.5 36 GLU B O 1
ATOM 2284 N N . GLY B 1 37 ? 0.107 -29.078 -17.516 1 97.75 37 GLY B N 1
ATOM 2285 C CA . GLY B 1 37 ? 1.073 -30.078 -17.094 1 97.75 37 GLY B CA 1
ATOM 2286 C C . GLY B 1 37 ? 1.782 -29.703 -15.805 1 97.75 37 GLY B C 1
ATOM 2287 O O . GLY B 1 37 ? 2.633 -30.453 -15.32 1 97.75 37 GLY B O 1
ATOM 2288 N N . ALA B 1 38 ? 1.473 -28.625 -15.203 1 98.56 38 ALA B N 1
ATOM 2289 C CA . ALA B 1 38 ? 2.107 -28.234 -13.945 1 98.56 38 ALA B CA 1
ATOM 2290 C C . ALA B 1 38 ? 1.729 -29.172 -12.812 1 98.56 38 ALA B C 1
ATOM 2292 O O . ALA B 1 38 ? 0.607 -29.688 -12.773 1 98.56 38 ALA B O 1
ATOM 2293 N N . LYS B 1 39 ? 2.676 -29.438 -11.953 1 98.69 39 LYS B N 1
ATOM 2294 C CA . LYS B 1 39 ? 2.367 -30 -10.641 1 98.69 39 LYS B CA 1
ATOM 2295 C C . LYS B 1 39 ? 1.93 -28.906 -9.672 1 98.69 39 LYS B C 1
ATOM 2297 O O . LYS B 1 39 ? 2.717 -28.016 -9.328 1 98.69 39 LYS B O 1
ATOM 2302 N N . VAL B 1 40 ? 0.698 -29.016 -9.211 1 98.81 40 VAL B N 1
ATOM 2303 C CA . VAL B 1 40 ? 0.115 -27.875 -8.523 1 98.81 40 VAL B CA 1
ATOM 2304 C C . VAL B 1 40 ? -0.024 -28.172 -7.031 1 98.81 40 VAL B C 1
ATOM 2306 O O . VAL B 1 40 ? -0.569 -29.219 -6.652 1 98.81 40 VAL B O 1
ATOM 2309 N N . VAL B 1 41 ? 0.521 -27.344 -6.18 1 98.88 41 VAL B N 1
ATOM 2310 C CA . VAL B 1 41 ? 0.255 -27.312 -4.742 1 98.88 41 VAL B CA 1
ATOM 2311 C C . VAL B 1 41 ? -0.748 -26.219 -4.418 1 98.88 41 VAL B C 1
ATOM 2313 O O . VAL B 1 41 ? -0.508 -25.047 -4.719 1 98.88 41 VAL B O 1
ATOM 2316 N N . VAL B 1 42 ? -1.869 -26.625 -3.887 1 98.75 42 VAL B N 1
ATOM 2317 C CA . VAL B 1 42 ? -2.883 -25.641 -3.506 1 98.75 42 VAL B CA 1
ATOM 2318 C C . VAL B 1 42 ? -2.898 -25.484 -1.988 1 98.75 42 VAL B C 1
ATOM 2320 O O . VAL B 1 42 ? -2.707 -26.453 -1.251 1 98.75 42 VAL B O 1
ATOM 2323 N N . SER B 1 43 ? -3.066 -24.25 -1.533 1 98.62 43 SER B N 1
ATOM 2324 C CA . SER B 1 43 ? -3.061 -23.969 -0.101 1 98.62 43 SER B CA 1
ATOM 2325 C C . SER B 1 43 ? -4.18 -23 0.279 1 98.62 43 SER B C 1
ATOM 2327 O O . SER B 1 43 ? -4.52 -22.094 -0.491 1 98.62 43 SER B O 1
ATOM 2329 N N . ALA B 1 44 ? -4.738 -23.156 1.354 1 97 44 ALA B N 1
ATOM 2330 C CA . ALA B 1 44 ? -5.754 -22.344 2.012 1 97 44 ALA B CA 1
ATOM 2331 C C . ALA B 1 44 ? -5.996 -22.812 3.443 1 97 44 ALA B C 1
ATOM 2333 O O . ALA B 1 44 ? -5.266 -23.656 3.951 1 97 44 ALA B O 1
ATOM 2334 N N . ARG B 1 45 ? -6.992 -22.266 4.051 1 91.56 45 ARG B N 1
ATOM 2335 C CA . ARG B 1 45 ? -7.328 -22.641 5.418 1 91.56 45 ARG B CA 1
ATOM 2336 C C . ARG B 1 45 ? -8.391 -23.75 5.43 1 91.56 45 ARG B C 1
ATOM 2338 O O . ARG B 1 45 ? -8.562 -24.438 6.438 1 91.56 45 ARG B O 1
ATOM 2345 N N . THR B 1 46 ? -9.102 -23.859 4.281 1 87.81 46 THR B N 1
ATOM 2346 C CA . THR B 1 46 ? -10.203 -24.812 4.215 1 87.81 46 THR B CA 1
ATOM 2347 C C . THR B 1 46 ? -9.781 -26.062 3.455 1 87.81 46 THR B C 1
ATOM 2349 O O . THR B 1 46 ? -9.867 -26.109 2.227 1 87.81 46 THR B O 1
ATOM 2352 N N . ALA B 1 47 ? -9.445 -27.062 4.238 1 89.62 47 ALA B N 1
ATOM 2353 C CA . ALA B 1 47 ? -8.953 -28.281 3.613 1 89.62 47 ALA B CA 1
ATOM 2354 C C . ALA B 1 47 ? -10.094 -29.266 3.322 1 89.62 47 ALA B C 1
ATOM 2356 O O . ALA B 1 47 ? -10.102 -29.922 2.285 1 89.62 47 ALA B O 1
ATOM 2357 N N . GLN B 1 48 ? -10.969 -29.203 4.293 1 88.75 48 GLN B N 1
ATOM 2358 C CA . GLN B 1 48 ? -12.055 -30.188 4.203 1 88.75 48 GLN B CA 1
ATOM 2359 C C . GLN B 1 48 ? -13.398 -29.547 4.566 1 88.75 48 GLN B C 1
ATOM 2361 O O . GLN B 1 48 ? -13.438 -28.453 5.137 1 88.75 48 GLN B O 1
ATOM 2366 N N . ASP B 1 49 ? -14.359 -30.312 4.168 1 85 49 ASP B N 1
ATOM 2367 C CA . ASP B 1 49 ? -15.711 -29.844 4.445 1 85 49 ASP B CA 1
ATOM 2368 C C . ASP B 1 49 ? -15.898 -29.547 5.93 1 85 49 ASP B C 1
ATOM 2370 O O . ASP B 1 49 ? -15.383 -30.281 6.781 1 85 49 ASP B O 1
ATOM 2374 N N . GLY B 1 50 ? -16.656 -28.484 6.203 1 84.38 50 GLY B N 1
ATOM 2375 C CA . GLY B 1 50 ? -16.969 -28.172 7.586 1 84.38 50 GLY B CA 1
ATOM 2376 C C . GLY B 1 50 ? -16.031 -27.141 8.188 1 84.38 50 GLY B C 1
ATOM 2377 O O . GLY B 1 50 ? -16.312 -26.578 9.25 1 84.38 50 GLY B O 1
ATOM 2378 N N . GLU B 1 51 ? -15.031 -26.812 7.41 1 85.19 51 GLU B N 1
ATOM 2379 C CA . GLU B 1 51 ? -14.039 -25.891 7.961 1 85.19 51 GLU B CA 1
ATOM 2380 C C . GLU B 1 51 ? -14.352 -24.453 7.578 1 85.19 51 GLU B C 1
ATOM 2382 O O . GLU B 1 51 ? -13.703 -23.516 8.062 1 85.19 51 GLU B O 1
ATOM 2387 N N . SER B 1 52 ? -15.312 -24.328 6.711 1 84.56 52 SER B N 1
ATOM 2388 C CA . SER B 1 52 ? -15.773 -23 6.277 1 84.56 52 SER B CA 1
ATOM 2389 C C . SER B 1 52 ? -17.25 -23.016 5.938 1 84.56 52 SER B C 1
ATOM 2391 O O . SER B 1 52 ? -17.797 -24.062 5.574 1 84.56 52 SER B O 1
ATOM 2393 N N . ARG B 1 53 ? -17.922 -21.906 6.117 1 79.75 53 ARG B N 1
ATOM 2394 C CA . ARG B 1 53 ? -19.312 -21.766 5.746 1 79.75 53 ARG B CA 1
ATOM 2395 C C . ARG B 1 53 ? -19.484 -21.656 4.234 1 79.75 53 ARG B C 1
ATOM 2397 O O . ARG B 1 53 ? -20.578 -21.828 3.709 1 79.75 53 ARG B O 1
ATOM 2404 N N . LEU B 1 54 ? -18.328 -21.391 3.555 1 81 54 LEU B N 1
ATOM 2405 C CA . LEU B 1 54 ? -18.359 -21.234 2.104 1 81 54 LEU B CA 1
ATOM 2406 C C . LEU B 1 54 ? -18.094 -22.562 1.414 1 81 54 LEU B C 1
ATOM 2408 O O . LEU B 1 54 ? -17.281 -23.375 1.9 1 81 54 LEU B O 1
ATOM 2412 N N . PRO B 1 55 ? -18.703 -22.766 0.338 1 87.06 55 PRO B N 1
ATOM 2413 C CA . PRO B 1 55 ? -18.453 -24 -0.4 1 87.06 55 PRO B CA 1
ATOM 2414 C C . PRO B 1 55 ? -17.062 -24.047 -1.018 1 87.06 55 PRO B C 1
ATOM 2416 O O . PRO B 1 55 ? -16.484 -23 -1.33 1 87.06 55 PRO B O 1
ATOM 2419 N N . GLY B 1 56 ? -16.547 -25.328 -1.177 1 91.25 56 GLY B N 1
ATOM 2420 C CA . GLY B 1 56 ? -15.242 -25.531 -1.774 1 91.25 56 GLY B CA 1
ATOM 2421 C C . GLY B 1 56 ? -14.156 -25.828 -0.753 1 91.25 56 GLY B C 1
ATOM 2422 O O . GLY B 1 56 ? -14.156 -25.25 0.339 1 91.25 56 GLY B O 1
ATOM 2423 N N . THR B 1 57 ? -13.352 -26.766 -1.054 1 95.31 57 THR B N 1
ATOM 2424 C CA . THR B 1 57 ? -12.242 -27.172 -0.204 1 95.31 57 THR B CA 1
ATOM 2425 C C . THR B 1 57 ? -10.992 -27.453 -1.041 1 95.31 57 THR B C 1
ATOM 2427 O O . THR B 1 57 ? -11.086 -27.625 -2.258 1 95.31 57 THR B O 1
ATOM 2430 N N . LEU B 1 58 ? -9.898 -27.453 -0.357 1 97.56 58 LEU B N 1
ATOM 2431 C CA . LEU B 1 58 ? -8.656 -27.828 -1.022 1 97.56 58 LEU B CA 1
ATOM 2432 C C . LEU B 1 58 ? -8.758 -29.234 -1.594 1 97.56 58 LEU B C 1
ATOM 2434 O O . LEU B 1 58 ? -8.281 -29.5 -2.701 1 97.56 58 LEU B O 1
ATOM 2438 N N . MET B 1 59 ? -9.352 -30.109 -0.886 1 97 59 MET B N 1
ATOM 2439 C CA . MET B 1 59 ? -9.5 -31.5 -1.321 1 97 59 MET B CA 1
ATOM 2440 C C . MET B 1 59 ? -10.289 -31.578 -2.623 1 97 59 MET B C 1
ATOM 2442 O O . MET B 1 59 ? -9.922 -32.312 -3.529 1 97 59 MET B O 1
ATOM 2446 N N . GLU B 1 60 ? -11.328 -30.828 -2.697 1 96.19 60 GLU B N 1
ATOM 2447 C CA . GLU B 1 60 ? -12.148 -30.812 -3.902 1 96.19 60 GLU B CA 1
ATOM 2448 C C . GLU B 1 60 ? -11.367 -30.266 -5.098 1 96.19 60 GLU B C 1
ATOM 2450 O O . GLU B 1 60 ? -11.508 -30.766 -6.215 1 96.19 60 GLU B O 1
ATOM 2455 N N . THR B 1 61 ? -10.562 -29.219 -4.82 1 97.06 61 THR B N 1
ATOM 2456 C CA . THR B 1 61 ? -9.719 -28.672 -5.879 1 97.06 61 THR B CA 1
ATOM 2457 C C . THR B 1 61 ? -8.75 -29.734 -6.391 1 97.06 61 THR B C 1
ATOM 2459 O O . THR B 1 61 ? -8.625 -29.938 -7.602 1 97.06 61 THR B O 1
ATOM 2462 N N . VAL B 1 62 ? -8.125 -30.453 -5.52 1 98.06 62 VAL B N 1
ATOM 2463 C CA . VAL B 1 62 ? -7.141 -31.484 -5.859 1 98.06 62 VAL B CA 1
ATOM 2464 C C . VAL B 1 62 ? -7.82 -32.625 -6.598 1 98.06 62 VAL B C 1
ATOM 2466 O O . VAL B 1 62 ? -7.32 -33.094 -7.617 1 98.06 62 VAL B O 1
ATOM 2469 N N . GLU B 1 63 ? -8.961 -33.062 -6.125 1 96.94 63 GLU B N 1
ATOM 2470 C CA . GLU B 1 63 ? -9.688 -34.156 -6.73 1 96.94 63 GLU B CA 1
ATOM 2471 C C . GLU B 1 63 ? -10.109 -33.844 -8.156 1 96.94 63 GLU B C 1
ATOM 2473 O O . GLU B 1 63 ? -10.016 -34.688 -9.047 1 96.94 63 GLU B O 1
ATOM 2478 N N . ARG B 1 64 ? -10.523 -32.656 -8.305 1 95.31 64 ARG B N 1
ATOM 2479 C CA . ARG B 1 64 ? -10.938 -32.219 -9.633 1 95.31 64 ARG B CA 1
ATOM 2480 C C . ARG B 1 64 ? -9.773 -32.281 -10.617 1 95.31 64 ARG B C 1
ATOM 2482 O O . ARG B 1 64 ? -9.922 -32.75 -11.734 1 95.31 64 ARG B O 1
ATOM 2489 N N . ILE B 1 65 ? -8.641 -31.797 -10.211 1 97 65 ILE B N 1
ATOM 2490 C CA . ILE B 1 65 ? -7.449 -31.781 -11.055 1 97 65 ILE B CA 1
ATOM 2491 C C . ILE B 1 65 ? -6.98 -33.219 -11.336 1 97 65 ILE B C 1
ATOM 2493 O O . ILE B 1 65 ? -6.703 -33.562 -12.477 1 97 65 ILE B O 1
ATOM 2497 N N . LYS B 1 66 ? -7 -34.062 -10.336 1 96.88 66 LYS B N 1
ATOM 2498 C CA . LYS B 1 66 ? -6.539 -35.438 -10.477 1 96.88 66 LYS B CA 1
ATOM 2499 C C . LYS B 1 66 ? -7.488 -36.25 -11.352 1 96.88 66 LYS B C 1
ATOM 2501 O O . LYS B 1 66 ? -7.047 -37.062 -12.18 1 96.88 66 LYS B O 1
ATOM 2506 N N . LYS B 1 67 ? -8.742 -36.031 -11.172 1 95.94 67 LYS B N 1
ATOM 2507 C CA . LYS B 1 67 ? -9.734 -36.719 -11.977 1 95.94 67 LYS B CA 1
ATOM 2508 C C . LYS B 1 67 ? -9.57 -36.406 -13.461 1 95.94 67 LYS B C 1
ATOM 2510 O O . LYS B 1 67 ? -9.82 -37.25 -14.32 1 95.94 67 LYS B O 1
ATOM 2515 N N . ALA B 1 68 ? -9.078 -35.219 -13.695 1 95.44 68 ALA B N 1
ATOM 2516 C CA . ALA B 1 68 ? -8.891 -34.75 -15.07 1 95.44 68 ALA B CA 1
ATOM 2517 C C . ALA B 1 68 ? -7.523 -35.188 -15.602 1 95.44 68 ALA B C 1
ATOM 2519 O O . ALA B 1 68 ? -7.164 -34.875 -16.75 1 95.44 68 ALA B O 1
ATOM 2520 N N . GLY B 1 69 ? -6.75 -35.875 -14.805 1 95.19 69 GLY B N 1
ATOM 2521 C CA . GLY B 1 69 ? -5.488 -36.438 -15.242 1 95.19 69 GLY B CA 1
ATOM 2522 C C . GLY B 1 69 ? -4.285 -35.625 -14.836 1 95.19 69 GLY B C 1
ATOM 2523 O O . GLY B 1 69 ? -3.168 -35.844 -15.297 1 95.19 69 GLY B O 1
ATOM 2524 N N . GLY B 1 70 ? -4.531 -34.594 -13.992 1 96.56 70 GLY B N 1
ATOM 2525 C CA . GLY B 1 70 ? -3.441 -33.75 -13.562 1 96.56 70 GLY B CA 1
ATOM 2526 C C . GLY B 1 70 ? -2.82 -34.188 -12.25 1 96.56 70 GLY B C 1
ATOM 2527 O O . GLY B 1 70 ? -3.213 -35.188 -11.68 1 96.56 70 GLY B O 1
ATOM 2528 N N . GLU B 1 71 ? -1.812 -33.469 -11.844 1 97.56 71 GLU B N 1
ATOM 2529 C CA . GLU B 1 71 ? -1.126 -33.719 -10.57 1 97.56 71 GLU B CA 1
ATOM 2530 C C . GLU B 1 71 ? -1.295 -32.531 -9.625 1 97.56 71 GLU B C 1
ATOM 2532 O O . GLU B 1 71 ? -0.958 -31.391 -9.977 1 97.56 71 GLU B O 1
ATOM 2537 N N . ALA B 1 72 ? -1.795 -32.812 -8.508 1 98.31 72 ALA B N 1
ATOM 2538 C CA . ALA B 1 72 ? -2.01 -31.75 -7.523 1 98.31 72 ALA B CA 1
ATOM 2539 C C . ALA B 1 72 ? -2.01 -32.312 -6.105 1 98.31 72 ALA B C 1
ATOM 2541 O O . ALA B 1 72 ? -2.297 -33.5 -5.898 1 98.31 72 ALA B O 1
ATOM 2542 N N . THR B 1 73 ? -1.627 -31.531 -5.184 1 98.5 73 THR B N 1
ATOM 2543 C CA . THR B 1 73 ? -1.742 -31.812 -3.76 1 98.5 73 THR B CA 1
ATOM 2544 C C . THR B 1 73 ? -2.117 -30.562 -2.977 1 98.5 73 THR B C 1
ATOM 2546 O O . THR B 1 73 ? -2.094 -29.453 -3.52 1 98.5 73 THR B O 1
ATOM 2549 N N . PHE B 1 74 ? -2.598 -30.781 -1.768 1 98.38 74 PHE B N 1
ATOM 2550 C CA . PHE B 1 74 ? -2.922 -29.609 -0.956 1 98.38 74 PHE B CA 1
ATOM 2551 C C . PHE B 1 74 ? -2.088 -29.594 0.321 1 98.38 74 PHE B C 1
ATOM 2553 O O . PHE B 1 74 ? -1.713 -30.641 0.84 1 98.38 74 PHE B O 1
ATOM 2560 N N . ILE B 1 75 ? -1.688 -28.438 0.747 1 98.56 75 ILE B N 1
ATOM 2561 C CA . ILE B 1 75 ? -1.066 -28.172 2.041 1 98.56 75 ILE B CA 1
ATOM 2562 C C . ILE B 1 75 ? -1.833 -27.062 2.77 1 98.56 75 ILE B C 1
ATOM 2564 O O . ILE B 1 75 ? -1.858 -25.922 2.318 1 98.56 75 ILE B O 1
ATOM 2568 N N . LYS B 1 76 ? -2.477 -27.453 3.824 1 98 76 LYS B N 1
ATOM 2569 C CA . LYS B 1 76 ? -3.23 -26.484 4.617 1 98 76 LYS B CA 1
ATOM 2570 C C . LYS B 1 76 ? -2.299 -25.516 5.332 1 98 76 LYS B C 1
ATOM 2572 O O . LYS B 1 76 ? -1.284 -25.922 5.902 1 98 76 LYS B O 1
ATOM 2577 N N . ALA B 1 77 ? -2.598 -24.203 5.219 1 97.94 77 ALA B N 1
ATOM 2578 C CA . ALA B 1 77 ? -1.777 -23.203 5.898 1 97.94 77 ALA B CA 1
ATOM 2579 C C . ALA B 1 77 ? -2.586 -21.953 6.203 1 97.94 77 ALA B C 1
ATOM 2581 O O . ALA B 1 77 ? -3.418 -21.531 5.398 1 97.94 77 ALA B O 1
ATOM 2582 N N . ASP B 1 78 ? -2.422 -21.422 7.352 1 97.56 78 ASP B N 1
ATOM 2583 C CA . ASP B 1 78 ? -2.869 -20.078 7.695 1 97.56 78 ASP B CA 1
ATOM 2584 C C . ASP B 1 78 ? -1.798 -19.031 7.367 1 97.56 78 ASP B C 1
ATOM 2586 O O . ASP B 1 78 ? -0.836 -18.875 8.117 1 97.56 78 ASP B O 1
ATOM 2590 N N . LEU B 1 79 ? -2.031 -18.312 6.324 1 97.69 79 LEU B N 1
ATOM 2591 C CA . LEU B 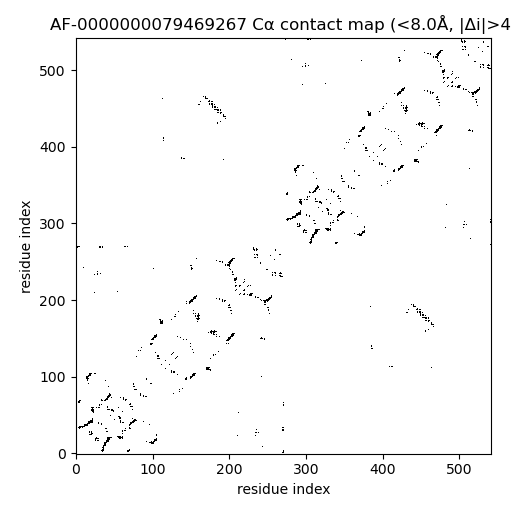1 79 ? -1.012 -17.406 5.797 1 97.69 79 LEU B CA 1
ATOM 2592 C C . LEU B 1 79 ? -0.836 -16.188 6.699 1 97.69 79 LEU B C 1
ATOM 2594 O O . LEU B 1 79 ? 0.067 -15.375 6.484 1 97.69 79 LEU B O 1
ATOM 2598 N N . ALA B 1 80 ? -1.665 -16.062 7.734 1 97.31 80 ALA B N 1
ATOM 2599 C CA . ALA B 1 80 ? -1.463 -15.016 8.734 1 97.31 80 ALA B CA 1
ATOM 2600 C C . ALA B 1 80 ? -0.295 -15.352 9.656 1 97.31 80 ALA B C 1
ATOM 2602 O O . ALA B 1 80 ? 0.144 -14.508 10.445 1 97.31 80 ALA B O 1
ATOM 2603 N N . GLN B 1 81 ? 0.195 -16.547 9.516 1 97.75 81 GLN B N 1
ATOM 2604 C CA . GLN B 1 81 ? 1.278 -17.016 10.375 1 97.75 81 GLN B CA 1
ATOM 2605 C C . GLN B 1 81 ? 2.545 -17.281 9.562 1 97.75 81 GLN B C 1
ATOM 2607 O O . GLN B 1 81 ? 2.561 -18.141 8.688 1 97.75 81 GLN B O 1
ATOM 2612 N N . SER B 1 82 ? 3.615 -16.625 9.977 1 97.75 82 SER B N 1
ATOM 2613 C CA . SER B 1 82 ? 4.875 -16.75 9.25 1 97.75 82 SER B CA 1
ATOM 2614 C C . SER B 1 82 ? 5.375 -18.188 9.25 1 97.75 82 SER B C 1
ATOM 2616 O O . SER B 1 82 ? 5.867 -18.688 8.234 1 97.75 82 SER B O 1
ATOM 2618 N N . ILE B 1 83 ? 5.219 -18.844 10.32 1 98.12 83 ILE B N 1
ATOM 2619 C CA . ILE B 1 83 ? 5.723 -20.203 10.461 1 98.12 83 ILE B CA 1
ATOM 2620 C C . ILE B 1 83 ? 4.969 -21.125 9.508 1 98.12 83 ILE B C 1
ATOM 2622 O O . ILE B 1 83 ? 5.543 -22.078 8.969 1 98.12 83 ILE B O 1
ATOM 2626 N N . GLU B 1 84 ? 3.727 -20.875 9.289 1 98.56 84 GLU B N 1
ATOM 2627 C CA . GLU B 1 84 ? 2.932 -21.703 8.375 1 98.56 84 GLU B CA 1
ATOM 2628 C C . GLU B 1 84 ? 3.314 -21.438 6.922 1 98.56 84 GLU B C 1
ATOM 2630 O O . GLU B 1 84 ? 3.281 -22.344 6.094 1 98.56 84 GLU B O 1
ATOM 2635 N N . ARG B 1 85 ? 3.682 -20.203 6.633 1 98.75 85 ARG B N 1
ATOM 2636 C CA . ARG B 1 85 ? 4.16 -19.906 5.289 1 98.75 85 ARG B CA 1
ATOM 2637 C C . ARG B 1 85 ? 5.473 -20.625 4.996 1 98.75 85 ARG B C 1
ATOM 2639 O O . ARG B 1 85 ? 5.656 -21.172 3.908 1 98.75 85 ARG B O 1
ATOM 2646 N N . GLU B 1 86 ? 6.328 -20.594 5.98 1 98.75 86 GLU B N 1
ATOM 2647 C CA . GLU B 1 86 ? 7.605 -21.297 5.832 1 98.75 86 GLU B CA 1
ATOM 2648 C C . GLU B 1 86 ? 7.395 -22.797 5.656 1 98.75 86 GLU B C 1
ATOM 2650 O O . GLU B 1 86 ? 7.977 -23.406 4.762 1 98.75 86 GLU B O 1
ATOM 2655 N N . ARG B 1 87 ? 6.535 -23.375 6.473 1 98.75 87 ARG B N 1
ATOM 2656 C CA . ARG B 1 87 ? 6.219 -24.797 6.379 1 98.75 87 ARG B CA 1
ATOM 2657 C C . ARG B 1 87 ? 5.586 -25.125 5.031 1 98.75 87 ARG B C 1
ATOM 2659 O O . ARG B 1 87 ? 5.895 -26.156 4.426 1 98.75 87 ARG B O 1
ATOM 2666 N N . LEU B 1 88 ? 4.727 -24.25 4.57 1 98.81 88 LEU B N 1
ATOM 2667 C CA . LEU B 1 88 ? 4.047 -24.438 3.289 1 98.81 88 LEU B CA 1
ATOM 2668 C C . LEU B 1 88 ? 5.059 -24.578 2.156 1 98.81 88 LEU B C 1
ATOM 2670 O O . LEU B 1 88 ? 4.98 -25.531 1.371 1 98.81 88 LEU B O 1
ATOM 2674 N N . VAL B 1 89 ? 6.035 -23.656 2.098 1 98.88 89 VAL B N 1
ATOM 2675 C CA . VAL B 1 89 ? 7.023 -23.672 1.024 1 98.88 89 VAL B CA 1
ATOM 2676 C C . VAL B 1 89 ? 7.934 -24.891 1.174 1 98.88 89 VAL B C 1
ATOM 2678 O O . VAL B 1 89 ? 8.227 -25.578 0.193 1 98.88 89 VAL B O 1
ATOM 2681 N N . GLU B 1 90 ? 8.297 -25.156 2.4 1 98.81 90 GLU B N 1
ATOM 2682 C CA . GLU B 1 90 ? 9.156 -26.312 2.662 1 98.81 90 GLU B CA 1
ATOM 2683 C C . GLU B 1 90 ? 8.492 -27.609 2.225 1 98.81 90 GLU B C 1
ATOM 2685 O O . GLU B 1 90 ? 9.109 -28.438 1.552 1 98.81 90 GLU B O 1
ATOM 2690 N N . GLU B 1 91 ? 7.266 -27.812 2.582 1 98.88 91 GLU B N 1
ATOM 2691 C CA . GLU B 1 91 ? 6.527 -29.031 2.238 1 98.88 91 GLU B CA 1
ATOM 2692 C C . GLU B 1 91 ? 6.273 -29.109 0.737 1 98.88 91 GLU B C 1
ATOM 2694 O O . GLU B 1 91 ? 6.316 -30.203 0.155 1 98.88 91 GLU B O 1
ATOM 2699 N N . ALA B 1 92 ? 5.969 -27.969 0.133 1 98.81 92 ALA B N 1
ATOM 2700 C CA . ALA B 1 92 ? 5.773 -27.953 -1.314 1 98.81 92 ALA B CA 1
ATOM 2701 C C . ALA B 1 92 ? 7.035 -28.406 -2.043 1 98.81 92 ALA B C 1
ATOM 2703 O O . ALA B 1 92 ? 6.973 -29.234 -2.943 1 98.81 92 ALA B O 1
ATOM 2704 N N . VAL B 1 93 ? 8.172 -27.875 -1.582 1 98.75 93 VAL B N 1
ATOM 2705 C CA . VAL B 1 93 ? 9.453 -28.203 -2.186 1 98.75 93 VAL B CA 1
ATOM 2706 C C . VAL B 1 93 ? 9.773 -29.672 -1.957 1 98.75 93 VAL B C 1
ATOM 2708 O O . VAL B 1 93 ? 10.266 -30.359 -2.857 1 98.75 93 VAL B O 1
ATOM 2711 N N . ALA B 1 94 ? 9.484 -30.141 -0.796 1 98.75 94 ALA B N 1
ATOM 2712 C CA . ALA B 1 94 ? 9.734 -31.547 -0.478 1 98.75 94 ALA B CA 1
ATOM 2713 C C . ALA B 1 94 ? 8.891 -32.469 -1.356 1 98.75 94 ALA B C 1
ATOM 2715 O O . ALA B 1 94 ? 9.312 -33.562 -1.704 1 98.75 94 ALA B O 1
ATOM 2716 N N . THR B 1 95 ? 7.734 -32.031 -1.723 1 98.5 95 THR B N 1
ATOM 2717 C CA . THR B 1 95 ? 6.785 -32.875 -2.457 1 98.5 95 THR B CA 1
ATOM 2718 C C . THR B 1 95 ? 7.125 -32.906 -3.943 1 98.5 95 THR B C 1
ATOM 2720 O O . THR B 1 95 ? 7.168 -33.969 -4.555 1 98.5 95 THR B O 1
ATOM 2723 N N . TYR B 1 96 ? 7.301 -31.703 -4.543 1 98.44 96 TYR B N 1
ATOM 2724 C CA . TYR B 1 96 ? 7.379 -31.672 -6 1 98.44 96 TYR B CA 1
ATOM 2725 C C . TYR B 1 96 ? 8.695 -31.047 -6.457 1 98.44 96 TYR B C 1
ATOM 2727 O O . TYR B 1 96 ? 8.992 -31.031 -7.656 1 98.44 96 TYR B O 1
ATOM 2735 N N . GLY B 1 97 ? 9.539 -30.531 -5.512 1 98.25 97 GLY B N 1
ATOM 2736 C CA . GLY B 1 97 ? 10.758 -29.812 -5.859 1 98.25 97 GLY B CA 1
ATOM 2737 C C . GLY B 1 97 ? 10.602 -28.312 -5.824 1 98.25 97 GLY B C 1
ATOM 2738 O O . GLY B 1 97 ? 9.602 -27.797 -5.309 1 98.25 97 GLY B O 1
ATOM 2739 N N . PRO B 1 98 ? 11.594 -27.594 -6.309 1 98.31 98 PRO B N 1
ATOM 2740 C CA . PRO B 1 98 ? 11.586 -26.125 -6.246 1 98.31 98 PRO B CA 1
ATOM 2741 C C . PRO B 1 98 ? 10.375 -25.516 -6.941 1 98.31 98 PRO B C 1
ATOM 2743 O O . PRO B 1 98 ? 9.938 -26 -7.984 1 98.31 98 PRO B O 1
ATOM 2746 N N . ILE B 1 99 ? 9.891 -24.469 -6.414 1 98.81 99 ILE B N 1
ATOM 2747 C CA . ILE B 1 99 ? 8.695 -23.797 -6.934 1 98.81 99 ILE B CA 1
ATOM 2748 C C . ILE B 1 99 ? 9.07 -22.922 -8.125 1 98.81 99 ILE B C 1
ATOM 2750 O O . ILE B 1 99 ? 9.914 -22.031 -8.008 1 98.81 99 ILE B O 1
ATOM 2754 N N . ASP B 1 100 ? 8.391 -23.156 -9.234 1 98.81 100 ASP B N 1
ATOM 2755 C CA . ASP B 1 100 ? 8.625 -22.406 -10.469 1 98.81 100 ASP B CA 1
ATOM 2756 C C . ASP B 1 100 ? 7.641 -21.25 -10.594 1 98.81 100 ASP B C 1
ATOM 2758 O O . ASP B 1 100 ? 7.957 -20.219 -11.203 1 98.81 100 ASP B O 1
ATOM 2762 N N . ILE B 1 101 ? 6.449 -21.453 -10.094 1 98.94 101 ILE B N 1
ATOM 2763 C CA . ILE B 1 101 ? 5.355 -20.5 -10.227 1 98.94 101 ILE B CA 1
ATOM 2764 C C . ILE B 1 101 ? 4.695 -20.281 -8.867 1 98.94 101 ILE B C 1
ATOM 2766 O O . ILE B 1 101 ? 4.273 -21.25 -8.211 1 98.94 101 ILE B O 1
ATOM 2770 N N . LEU B 1 102 ? 4.688 -19.078 -8.391 1 98.94 102 LEU B N 1
ATOM 2771 C CA . LEU B 1 102 ? 3.971 -18.703 -7.176 1 98.94 102 LEU B CA 1
ATOM 2772 C C . LEU B 1 102 ? 2.785 -17.812 -7.504 1 98.94 102 LEU B C 1
ATOM 2774 O O . LEU B 1 102 ? 2.953 -16.734 -8.102 1 98.94 102 LEU B O 1
ATOM 2778 N N . ILE B 1 103 ? 1.602 -18.281 -7.195 1 98.94 103 ILE B N 1
ATOM 2779 C CA . ILE B 1 103 ? 0.388 -17.484 -7.328 1 98.94 103 ILE B CA 1
ATOM 2780 C C . ILE B 1 103 ? -0.09 -17.047 -5.945 1 98.94 103 ILE B C 1
ATOM 2782 O O . ILE B 1 103 ? -0.574 -17.859 -5.156 1 98.94 103 ILE B O 1
ATOM 2786 N N . ASN B 1 104 ? 0.104 -15.82 -5.66 1 98.81 104 ASN B N 1
ATOM 2787 C CA . ASN B 1 104 ? -0.474 -15.234 -4.457 1 98.81 104 ASN B CA 1
ATOM 2788 C C . ASN B 1 104 ? -1.907 -14.766 -4.691 1 98.81 104 ASN B C 1
ATOM 2790 O O . ASN B 1 104 ? -2.129 -13.672 -5.219 1 98.81 104 ASN B O 1
ATOM 2794 N N . ASN B 1 105 ? -2.842 -15.547 -4.234 1 97.81 105 ASN B N 1
ATOM 2795 C CA . ASN B 1 105 ? -4.25 -15.297 -4.516 1 97.81 105 ASN B CA 1
ATOM 2796 C C . ASN B 1 105 ? -5.062 -15.156 -3.23 1 97.81 105 ASN B C 1
ATOM 2798 O O . ASN B 1 105 ? -6.137 -14.555 -3.232 1 97.81 105 ASN B O 1
ATOM 2802 N N . ALA B 1 106 ? -4.52 -15.703 -2.104 1 94.62 106 ALA B N 1
ATOM 2803 C CA . ALA B 1 106 ? -5.246 -15.688 -0.836 1 94.62 106 ALA B CA 1
ATOM 2804 C C . ALA B 1 106 ? -5.57 -14.258 -0.406 1 94.62 106 ALA B C 1
ATOM 2806 O O . ALA B 1 106 ? -4.73 -13.367 -0.524 1 94.62 106 ALA B O 1
ATOM 2807 N N . ALA B 1 107 ? -6.824 -14.094 0.032 1 88.94 107 ALA B N 1
ATOM 2808 C CA . ALA B 1 107 ? -7.219 -12.773 0.519 1 88.94 107 ALA B CA 1
ATOM 2809 C C . ALA B 1 107 ? -8.289 -12.891 1.603 1 88.94 107 ALA B C 1
ATOM 2811 O O . ALA B 1 107 ? -9.039 -13.867 1.639 1 88.94 107 ALA B O 1
ATOM 2812 N N . ILE B 1 108 ? -8.281 -11.984 2.453 1 89.31 108 ILE B N 1
ATOM 2813 C CA . ILE B 1 108 ? -9.352 -11.727 3.416 1 89.31 108 ILE B CA 1
ATOM 2814 C C . ILE B 1 108 ? -9.781 -10.266 3.322 1 89.31 108 ILE B C 1
ATOM 2816 O O . ILE B 1 108 ? -8.945 -9.367 3.219 1 89.31 108 ILE B O 1
ATOM 2820 N N . THR B 1 109 ? -11.055 -10.062 3.299 1 88.12 109 THR B N 1
ATOM 2821 C CA . THR B 1 109 ? -11.492 -8.695 3.061 1 88.12 109 THR B CA 1
ATOM 2822 C C . THR B 1 109 ? -12.531 -8.273 4.094 1 88.12 109 THR B C 1
ATOM 2824 O O . THR B 1 109 ? -13.453 -9.039 4.402 1 88.12 109 THR B O 1
ATOM 2827 N N . TYR B 1 110 ? -12.32 -7.191 4.664 1 90.25 110 TYR B N 1
ATOM 2828 C CA . TYR B 1 110 ? -13.297 -6.461 5.469 1 90.25 110 TYR B CA 1
ATOM 2829 C C . TYR B 1 110 ? -13.656 -5.133 4.812 1 90.25 110 TYR B C 1
ATOM 2831 O O . TYR B 1 110 ? -12.773 -4.359 4.438 1 90.25 110 TYR B O 1
ATOM 2839 N N . PHE B 1 111 ? -14.883 -4.938 4.652 1 90.69 111 PHE B N 1
ATOM 2840 C CA . PHE B 1 111 ? -15.359 -3.654 4.148 1 90.69 111 PHE B CA 1
ATOM 2841 C C . PHE B 1 111 ? -15.984 -2.832 5.27 1 90.69 111 PHE B C 1
ATOM 2843 O O . PHE B 1 111 ? -17.141 -3.057 5.641 1 90.69 111 PHE B O 1
ATOM 2850 N N . THR B 1 112 ? -15.273 -1.985 5.836 1 93.81 112 THR B N 1
ATOM 2851 C CA . THR B 1 112 ? -15.633 -1.114 6.949 1 93.81 112 THR B CA 1
ATOM 2852 C C . THR B 1 112 ? -15.062 0.286 6.746 1 93.81 112 THR B C 1
ATOM 2854 O O . THR B 1 112 ? -13.914 0.438 6.324 1 93.81 112 THR B O 1
ATOM 2857 N N . PRO B 1 113 ? -15.953 1.288 6.973 1 95.19 113 PRO B N 1
ATOM 2858 C CA . PRO B 1 113 ? -15.406 2.643 6.879 1 95.19 113 PRO B CA 1
ATOM 2859 C C . PRO B 1 113 ? -14.18 2.846 7.762 1 95.19 113 PRO B C 1
ATOM 2861 O O . PRO B 1 113 ? -14.047 2.201 8.805 1 95.19 113 PRO B O 1
ATOM 2864 N N . VAL B 1 114 ? -13.312 3.793 7.355 1 96.88 114 VAL B N 1
ATOM 2865 C CA . VAL B 1 114 ? -12.055 4.059 8.039 1 96.88 114 VAL B CA 1
ATOM 2866 C C . VAL B 1 114 ? -12.32 4.406 9.5 1 96.88 114 VAL B C 1
ATOM 2868 O O . VAL B 1 114 ? -11.672 3.873 10.406 1 96.88 114 VAL B O 1
ATOM 2871 N N . VAL B 1 115 ? -13.328 5.133 9.758 1 95.56 115 VAL B N 1
ATOM 2872 C CA . VAL B 1 115 ? -13.602 5.656 11.086 1 95.56 115 VAL B CA 1
ATOM 2873 C C . VAL B 1 115 ? -13.938 4.504 12.039 1 95.56 115 VAL B C 1
ATOM 2875 O O . VAL B 1 115 ? -13.688 4.594 13.242 1 95.56 115 VAL B O 1
ATOM 2878 N N . GLU B 1 116 ? -14.352 3.379 11.492 1 96.19 116 GLU B N 1
ATOM 2879 C CA . GLU B 1 116 ? -14.812 2.256 12.305 1 96.19 116 GLU B CA 1
ATOM 2880 C C . GLU B 1 116 ? -13.875 1.06 12.172 1 96.19 116 GLU B C 1
ATOM 2882 O O . GLU B 1 116 ? -14.07 0.034 12.828 1 96.19 116 GLU B O 1
ATOM 2887 N N . PHE B 1 117 ? -12.914 1.195 11.344 1 97 117 PHE B N 1
ATOM 2888 C CA . PHE B 1 117 ? -12.07 0.052 11.023 1 97 117 PHE B CA 1
ATOM 2889 C C . PHE B 1 117 ? -11.148 -0.287 12.188 1 97 117 PHE B C 1
ATOM 2891 O O . PHE B 1 117 ? -10.391 0.563 12.656 1 97 117 PHE B O 1
ATOM 2898 N N . THR B 1 118 ? -11.125 -1.523 12.664 1 97.69 118 THR B N 1
ATOM 2899 C CA . THR B 1 118 ? -10.383 -1.881 13.867 1 97.69 118 THR B CA 1
ATOM 2900 C C . THR B 1 118 ? -8.93 -2.199 13.531 1 97.69 118 THR B C 1
ATOM 2902 O O . THR B 1 118 ? -8.625 -2.619 12.414 1 97.69 118 THR B O 1
ATOM 2905 N N . GLU B 1 119 ? -8.078 -2.014 14.523 1 97.69 119 GLU B N 1
ATOM 2906 C CA . GLU B 1 119 ? -6.664 -2.352 14.367 1 97.69 119 GLU B CA 1
ATOM 2907 C C . GLU B 1 119 ? -6.484 -3.822 14.008 1 97.69 119 GLU B C 1
ATOM 2909 O O . GLU B 1 119 ? -5.676 -4.16 13.141 1 97.69 119 GLU B O 1
ATOM 2914 N N . LYS B 1 120 ? -7.195 -4.629 14.68 1 97.69 120 LYS B N 1
ATOM 2915 C CA . LYS B 1 120 ? -7.078 -6.07 14.477 1 97.69 120 LYS B CA 1
ATOM 2916 C C . LYS B 1 120 ? -7.371 -6.445 13.031 1 97.69 120 LYS B C 1
ATOM 2918 O O . LYS B 1 120 ? -6.609 -7.195 12.414 1 97.69 120 LYS B O 1
ATOM 2923 N N . ARG B 1 121 ? -8.461 -5.945 12.477 1 97.44 121 ARG B N 1
ATOM 2924 C CA . ARG B 1 121 ? -8.836 -6.242 11.094 1 97.44 121 ARG B CA 1
ATOM 2925 C C . ARG B 1 121 ? -7.828 -5.664 10.117 1 97.44 121 ARG B C 1
ATOM 2927 O O . ARG B 1 121 ? -7.484 -6.301 9.117 1 97.44 121 ARG B O 1
ATOM 2934 N N . PHE B 1 122 ? -7.359 -4.441 10.406 1 98 122 PHE B N 1
ATOM 2935 C CA . PHE B 1 122 ? -6.359 -3.799 9.562 1 98 122 PHE B CA 1
ATOM 2936 C C . PHE B 1 122 ? -5.098 -4.645 9.477 1 98 122 PHE B C 1
ATOM 2938 O O . PHE B 1 122 ? -4.625 -4.961 8.383 1 98 122 PHE B O 1
ATOM 2945 N N . LYS B 1 123 ? -4.621 -5.027 10.625 1 97.44 123 LYS B N 1
ATOM 2946 C CA . LYS B 1 123 ? -3.371 -5.781 10.688 1 97.44 123 LYS B CA 1
ATOM 2947 C C . LYS B 1 123 ? -3.521 -7.152 10.039 1 97.44 123 LYS B C 1
ATOM 2949 O O . LYS B 1 123 ? -2.598 -7.637 9.383 1 97.44 123 LYS B O 1
ATOM 2954 N N . LEU B 1 124 ? -4.637 -7.773 10.234 1 97.62 124 LEU B N 1
ATOM 2955 C CA . LEU B 1 124 ? -4.887 -9.078 9.625 1 97.62 124 LEU B CA 1
ATOM 2956 C C . LEU B 1 124 ? -4.918 -8.961 8.102 1 97.62 124 LEU B C 1
ATOM 2958 O O . LEU B 1 124 ? -4.324 -9.789 7.402 1 97.62 124 LEU B O 1
ATOM 2962 N N . MET B 1 125 ? -5.578 -7.961 7.57 1 97.06 125 MET B N 1
ATOM 2963 C CA . MET B 1 125 ? -5.648 -7.77 6.125 1 97.06 125 MET B CA 1
ATOM 2964 C C . MET B 1 125 ? -4.262 -7.492 5.547 1 97.06 125 MET B C 1
ATOM 2966 O O . ME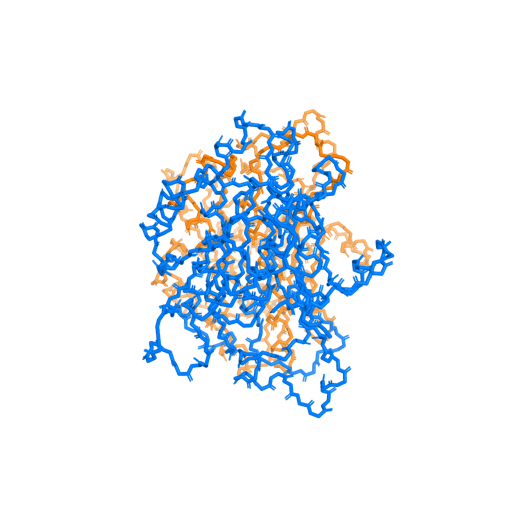T B 1 125 ? -3.893 -8.055 4.512 1 97.06 125 MET B O 1
ATOM 2970 N N . MET B 1 126 ? -3.514 -6.652 6.277 1 97.69 126 MET B N 1
ATOM 2971 C CA . MET B 1 126 ? -2.154 -6.355 5.832 1 97.69 126 MET B CA 1
ATOM 2972 C C . MET B 1 126 ? -1.293 -7.617 5.844 1 97.69 126 MET B C 1
ATOM 2974 O O . MET B 1 126 ? -0.488 -7.832 4.938 1 97.69 126 MET B O 1
ATOM 2978 N N . GLU B 1 127 ? -1.481 -8.367 6.859 1 98.12 127 GLU B N 1
ATOM 2979 C CA . GLU B 1 127 ? -0.693 -9.594 7 1 98.12 127 GLU B CA 1
ATOM 2980 C C . GLU B 1 127 ? -0.967 -10.562 5.855 1 98.12 127 GLU B C 1
ATOM 2982 O O . GLU B 1 127 ? -0.034 -11.078 5.238 1 98.12 127 GLU B O 1
ATOM 2987 N N . VAL B 1 128 ? -2.176 -10.758 5.512 1 97.81 128 VAL B N 1
ATOM 2988 C CA . VAL B 1 128 ? -2.562 -11.82 4.59 1 97.81 128 VAL B CA 1
ATOM 2989 C C . VAL B 1 128 ? -2.426 -11.328 3.15 1 97.81 128 VAL B C 1
ATOM 2991 O O . VAL B 1 128 ? -2.037 -12.086 2.262 1 97.81 128 VAL B O 1
ATOM 2994 N N . GLN B 1 129 ? -2.648 -10.047 2.949 1 97.56 129 GLN B N 1
ATOM 2995 C CA . GLN B 1 129 ? -2.77 -9.586 1.571 1 97.56 129 GLN B CA 1
ATOM 2996 C C . GLN B 1 129 ? -1.496 -8.875 1.116 1 97.56 129 GLN B C 1
ATOM 2998 O O . GLN B 1 129 ? -1.277 -8.688 -0.083 1 97.56 129 GLN B O 1
ATOM 3003 N N . VAL B 1 130 ? -0.716 -8.453 2.068 1 98.25 130 VAL B N 1
ATOM 3004 C CA . VAL B 1 130 ? 0.476 -7.699 1.689 1 98.25 130 VAL B CA 1
ATOM 3005 C C . VAL B 1 130 ? 1.726 -8.438 2.16 1 98.25 130 VAL B C 1
ATOM 3007 O O . VAL B 1 130 ? 2.553 -8.852 1.344 1 98.25 130 VAL B O 1
ATOM 3010 N N . TYR B 1 131 ? 1.776 -8.734 3.434 1 98.62 131 TYR B N 1
ATOM 3011 C CA . TYR B 1 131 ? 3.01 -9.328 3.938 1 98.62 131 TYR B CA 1
ATOM 3012 C C . TYR B 1 131 ? 3.143 -10.773 3.482 1 98.62 131 TYR B C 1
ATOM 3014 O O . TYR B 1 131 ? 4.246 -11.234 3.172 1 98.62 131 TYR B O 1
ATOM 3022 N N . ALA B 1 132 ? 2.086 -11.539 3.506 1 98.69 132 ALA B N 1
ATOM 3023 C CA . ALA B 1 132 ? 2.174 -12.945 3.133 1 98.69 132 ALA B CA 1
ATOM 3024 C C . ALA B 1 132 ? 2.699 -13.102 1.71 1 98.69 132 ALA B C 1
ATOM 3026 O O . ALA B 1 132 ? 3.658 -13.844 1.475 1 98.69 132 ALA B O 1
ATOM 3027 N N . PRO B 1 133 ? 2.154 -12.375 0.709 1 98.75 133 PRO B N 1
ATOM 3028 C CA . PRO B 1 133 ? 2.744 -12.453 -0.63 1 98.75 133 PRO B CA 1
ATOM 3029 C C . PRO B 1 133 ? 4.215 -12.047 -0.65 1 98.75 133 PRO B C 1
ATOM 3031 O O . PRO B 1 133 ? 5.02 -12.648 -1.362 1 98.75 133 PRO B O 1
ATOM 3034 N N . PHE B 1 134 ? 4.566 -11.016 0.099 1 98.81 134 PHE B N 1
ATOM 3035 C CA . PHE B 1 134 ? 5.953 -10.578 0.228 1 98.81 134 PHE B CA 1
ATOM 3036 C C . PHE B 1 134 ? 6.828 -11.711 0.761 1 98.81 134 PHE B C 1
ATOM 3038 O O . PHE B 1 134 ? 7.863 -12.023 0.176 1 98.81 134 PHE B O 1
ATOM 3045 N N . HIS B 1 135 ? 6.395 -12.305 1.871 1 98.88 135 HIS B N 1
ATOM 3046 C CA . HIS B 1 135 ? 7.176 -13.328 2.557 1 98.88 135 HIS B CA 1
ATOM 3047 C C . HIS B 1 135 ? 7.27 -14.602 1.723 1 98.88 135 HIS B C 1
ATOM 3049 O O . HIS B 1 135 ? 8.344 -15.195 1.604 1 98.88 135 HIS B O 1
ATOM 3055 N N . LEU B 1 136 ? 6.164 -15.016 1.13 1 98.88 136 LEU B N 1
ATOM 3056 C CA . LEU B 1 136 ? 6.184 -16.188 0.258 1 98.88 136 LEU B CA 1
ATOM 3057 C C . LEU B 1 136 ? 7.121 -15.969 -0.924 1 98.88 136 LEU B C 1
ATOM 3059 O O . LEU B 1 136 ? 7.848 -16.875 -1.326 1 98.88 136 LEU B O 1
ATOM 3063 N N . SER B 1 137 ? 7.078 -14.758 -1.509 1 98.81 137 SER B N 1
ATOM 3064 C CA . SER B 1 137 ? 8.016 -14.422 -2.576 1 98.81 137 SER B CA 1
ATOM 3065 C C . SER B 1 137 ? 9.461 -14.539 -2.1 1 98.81 137 SER B C 1
ATOM 3067 O O . SER B 1 137 ? 10.305 -15.102 -2.803 1 98.81 137 SER B O 1
ATOM 3069 N N . GLN B 1 138 ? 9.68 -14.031 -0.881 1 98.38 138 GLN B N 1
ATOM 3070 C CA . GLN B 1 138 ? 11.023 -14.109 -0.31 1 98.38 138 GLN B CA 1
ATOM 3071 C C . GLN B 1 138 ? 11.484 -15.562 -0.196 1 98.38 138 GLN B C 1
ATOM 3073 O O . GLN B 1 138 ? 12.664 -15.859 -0.407 1 98.38 138 GLN B O 1
ATOM 3078 N N . LEU B 1 139 ? 10.617 -16.422 0.188 1 98.69 139 LEU B N 1
ATOM 3079 C CA . LEU B 1 139 ? 10.945 -17.812 0.458 1 98.69 139 LEU B CA 1
ATOM 3080 C C . LEU B 1 139 ? 11.266 -18.562 -0.835 1 98.69 139 LEU B C 1
ATOM 3082 O O . LEU B 1 139 ? 12.078 -19.484 -0.838 1 98.69 139 LEU B O 1
ATOM 3086 N N . VAL B 1 140 ? 10.688 -18.141 -1.996 1 98.81 140 VAL B N 1
ATOM 3087 C CA . VAL B 1 140 ? 10.867 -18.922 -3.223 1 98.81 140 VAL B CA 1
ATOM 3088 C C . VAL B 1 140 ? 11.984 -18.297 -4.062 1 98.81 140 VAL B C 1
ATOM 3090 O O . VAL B 1 140 ? 12.539 -18.938 -4.949 1 98.81 140 VAL B O 1
ATOM 3093 N N . LEU B 1 141 ? 12.344 -17.062 -3.822 1 98.44 141 LEU B N 1
ATOM 3094 C CA . LEU B 1 141 ? 13.234 -16.266 -4.672 1 98.44 141 LEU B CA 1
ATOM 3095 C C . LEU B 1 141 ? 14.633 -16.875 -4.699 1 98.44 141 LEU B C 1
ATOM 3097 O O . LEU B 1 141 ? 15.258 -16.969 -5.758 1 98.44 141 LEU B O 1
ATOM 3101 N N . PRO B 1 142 ? 15.172 -17.328 -3.498 1 98.38 142 PRO B N 1
ATOM 3102 C CA . PRO B 1 142 ? 16.547 -17.828 -3.549 1 98.38 142 PRO B CA 1
ATOM 3103 C C . PRO B 1 142 ? 16.734 -18.938 -4.57 1 98.38 142 PRO B C 1
ATOM 3105 O O . PRO B 1 142 ? 17.672 -18.906 -5.367 1 98.38 142 PRO B O 1
ATOM 3108 N N . SER B 1 143 ? 15.844 -19.891 -4.605 1 98.5 143 SER B N 1
ATOM 3109 C CA . SER B 1 143 ? 15.922 -20.984 -5.566 1 98.5 143 SER B CA 1
ATOM 3110 C C . SER B 1 143 ? 15.68 -20.5 -6.988 1 98.5 143 SER B C 1
ATOM 3112 O O . SER B 1 143 ? 16.359 -20.938 -7.926 1 98.5 143 SER B O 1
ATOM 3114 N N . MET B 1 144 ? 14.719 -19.594 -7.199 1 98.62 144 MET B N 1
ATOM 3115 C CA . MET B 1 144 ? 14.438 -19.031 -8.516 1 98.62 144 MET B CA 1
ATOM 3116 C C . MET B 1 144 ? 15.656 -18.297 -9.062 1 98.62 144 MET B C 1
ATOM 3118 O O . MET B 1 144 ? 15.992 -18.422 -10.242 1 98.62 14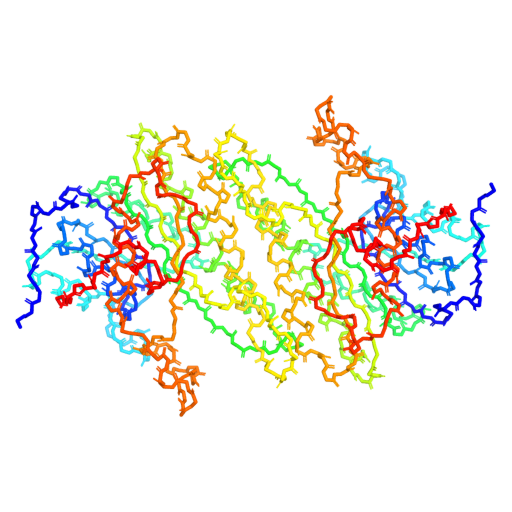4 MET B O 1
ATOM 3122 N N . ILE B 1 145 ? 16.266 -17.516 -8.172 1 98 145 ILE B N 1
ATOM 3123 C CA . ILE B 1 145 ? 17.438 -16.734 -8.57 1 98 145 ILE B CA 1
ATOM 3124 C C . ILE B 1 145 ? 18.578 -17.672 -8.969 1 98 145 ILE B C 1
ATOM 3126 O O . ILE B 1 145 ? 19.219 -17.469 -10 1 98 145 ILE B O 1
ATOM 3130 N N . GLU B 1 146 ? 18.766 -18.719 -8.172 1 98.12 146 GLU B N 1
ATOM 3131 C CA . GLU B 1 146 ? 19.812 -19.688 -8.469 1 98.12 146 GLU B CA 1
ATOM 3132 C C . GLU B 1 146 ? 19.594 -20.344 -9.828 1 98.12 146 GLU B C 1
ATOM 3134 O O . GLU B 1 146 ? 20.531 -20.516 -10.602 1 98.12 146 GLU B O 1
ATOM 3139 N N . ARG B 1 147 ? 18.391 -20.641 -10.172 1 98 147 ARG B N 1
ATOM 3140 C CA . ARG B 1 147 ? 18.047 -21.344 -11.398 1 98 147 ARG B CA 1
ATOM 3141 C C . ARG B 1 147 ? 17.797 -20.375 -12.547 1 98 147 ARG B C 1
ATOM 3143 O O . ARG B 1 147 ? 17.594 -20.797 -13.688 1 98 147 ARG B O 1
ATOM 3150 N N . LYS B 1 148 ? 17.688 -19.109 -12.266 1 98 148 LYS B N 1
ATOM 3151 C CA . LYS B 1 148 ? 17.438 -18.031 -13.234 1 98 148 LYS B CA 1
ATOM 3152 C C . LYS B 1 148 ? 16.125 -18.25 -13.984 1 98 148 LYS B C 1
ATOM 3154 O O . LYS B 1 148 ? 16.078 -18.141 -15.211 1 98 148 LYS B O 1
ATOM 3159 N N . THR B 1 149 ? 15.164 -18.672 -13.242 1 97.62 149 THR B N 1
ATOM 3160 C CA . THR B 1 149 ? 13.82 -18.859 -13.781 1 97.62 149 THR B CA 1
ATOM 3161 C C . THR B 1 149 ? 12.781 -18.812 -12.664 1 97.62 149 THR B C 1
ATOM 3163 O O . THR B 1 149 ? 13.047 -19.266 -11.547 1 97.62 149 THR B O 1
ATOM 3166 N N . GLY B 1 150 ? 11.672 -18.219 -12.93 1 98.38 150 GLY B N 1
ATOM 3167 C CA . GLY B 1 150 ? 10.586 -18.156 -11.969 1 98.38 150 GLY B CA 1
ATOM 3168 C C . GLY B 1 150 ? 9.516 -17.156 -12.344 1 98.38 150 GLY B C 1
ATOM 3169 O O . GLY B 1 150 ? 9.781 -16.188 -13.055 1 98.38 150 GLY B O 1
ATOM 3170 N N . HIS B 1 151 ? 8.297 -17.438 -11.961 1 98.88 151 HIS B N 1
ATOM 3171 C CA . HIS B 1 151 ? 7.141 -16.562 -12.164 1 98.88 151 HIS B CA 1
ATOM 3172 C C . HIS B 1 151 ? 6.363 -16.359 -10.867 1 98.88 151 HIS B C 1
ATOM 3174 O O . HIS B 1 151 ? 6.051 -17.328 -10.172 1 98.88 151 HIS B O 1
ATOM 3180 N N . ILE B 1 152 ? 6.117 -15.156 -10.531 1 98.94 152 ILE B N 1
ATOM 3181 C CA . ILE B 1 152 ? 5.234 -14.797 -9.43 1 98.94 152 ILE B CA 1
ATOM 3182 C C . ILE B 1 152 ? 4.074 -13.953 -9.953 1 98.94 152 ILE B C 1
ATOM 3184 O O . ILE B 1 152 ? 4.289 -12.977 -10.68 1 98.94 152 ILE B O 1
ATOM 3188 N N . VAL B 1 153 ? 2.879 -14.398 -9.75 1 98.94 153 VAL B N 1
ATOM 3189 C CA . VAL B 1 153 ? 1.704 -13.609 -10.102 1 98.94 153 VAL B CA 1
ATOM 3190 C C . VAL B 1 153 ? 0.894 -13.297 -8.844 1 98.94 153 VAL B C 1
ATOM 3192 O O . VAL B 1 153 ? 0.536 -14.195 -8.086 1 98.94 153 VAL B O 1
ATOM 3195 N N . ASN B 1 154 ? 0.705 -12.062 -8.586 1 98.81 154 ASN B N 1
ATOM 3196 C CA . ASN B 1 154 ? -0.112 -11.578 -7.48 1 98.81 154 ASN B CA 1
ATOM 3197 C C . ASN B 1 154 ? -1.513 -11.188 -7.945 1 98.81 154 ASN B C 1
ATOM 3199 O O . ASN B 1 154 ? -1.667 -10.492 -8.945 1 98.81 154 ASN B O 1
ATOM 3203 N N . ILE B 1 155 ? -2.516 -11.672 -7.242 1 98 155 ILE B N 1
ATOM 3204 C CA . ILE B 1 155 ? -3.896 -11.359 -7.598 1 98 155 ILE B CA 1
ATOM 3205 C C . ILE B 1 155 ? -4.355 -10.117 -6.836 1 98 155 ILE B C 1
ATOM 3207 O O . ILE B 1 155 ? -4.484 -10.148 -5.609 1 98 155 ILE B O 1
ATOM 3211 N N . SER B 1 156 ? -4.551 -9.062 -7.559 1 96.25 156 SER B N 1
ATOM 3212 C CA . SER B 1 156 ? -4.996 -7.789 -6.996 1 96.25 156 SER B CA 1
ATOM 3213 C C . SER B 1 156 ? -6.488 -7.582 -7.219 1 96.25 156 SER B C 1
ATOM 3215 O O . SER B 1 156 ? -7.281 -8.516 -7.059 1 96.25 156 SER B O 1
ATOM 3217 N N . SER B 1 157 ? -6.902 -6.418 -7.348 1 90.75 157 SER B N 1
ATOM 3218 C CA . SER B 1 157 ? -8.273 -5.969 -7.562 1 90.75 157 SER B CA 1
ATOM 3219 C C . SER B 1 157 ? -8.305 -4.559 -8.148 1 90.75 157 SER B C 1
ATOM 3221 O O . SER B 1 157 ? -7.379 -3.775 -7.945 1 90.75 157 SER B O 1
ATOM 3223 N N . PRO B 1 158 ? -9.375 -4.305 -8.898 1 87.38 158 PRO B N 1
ATOM 3224 C CA . PRO B 1 158 ? -9.555 -2.912 -9.32 1 87.38 158 PRO B CA 1
ATOM 3225 C C . PRO B 1 158 ? -9.633 -1.942 -8.141 1 87.38 158 PRO B C 1
ATOM 3227 O O . PRO B 1 158 ? -9.492 -0.73 -8.328 1 87.38 158 PRO B O 1
ATOM 3230 N N . ALA B 1 159 ? -9.867 -2.475 -7.027 1 88 159 ALA B N 1
ATOM 3231 C CA . ALA B 1 159 ? -9.938 -1.65 -5.824 1 88 159 ALA B CA 1
ATOM 3232 C C . ALA B 1 159 ? -8.594 -0.984 -5.539 1 88 159 ALA B C 1
ATOM 3234 O O . ALA B 1 159 ? -8.516 -0.057 -4.73 1 88 159 ALA B O 1
ATOM 3235 N N . GLY B 1 160 ? -7.562 -1.423 -6.16 1 90.88 160 GLY B N 1
ATOM 3236 C CA . GLY B 1 160 ? -6.254 -0.809 -6 1 90.88 160 GLY B CA 1
ATOM 3237 C C . GLY B 1 160 ? -6.137 0.535 -6.695 1 90.88 160 GLY B C 1
ATOM 3238 O O . GLY B 1 160 ? -5.219 1.309 -6.414 1 90.88 160 GLY B O 1
ATOM 3239 N N . ILE B 1 161 ? -7.078 0.78 -7.586 1 90.25 161 ILE B N 1
ATOM 3240 C CA . ILE B 1 161 ? -7.098 2.045 -8.312 1 90.25 161 ILE B CA 1
ATOM 3241 C C . ILE B 1 161 ? -7.68 3.141 -7.422 1 90.25 161 ILE B C 1
ATOM 3243 O O . ILE B 1 161 ? -8.609 2.896 -6.648 1 90.25 161 ILE B O 1
ATOM 3247 N N . HIS B 1 162 ? -7.16 4.32 -7.547 1 93.94 162 HIS B N 1
ATOM 3248 C CA . HIS B 1 162 ? -7.711 5.461 -6.828 1 93.94 162 HIS B CA 1
ATOM 3249 C C . HIS B 1 162 ? -9.164 5.707 -7.207 1 93.94 162 HIS B C 1
ATOM 3251 O O . HIS B 1 162 ? -9.531 5.602 -8.383 1 93.94 162 HIS B O 1
ATOM 3257 N N . PRO B 1 163 ? -9.961 5.973 -6.211 1 92.12 163 PRO B N 1
ATOM 3258 C CA . PRO B 1 163 ? -11.344 6.305 -6.555 1 92.12 163 PRO B CA 1
ATOM 3259 C C . PRO B 1 163 ? -11.445 7.52 -7.477 1 92.12 163 PRO B C 1
ATOM 3261 O O . PRO B 1 163 ? -10.648 8.453 -7.371 1 92.12 163 PRO B O 1
ATOM 3264 N N . ALA B 1 164 ? -12.414 7.5 -8.242 1 88.69 164 ALA B N 1
ATOM 3265 C CA . ALA B 1 164 ? -12.633 8.594 -9.188 1 88.69 164 ALA B CA 1
ATOM 3266 C C . ALA B 1 164 ? -13.633 9.602 -8.633 1 88.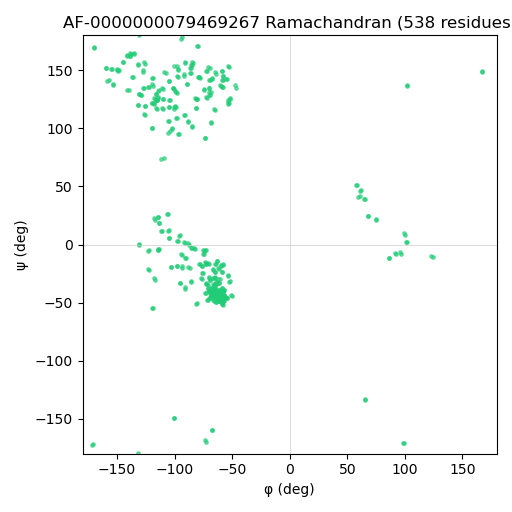69 164 ALA B C 1
ATOM 3268 O O . ALA B 1 164 ? -14.539 9.242 -7.879 1 88.69 164 ALA B O 1
ATOM 3269 N N . LYS B 1 165 ? -13.438 10.836 -8.914 1 90.06 165 LYS B N 1
ATOM 3270 C CA . LYS B 1 165 ? -14.375 11.914 -8.594 1 90.06 165 LYS B CA 1
ATOM 3271 C C . LYS B 1 165 ? -15.445 12.047 -9.672 1 90.06 165 LYS B C 1
ATOM 3273 O O . LYS B 1 165 ? -15.203 11.734 -10.844 1 90.06 165 LYS B O 1
ATOM 3278 N N . PRO B 1 166 ? -16.641 12.594 -9.469 1 90.62 166 PRO B N 1
ATOM 3279 C CA . PRO B 1 166 ? -17.094 13.023 -8.141 1 90.62 166 PRO B CA 1
ATOM 3280 C C . PRO B 1 166 ? -17.359 11.844 -7.203 1 90.62 166 PRO B C 1
ATOM 3282 O O . PRO B 1 166 ? -17.828 10.797 -7.645 1 90.62 166 PRO B O 1
ATOM 3285 N N . TYR B 1 167 ? -17 12.055 -6.012 1 90 167 TYR B N 1
ATOM 3286 C CA . TYR B 1 167 ? -17.219 11.031 -4.992 1 90 167 TYR B CA 1
ATOM 3287 C C . TYR B 1 167 ? -18.719 10.891 -4.691 1 90 167 TYR B C 1
ATOM 3289 O O . TYR B 1 167 ? -19.438 11.883 -4.605 1 90 167 TYR B O 1
ATOM 3297 N N . ARG B 1 168 ? -19.234 9.617 -4.609 1 77.75 168 ARG B N 1
ATOM 3298 C CA . ARG B 1 168 ? -20.672 9.367 -4.473 1 77.75 168 ARG B CA 1
ATOM 3299 C C . ARG B 1 168 ? -20.984 8.672 -3.152 1 77.75 168 ARG B C 1
ATOM 3301 O O . ARG B 1 168 ? -22.031 8.047 -3.006 1 77.75 168 ARG B O 1
ATOM 3308 N N . GLY B 1 169 ? -20.125 8.805 -2.275 1 67.38 169 GLY B N 1
ATOM 3309 C CA . GLY B 1 169 ? -20.469 8.352 -0.938 1 67.38 169 GLY B CA 1
ATOM 3310 C C . GLY B 1 169 ? -20.062 6.914 -0.674 1 67.38 169 GLY B C 1
ATOM 3311 O O . GLY B 1 169 ? -20.5 6.312 0.31 1 67.38 169 GLY B O 1
ATOM 3312 N N . GLY B 1 170 ? -19.641 6.125 -1.468 1 66.75 170 GLY B N 1
ATOM 3313 C CA . GLY B 1 170 ? -19.234 4.754 -1.196 1 66.75 170 GLY B CA 1
ATOM 3314 C C . GLY B 1 170 ? -18.219 4.645 -0.088 1 66.75 170 GLY B C 1
ATOM 3315 O O . GLY B 1 170 ? -17.266 5.434 -0.032 1 66.75 170 GLY B O 1
ATOM 3316 N N . ARG B 1 171 ? -18.594 3.754 1.018 1 72.38 171 ARG B N 1
ATOM 3317 C CA . ARG B 1 171 ? -17.719 3.617 2.178 1 72.38 171 ARG B CA 1
ATOM 3318 C C . ARG B 1 171 ? -17.266 2.172 2.35 1 72.38 171 ARG B C 1
ATOM 3320 O O . ARG B 1 171 ? -17.922 1.246 1.872 1 72.38 171 ARG B O 1
ATOM 3327 N N . GLY B 1 172 ? -16.047 2.029 2.656 1 87.75 172 GLY B N 1
ATOM 3328 C CA . GLY B 1 172 ? -15.625 0.765 3.244 1 87.75 172 GLY B CA 1
ATOM 3329 C C . GLY B 1 172 ? -14.523 0.078 2.463 1 87.75 172 GLY B C 1
ATOM 3330 O O . GLY B 1 172 ? -13.891 -0.855 2.961 1 87.75 172 GLY B O 1
ATOM 3331 N N . GLY B 1 173 ? -14.195 0.526 1.284 1 92.31 173 GLY B N 1
ATOM 3332 C CA . GLY B 1 173 ? -13.219 -0.172 0.462 1 92.31 173 GLY B CA 1
ATOM 3333 C C . GLY B 1 173 ? -11.82 0.402 0.581 1 92.31 173 GLY B C 1
ATOM 3334 O O . GLY B 1 173 ? -10.914 -0.019 -0.135 1 92.31 173 GLY B O 1
ATOM 3335 N N . THR B 1 174 ? -11.672 1.332 1.51 1 96.19 174 THR B N 1
ATOM 3336 C CA . THR B 1 174 ? -10.43 2.092 1.565 1 96.19 174 THR B CA 1
ATOM 3337 C C . THR B 1 174 ? -9.258 1.187 1.942 1 96.19 174 THR B C 1
ATOM 3339 O O . THR B 1 174 ? -8.227 1.174 1.26 1 96.19 174 THR B O 1
ATOM 3342 N N . VAL B 1 175 ? -9.445 0.36 3.025 1 97.19 175 VAL B N 1
ATOM 3343 C CA . VAL B 1 175 ? -8.344 -0.48 3.496 1 97.19 175 VAL B CA 1
ATOM 3344 C C . VAL B 1 175 ? -8.086 -1.598 2.488 1 97.19 175 VAL B C 1
ATOM 3346 O O . VAL B 1 175 ? -6.93 -1.948 2.23 1 97.19 175 VAL B O 1
ATOM 3349 N N . TYR B 1 176 ? -9.133 -2.135 1.903 1 95.25 176 TYR B N 1
ATOM 3350 C CA . TYR B 1 176 ? -8.961 -3.137 0.856 1 95.25 176 TYR B CA 1
ATOM 3351 C C . TYR B 1 176 ? -8.172 -2.574 -0.317 1 95.25 176 TYR B C 1
ATOM 3353 O O . TYR B 1 176 ? -7.211 -3.191 -0.778 1 95.25 176 TYR B O 1
ATOM 3361 N N . GLY B 1 177 ? -8.586 -1.368 -0.75 1 96.12 177 GLY B N 1
ATOM 3362 C CA . GLY B 1 177 ? -7.875 -0.704 -1.832 1 96.12 177 GLY B CA 1
ATOM 3363 C C . GLY B 1 177 ? -6.414 -0.442 -1.517 1 96.12 177 GLY B C 1
ATOM 3364 O O . GLY B 1 177 ? -5.543 -0.626 -2.373 1 96.12 177 GLY B O 1
ATOM 3365 N N . LEU B 1 178 ? -6.199 -0.021 -0.307 1 97.44 178 LEU B N 1
ATOM 3366 C CA . LEU B 1 178 ? -4.84 0.232 0.161 1 97.44 178 LEU B CA 1
ATOM 3367 C C . LEU B 1 178 ? -3.99 -1.031 0.072 1 97.44 178 LEU B C 1
ATOM 3369 O O . LEU B 1 178 ? -2.828 -0.976 -0.339 1 97.44 178 LEU B O 1
ATOM 3373 N N . CYS B 1 179 ? -4.508 -2.178 0.431 1 97.75 179 CYS B N 1
ATOM 3374 C CA . CYS B 1 179 ? -3.803 -3.453 0.359 1 97.75 179 CYS B CA 1
ATOM 3375 C C . CYS B 1 179 ? -3.443 -3.797 -1.082 1 97.75 179 CYS B C 1
ATOM 3377 O O . CYS B 1 179 ? -2.32 -4.219 -1.362 1 97.75 179 CYS B O 1
ATOM 3379 N N . LYS B 1 180 ? -4.406 -3.6 -1.923 1 97.69 180 LYS B N 1
ATOM 3380 C CA . LYS B 1 180 ? -4.199 -3.969 -3.32 1 97.69 180 LYS B CA 1
ATOM 3381 C C . LYS B 1 180 ? -3.193 -3.037 -3.992 1 97.69 180 LYS B C 1
ATOM 3383 O O . LYS B 1 180 ? -2.357 -3.482 -4.781 1 97.69 180 LYS B O 1
ATOM 3388 N N . ALA B 1 181 ? -3.275 -1.757 -3.678 1 98.12 181 ALA B N 1
ATOM 3389 C CA . ALA B 1 181 ? -2.277 -0.824 -4.195 1 98.12 181 ALA B CA 1
ATOM 3390 C C . ALA B 1 181 ? -0.877 -1.201 -3.719 1 98.12 181 ALA B C 1
ATOM 3392 O O . ALA B 1 181 ? 0.081 -1.158 -4.496 1 98.12 181 ALA B O 1
ATOM 3393 N N . ALA B 1 182 ? -0.783 -1.539 -2.449 1 98.56 182 ALA B N 1
ATOM 3394 C CA . ALA B 1 182 ? 0.489 -1.979 -1.882 1 98.56 182 ALA B CA 1
ATOM 3395 C C . ALA B 1 182 ? 1.015 -3.215 -2.607 1 98.56 182 ALA B C 1
ATOM 3397 O O . ALA B 1 182 ? 2.191 -3.273 -2.973 1 98.56 182 ALA B O 1
ATOM 3398 N N . LEU B 1 183 ? 0.159 -4.137 -2.846 1 98.5 183 LEU B N 1
ATOM 3399 C CA . LEU B 1 183 ? 0.519 -5.379 -3.518 1 98.5 183 LEU B CA 1
ATOM 3400 C C . LEU B 1 183 ? 1.011 -5.109 -4.934 1 98.5 183 LEU B C 1
ATOM 3402 O O . LEU B 1 183 ? 1.984 -5.719 -5.387 1 98.5 183 LEU B O 1
ATOM 3406 N N . GLU B 1 184 ? 0.335 -4.254 -5.633 1 98.5 184 GLU B N 1
ATOM 3407 C CA . GLU B 1 184 ? 0.716 -3.91 -7 1 98.5 184 GLU B CA 1
ATOM 3408 C C . GLU B 1 184 ? 2.092 -3.256 -7.043 1 98.5 184 GLU B C 1
ATOM 3410 O O . GLU B 1 184 ? 2.932 -3.615 -7.871 1 98.5 184 GLU B O 1
ATOM 3415 N N . ARG B 1 185 ? 2.316 -2.326 -6.133 1 98.38 185 ARG B N 1
ATOM 3416 C CA . ARG B 1 185 ? 3.613 -1.656 -6.117 1 98.38 185 ARG B CA 1
ATOM 3417 C C . ARG B 1 185 ? 4.719 -2.613 -5.688 1 98.38 185 ARG B C 1
ATOM 3419 O O . ARG B 1 185 ? 5.844 -2.533 -6.184 1 98.38 185 ARG B O 1
ATOM 3426 N N . PHE B 1 186 ? 4.43 -3.502 -4.75 1 98.5 186 PHE B N 1
ATOM 3427 C CA . PHE B 1 186 ? 5.359 -4.566 -4.395 1 98.5 186 PHE B CA 1
ATOM 3428 C C . PHE B 1 186 ? 5.762 -5.367 -5.629 1 98.5 186 PHE B C 1
ATOM 3430 O O . PHE B 1 186 ? 6.949 -5.602 -5.863 1 98.5 186 PHE B O 1
ATOM 3437 N N . SER B 1 187 ? 4.785 -5.699 -6.395 1 98.44 187 SER B N 1
ATOM 3438 C CA . SER B 1 187 ? 4.98 -6.57 -7.551 1 98.44 187 SER B CA 1
ATOM 3439 C C . SER B 1 187 ? 5.922 -5.934 -8.57 1 98.44 187 SER B C 1
ATOM 3441 O O . SER B 1 187 ? 6.883 -6.566 -9.016 1 98.44 187 SER B O 1
ATOM 3443 N N . THR B 1 188 ? 5.656 -4.684 -8.906 1 97.31 188 THR B N 1
ATOM 3444 C CA . THR B 1 188 ? 6.484 -4.031 -9.914 1 97.31 188 THR B CA 1
ATOM 3445 C C . THR B 1 188 ? 7.879 -3.742 -9.367 1 97.31 188 THR B C 1
ATOM 3447 O O . THR B 1 188 ? 8.867 -3.789 -10.102 1 97.31 188 THR B O 1
ATOM 3450 N N . GLY B 1 189 ? 7.938 -3.41 -8.039 1 96.94 189 GLY B N 1
ATOM 3451 C CA . GLY B 1 189 ? 9.242 -3.25 -7.41 1 96.94 189 GLY B CA 1
ATOM 3452 C C . GLY B 1 189 ? 10.07 -4.516 -7.43 1 96.94 189 GLY B C 1
ATOM 3453 O O . GLY B 1 189 ? 11.258 -4.48 -7.773 1 96.94 189 GLY B O 1
ATOM 3454 N N . LEU B 1 190 ? 9.438 -5.605 -7.07 1 97.88 190 LEU B N 1
ATOM 3455 C CA . LEU B 1 190 ? 10.148 -6.883 -7.078 1 97.88 190 LEU B CA 1
ATOM 3456 C C . LEU B 1 190 ? 10.562 -7.27 -8.492 1 97.88 190 LEU B C 1
ATOM 3458 O O . LEU B 1 190 ? 11.664 -7.77 -8.711 1 97.88 190 LEU B O 1
ATOM 3462 N N . ALA B 1 191 ? 9.648 -7.074 -9.477 1 97.56 191 ALA B N 1
ATOM 3463 C CA . ALA B 1 191 ? 9.992 -7.332 -10.875 1 97.56 191 ALA B CA 1
ATOM 3464 C C . ALA B 1 191 ? 11.297 -6.633 -11.25 1 97.56 191 ALA B C 1
ATOM 3466 O O . ALA B 1 191 ? 12.172 -7.234 -11.883 1 97.56 191 ALA B O 1
ATOM 3467 N N . SER B 1 192 ? 11.414 -5.395 -10.828 1 96.44 192 SER B N 1
ATOM 3468 C CA . SER B 1 192 ? 12.609 -4.617 -11.141 1 96.44 192 SER B CA 1
ATOM 3469 C C . SER B 1 192 ? 13.844 -5.211 -10.469 1 96.44 192 SER B C 1
ATOM 3471 O O . SER B 1 192 ? 14.914 -5.277 -11.078 1 96.44 192 SER B O 1
ATOM 3473 N N . GLU B 1 193 ? 13.703 -5.664 -9.227 1 96.12 193 GLU B N 1
ATOM 3474 C CA . GLU B 1 193 ? 14.844 -6.164 -8.461 1 96.12 193 GLU B CA 1
ATOM 3475 C C . GLU B 1 193 ? 15.359 -7.48 -9.031 1 96.12 193 GLU B C 1
ATOM 3477 O O . GLU B 1 193 ? 16.562 -7.762 -8.977 1 96.12 193 GLU B O 1
ATOM 3482 N N . VAL B 1 194 ? 14.438 -8.242 -9.617 1 96.62 194 VAL B N 1
ATOM 3483 C CA . VAL B 1 194 ? 14.844 -9.594 -9.992 1 96.62 194 VAL B CA 1
ATOM 3484 C C . VAL B 1 194 ? 14.898 -9.719 -11.516 1 96.62 194 VAL B C 1
ATOM 3486 O O . VAL B 1 194 ? 15 -10.82 -12.055 1 96.62 194 VAL B O 1
ATOM 3489 N N . TYR B 1 195 ? 14.82 -8.617 -12.172 1 96.12 195 TYR B N 1
ATOM 3490 C CA . TYR B 1 195 ? 14.805 -8.609 -13.625 1 96.12 195 TYR B CA 1
ATOM 3491 C C . TYR B 1 195 ? 16.047 -9.297 -14.188 1 96.12 195 TYR B C 1
ATOM 3493 O O . TYR B 1 195 ? 15.938 -10.109 -15.109 1 96.12 195 TYR B O 1
ATOM 3501 N N . ALA B 1 196 ? 17.156 -9.016 -13.617 1 95.25 196 ALA B N 1
ATOM 3502 C CA . ALA B 1 196 ? 18.422 -9.555 -14.109 1 95.25 196 ALA B CA 1
ATOM 3503 C C . ALA B 1 196 ? 18.531 -11.047 -13.844 1 95.25 196 ALA B C 1
ATOM 3505 O O . ALA B 1 196 ? 19.359 -11.734 -14.445 1 95.25 196 ALA B O 1
ATOM 3506 N N . ASP B 1 197 ? 17.703 -11.562 -12.961 1 96.38 197 ASP B N 1
ATOM 3507 C CA . ASP B 1 197 ? 17.719 -12.969 -12.594 1 96.38 197 ASP B CA 1
ATOM 3508 C C . ASP B 1 197 ? 16.75 -13.773 -13.469 1 96.38 197 ASP B C 1
ATOM 3510 O O . ASP B 1 197 ? 16.516 -14.961 -13.219 1 96.38 197 ASP B O 1
ATOM 3514 N N . ASN B 1 198 ? 16.078 -13.141 -14.445 1 97.5 198 ASN B N 1
ATOM 3515 C CA . ASN B 1 198 ? 15.164 -13.797 -15.367 1 97.5 198 ASN B CA 1
ATOM 3516 C C . ASN B 1 198 ? 13.945 -14.352 -14.641 1 97.5 198 ASN B C 1
ATOM 3518 O O . ASN B 1 198 ? 13.531 -15.484 -14.898 1 97.5 198 ASN B O 1
ATOM 3522 N N . ILE B 1 199 ? 13.469 -13.633 -13.711 1 98.06 199 ILE B N 1
ATOM 3523 C CA . ILE B 1 199 ? 12.258 -13.938 -12.961 1 98.06 199 ILE B CA 1
ATOM 3524 C C . ILE B 1 199 ? 11.188 -12.891 -13.266 1 98.06 199 ILE B C 1
ATOM 3526 O O . ILE B 1 199 ? 11.477 -11.695 -13.336 1 98.06 199 ILE B O 1
ATOM 3530 N N . ALA B 1 200 ? 9.992 -13.312 -13.547 1 98.56 200 ALA B N 1
ATOM 3531 C CA . ALA B 1 200 ? 8.883 -12.398 -13.828 1 98.56 200 ALA B CA 1
ATOM 3532 C C . ALA B 1 200 ? 7.965 -12.258 -12.625 1 98.56 200 ALA B C 1
ATOM 3534 O O . ALA B 1 200 ? 7.676 -13.25 -11.938 1 98.56 200 ALA B O 1
ATOM 3535 N N . VAL B 1 201 ? 7.594 -11.07 -12.312 1 98.62 201 VAL B N 1
ATOM 3536 C CA . VAL B 1 201 ? 6.605 -10.758 -11.281 1 98.62 201 VAL B CA 1
ATOM 3537 C C . VAL B 1 201 ? 5.504 -9.883 -11.867 1 98.62 201 VAL B C 1
ATOM 3539 O O . VAL B 1 201 ? 5.773 -8.805 -12.398 1 98.62 201 VAL B O 1
ATOM 3542 N N . ASN B 1 202 ? 4.277 -10.375 -11.836 1 98.69 202 ASN B N 1
ATOM 3543 C CA . ASN B 1 202 ? 3.156 -9.695 -12.477 1 98.69 202 ASN B CA 1
ATOM 3544 C C . ASN B 1 202 ? 1.928 -9.672 -11.57 1 98.69 202 ASN B C 1
ATOM 3546 O O . ASN B 1 202 ? 1.896 -10.352 -10.547 1 98.69 202 ASN B O 1
ATOM 3550 N N . VAL B 1 203 ? 1.011 -8.797 -11.969 1 98.62 203 VAL B N 1
ATOM 3551 C CA . VAL B 1 203 ? -0.257 -8.664 -11.258 1 98.62 203 VAL B CA 1
ATOM 3552 C C . VAL B 1 203 ? -1.416 -8.898 -12.227 1 98.62 203 VAL B C 1
ATOM 3554 O O . VAL B 1 203 ? -1.396 -8.422 -13.359 1 98.62 203 VAL B O 1
ATOM 3557 N N . VAL B 1 204 ? -2.381 -9.656 -11.797 1 97.81 204 VAL B N 1
ATOM 3558 C CA . VAL B 1 204 ? -3.672 -9.719 -12.477 1 97.81 204 VAL B CA 1
ATOM 3559 C C . VAL B 1 204 ? -4.77 -9.227 -11.539 1 97.81 204 VAL B C 1
ATOM 3561 O O . VAL B 1 204 ? -4.875 -9.688 -10.398 1 97.81 204 VAL B O 1
ATOM 3564 N N . SER B 1 205 ? -5.492 -8.32 -11.953 1 94.75 205 SER B N 1
ATOM 3565 C CA . SER B 1 205 ? -6.656 -7.828 -11.227 1 94.75 205 SER B CA 1
ATOM 3566 C C . SER B 1 205 ? -7.949 -8.398 -11.797 1 94.75 205 SER B C 1
ATOM 3568 O O . SER B 1 205 ? -8.289 -8.141 -12.953 1 94.75 205 SER B O 1
ATOM 3570 N N . PRO B 1 206 ? -8.602 -9.164 -10.891 1 90.69 206 PRO B N 1
ATOM 3571 C CA . PRO B 1 206 ? -9.898 -9.656 -11.359 1 90.69 206 PRO B CA 1
ATOM 3572 C C . PRO B 1 206 ? -10.977 -8.57 -11.367 1 90.69 206 PRO B C 1
ATOM 3574 O O . PRO B 1 206 ? -10.992 -7.703 -10.492 1 90.69 206 PRO B O 1
ATOM 3577 N N . GLY B 1 207 ? -11.68 -8.492 -12.43 1 81.44 207 GLY B N 1
ATOM 3578 C CA . GLY B 1 207 ? -12.906 -7.719 -12.352 1 81.44 207 GLY B CA 1
ATOM 3579 C C . GLY B 1 207 ? -13.961 -8.352 -11.453 1 81.44 207 GLY B C 1
ATOM 3580 O O . GLY B 1 207 ? -13.625 -9.039 -10.484 1 81.44 207 GLY B O 1
ATOM 3581 N N . LEU B 1 208 ? -15.203 -8.016 -11.594 1 77.44 208 LEU B N 1
ATOM 3582 C CA . LEU B 1 208 ? -16.297 -8.633 -10.844 1 77.44 208 LEU B CA 1
ATOM 3583 C C . LEU B 1 208 ? -16.5 -10.078 -11.281 1 77.44 208 LEU B C 1
ATOM 3585 O O . LEU B 1 208 ? -16.891 -10.328 -12.422 1 77.44 208 LEU B O 1
ATOM 3589 N N . VAL B 1 209 ? -16.047 -10.938 -10.422 1 78.75 209 VAL B N 1
ATOM 3590 C CA . VAL B 1 209 ? -16.188 -12.359 -10.719 1 78.75 209 VAL B CA 1
ATOM 3591 C C . VAL B 1 209 ? -17.219 -12.984 -9.766 1 78.75 209 VAL B C 1
ATOM 3593 O O . VAL B 1 209 ? -17.219 -12.672 -8.57 1 78.75 209 VAL B O 1
ATOM 3596 N N . ASP B 1 210 ? -18.062 -13.742 -10.383 1 75.5 210 ASP B N 1
ATOM 3597 C CA . ASP B 1 210 ? -19.062 -14.422 -9.578 1 75.5 210 ASP B CA 1
ATOM 3598 C C . ASP B 1 210 ? -18.453 -15.57 -8.781 1 75.5 210 ASP B C 1
ATOM 3600 O O . ASP B 1 210 ? -18.297 -16.672 -9.297 1 75.5 210 ASP B O 1
ATOM 3604 N N . THR B 1 211 ? -18.062 -15.242 -7.605 1 73.12 211 THR B N 1
ATOM 3605 C CA . THR B 1 211 ? -17.531 -16.219 -6.66 1 73.12 211 THR B CA 1
ATOM 3606 C C . THR B 1 211 ? -18.281 -16.141 -5.332 1 73.12 211 THR B C 1
ATOM 3608 O O . THR B 1 211 ? -18.938 -15.141 -5.035 1 73.12 211 THR B O 1
ATOM 3611 N N . PRO B 1 212 ? -18.188 -17.25 -4.668 1 65.5 212 PRO B N 1
ATOM 3612 C CA . PRO B 1 212 ? -18.828 -17.219 -3.355 1 65.5 212 PRO B CA 1
ATOM 3613 C C . PRO B 1 212 ? -18.359 -16.047 -2.492 1 65.5 212 PRO B C 1
ATOM 3615 O O . PRO B 1 212 ? -19.156 -15.453 -1.758 1 65.5 212 PRO B O 1
ATOM 3618 N N . GLY B 1 213 ? -17.125 -15.617 -2.621 1 63.91 213 GLY B N 1
ATOM 3619 C CA . GLY B 1 213 ? -16.578 -14.5 -1.858 1 63.91 213 GLY B CA 1
ATOM 3620 C C . GLY B 1 213 ? -17.203 -13.164 -2.229 1 63.91 213 GLY B C 1
ATOM 3621 O O . GLY B 1 213 ? -17.562 -12.375 -1.352 1 63.91 213 GLY B O 1
ATOM 3622 N N . VAL B 1 214 ? -17.328 -12.938 -3.479 1 66.12 214 VAL B N 1
ATOM 3623 C CA . VAL B 1 214 ? -17.922 -11.703 -3.971 1 66.12 214 VAL B CA 1
ATOM 3624 C C . VAL B 1 214 ? -19.391 -11.633 -3.576 1 66.12 214 VAL B C 1
ATOM 3626 O O . VAL B 1 214 ? -19.891 -10.562 -3.225 1 66.12 214 VAL B O 1
ATOM 3629 N N . ALA B 1 215 ? -19.969 -12.797 -3.607 1 57.22 215 ALA B N 1
ATOM 3630 C CA . ALA B 1 215 ? -21.391 -12.875 -3.279 1 57.22 215 ALA B CA 1
ATOM 3631 C C . ALA B 1 215 ? -21.641 -12.484 -1.825 1 57.22 215 ALA B C 1
ATOM 3633 O O . ALA B 1 215 ? -22.625 -11.812 -1.519 1 57.22 215 ALA B O 1
ATOM 3634 N N . VAL B 1 216 ? -20.703 -12.82 -1.016 1 56.75 216 VAL B N 1
ATOM 3635 C CA . VAL B 1 216 ? -20.844 -12.562 0.413 1 56.75 216 VAL B CA 1
ATOM 3636 C C . VAL B 1 216 ? -20.844 -11.055 0.666 1 56.75 216 VAL B C 1
ATOM 3638 O O . VAL B 1 216 ? -21.531 -10.57 1.564 1 56.75 216 VAL B O 1
ATOM 3641 N N . HIS B 1 217 ? -20.172 -10.367 -0.21 1 66.5 217 HIS B N 1
ATOM 3642 C CA . HIS B 1 217 ? -20.031 -8.938 0.045 1 66.5 217 HIS B CA 1
ATOM 3643 C C . HIS B 1 217 ? -21.062 -8.133 -0.727 1 66.5 217 HIS B C 1
ATOM 3645 O O . HIS B 1 217 ? -21.078 -6.902 -0.653 1 66.5 217 HIS B O 1
ATOM 3651 N N . GLY B 1 218 ? -21.891 -8.867 -1.406 1 60.28 218 GLY B N 1
ATOM 3652 C CA . GLY B 1 218 ? -23 -8.211 -2.094 1 60.28 218 GLY B CA 1
ATOM 3653 C C . GLY B 1 218 ? -22.547 -7.336 -3.246 1 60.28 218 GLY B C 1
ATOM 3654 O O . GLY B 1 218 ? -23.203 -6.344 -3.572 1 60.28 218 GLY B O 1
ATOM 3655 N N . LEU B 1 219 ? -21.391 -7.688 -3.748 1 64.06 219 LEU B N 1
ATOM 3656 C CA . LEU B 1 219 ? -20.812 -6.809 -4.758 1 64.06 219 LEU B CA 1
ATOM 3657 C C . LEU B 1 219 ? -21.516 -6.996 -6.105 1 64.06 219 LEU B C 1
ATOM 3659 O O . LEU B 1 219 ? -21.422 -6.137 -6.984 1 64.06 219 LEU B O 1
ATOM 3663 N N . ILE B 1 220 ? -22.203 -8.109 -6.227 1 62.88 220 ILE B N 1
ATOM 3664 C CA . ILE B 1 220 ? -22.969 -8.328 -7.445 1 62.88 220 ILE B CA 1
ATOM 3665 C C . ILE B 1 220 ? -24.438 -7.973 -7.199 1 62.88 220 ILE B C 1
ATOM 3667 O O . ILE B 1 220 ? -25.078 -8.555 -6.328 1 62.88 220 ILE B O 1
ATOM 3671 N N . ASN B 1 221 ? -24.734 -6.918 -7.809 1 63.91 221 ASN B N 1
ATOM 3672 C CA . ASN B 1 221 ? -26.125 -6.469 -7.75 1 63.91 221 ASN B CA 1
ATOM 3673 C C . ASN B 1 221 ? -26.656 -6.121 -9.133 1 63.91 221 ASN B C 1
ATOM 3675 O O . ASN B 1 221 ? -26.047 -6.457 -10.148 1 63.91 221 ASN B O 1
ATOM 3679 N N . GLU B 1 222 ? -27.906 -5.703 -9.156 1 62.97 222 GLU B N 1
ATOM 3680 C CA . GLU B 1 222 ? -28.578 -5.434 -10.43 1 62.97 222 GLU B CA 1
ATOM 3681 C C . GLU B 1 222 ? -27.766 -4.473 -11.289 1 62.97 222 GLU B C 1
ATOM 3683 O O . GLU B 1 222 ? -27.75 -4.582 -12.516 1 62.97 222 GLU B O 1
ATOM 3688 N N . GLN B 1 223 ? -26.969 -3.646 -10.641 1 61.62 223 GLN B N 1
ATOM 3689 C CA . GLN B 1 223 ? -26.234 -2.617 -11.359 1 61.62 223 GLN B CA 1
ATOM 3690 C C . GLN B 1 223 ? -24.891 -3.15 -11.852 1 61.62 223 GLN B C 1
ATOM 3692 O O . GLN B 1 223 ? -24.359 -2.658 -12.844 1 61.62 223 GLN B O 1
ATOM 3697 N N . SER B 1 224 ? -24.484 -4.273 -11.18 1 65.88 224 SER B N 1
ATOM 3698 C CA . SER B 1 224 ? -23.125 -4.691 -11.484 1 65.88 224 SER B CA 1
ATOM 3699 C C . SER B 1 224 ? -23.109 -6.043 -12.195 1 65.88 224 SER B C 1
ATOM 3701 O O . SER B 1 224 ? -22.062 -6.469 -12.695 1 65.88 224 SER B O 1
ATOM 3703 N N . LYS B 1 225 ? -24.266 -6.664 -12.336 1 70.19 225 LYS B N 1
ATOM 3704 C CA . LYS B 1 225 ? -24.344 -8.023 -12.859 1 70.19 225 LYS B CA 1
ATOM 3705 C C . LYS B 1 225 ? -23.797 -8.102 -14.281 1 70.19 225 LYS B C 1
ATOM 3707 O O . LYS B 1 225 ? -23.25 -9.133 -14.688 1 70.19 225 LYS B O 1
ATOM 3712 N N . ASP B 1 226 ? -24 -7.035 -15.008 1 70.56 226 ASP B N 1
ATOM 3713 C CA . ASP B 1 226 ? -23.594 -7.051 -16.406 1 70.56 226 ASP B CA 1
ATOM 3714 C C . ASP B 1 226 ? -22.078 -6.926 -16.547 1 70.56 226 ASP B C 1
ATOM 3716 O O . ASP B 1 226 ? -21.516 -7.16 -17.625 1 70.56 226 ASP B O 1
ATOM 3720 N N . ARG B 1 227 ? -21.484 -6.727 -15.414 1 73.88 227 ARG B N 1
ATOM 3721 C CA . ARG B 1 227 ? -20.047 -6.512 -15.445 1 73.88 227 ARG B CA 1
ATOM 3722 C C . ARG B 1 227 ? -19.297 -7.75 -14.961 1 73.88 227 ARG B C 1
ATOM 3724 O O . ARG B 1 227 ? -18.062 -7.738 -14.859 1 73.88 227 ARG B O 1
ATOM 3731 N N . VAL B 1 228 ? -20.078 -8.789 -14.734 1 80.69 228 VAL B N 1
ATOM 3732 C CA . VAL B 1 228 ? -19.469 -10.008 -14.203 1 80.69 228 VAL B CA 1
ATOM 3733 C C . VAL B 1 228 ? -18.578 -10.648 -15.266 1 80.69 228 VAL B C 1
ATOM 3735 O O . VAL B 1 228 ? -18.984 -10.805 -16.422 1 80.69 228 VAL B O 1
ATOM 3738 N N . GLN B 1 229 ? -17.344 -10.93 -14.867 1 85.31 229 GLN B N 1
ATOM 3739 C CA . GLN B 1 229 ? -16.359 -11.562 -15.742 1 85.31 229 GLN B CA 1
ATOM 3740 C C . GLN B 1 229 ? -16.25 -13.055 -15.461 1 85.31 229 GLN B C 1
ATOM 3742 O O . GLN B 1 229 ? -16.234 -13.477 -14.305 1 85.31 229 GLN B O 1
ATOM 3747 N N . PRO B 1 230 ? -16.297 -13.828 -16.609 1 89.25 230 PRO B N 1
ATOM 3748 C CA . PRO B 1 230 ? -16.094 -15.266 -16.406 1 89.25 230 PRO B CA 1
ATOM 3749 C C . PRO B 1 230 ? -14.758 -15.578 -15.734 1 89.25 230 PRO B C 1
ATOM 3751 O O . PRO B 1 230 ? -13.742 -14.938 -16.031 1 89.25 230 PRO B O 1
ATOM 3754 N N . ILE B 1 231 ? -14.805 -16.531 -14.875 1 93.12 231 ILE B N 1
ATOM 3755 C CA . ILE B 1 231 ? -13.648 -16.875 -14.047 1 93.12 231 ILE B CA 1
ATOM 3756 C C . ILE B 1 231 ? -12.516 -17.391 -14.938 1 93.12 231 ILE B C 1
ATOM 3758 O O . ILE B 1 231 ? -11.344 -17.234 -14.609 1 93.12 231 ILE B O 1
ATOM 3762 N N . GLU B 1 232 ? -12.859 -17.906 -16.156 1 94.81 232 GLU B N 1
ATOM 3763 C CA . GLU B 1 232 ? -11.883 -18.438 -17.094 1 94.81 232 GLU B CA 1
ATOM 3764 C C . GLU B 1 232 ? -10.945 -17.359 -17.594 1 94.81 232 GLU B C 1
ATOM 3766 O O . GLU B 1 232 ? -9.781 -17.625 -17.922 1 94.81 232 GLU B O 1
ATOM 3771 N N . PHE B 1 233 ? -11.43 -16.125 -17.641 1 95.06 233 PHE B N 1
ATOM 3772 C CA . PHE B 1 233 ? -10.594 -15.008 -18.078 1 95.06 233 PHE B CA 1
ATOM 3773 C C . PHE B 1 233 ? -9.453 -14.773 -17.078 1 95.06 233 PHE B C 1
ATOM 3775 O O . PHE B 1 233 ? -8.32 -14.508 -17.484 1 95.06 233 PHE B O 1
ATOM 3782 N N . ILE B 1 234 ? -9.758 -14.898 -15.82 1 96.12 234 ILE B N 1
ATOM 3783 C CA . ILE B 1 234 ? -8.742 -14.672 -14.789 1 96.12 234 ILE B CA 1
ATOM 3784 C C . ILE B 1 234 ? -7.711 -15.797 -14.828 1 96.12 234 ILE B C 1
ATOM 3786 O O . ILE B 1 234 ? -6.504 -15.539 -14.852 1 96.12 234 ILE B O 1
ATOM 3790 N N . ALA B 1 235 ? -8.195 -17.016 -14.914 1 97.38 235 ALA B N 1
ATOM 3791 C CA . ALA B 1 235 ? -7.309 -18.172 -14.938 1 97.38 235 ALA B CA 1
ATOM 3792 C C . ALA B 1 235 ? -6.383 -18.125 -16.156 1 97.38 235 ALA B C 1
ATOM 3794 O O . ALA B 1 235 ? -5.188 -18.422 -16.047 1 97.38 235 ALA B O 1
ATOM 3795 N N . GLU B 1 236 ? -6.957 -17.734 -17.266 1 97.5 236 GLU B N 1
ATOM 3796 C CA . GLU B 1 236 ? -6.172 -17.656 -18.5 1 97.5 236 GLU B CA 1
ATOM 3797 C C . GLU B 1 236 ? -5.121 -16.562 -18.406 1 97.5 236 GLU B C 1
ATOM 3799 O O . GLU B 1 236 ? -3.969 -16.766 -18.797 1 97.5 236 GLU B O 1
ATOM 3804 N N . ALA B 1 237 ? -5.52 -15.422 -17.938 1 97.75 237 ALA B N 1
ATOM 3805 C CA . ALA B 1 237 ? -4.582 -14.305 -17.797 1 97.75 237 ALA B CA 1
ATOM 3806 C C . ALA B 1 237 ? -3.408 -14.688 -16.891 1 97.75 237 ALA B C 1
ATOM 3808 O O . ALA B 1 237 ? -2.254 -14.398 -17.219 1 97.75 237 ALA B O 1
ATOM 3809 N N . VAL B 1 238 ? -3.707 -15.359 -15.781 1 98.44 238 VAL B N 1
ATOM 3810 C CA . VAL B 1 238 ? -2.67 -15.781 -14.844 1 98.44 238 VAL B CA 1
ATOM 3811 C C . VAL B 1 238 ? -1.738 -16.781 -15.523 1 98.44 238 VAL B C 1
ATOM 3813 O O . VAL B 1 238 ? -0.514 -16.672 -15.422 1 98.44 238 VAL B O 1
ATOM 3816 N N . TYR B 1 239 ? -2.312 -17.734 -16.25 1 98.38 239 TYR B N 1
ATOM 3817 C CA . TYR B 1 239 ? -1.508 -18.719 -16.969 1 98.38 239 TYR B CA 1
ATOM 3818 C C . TYR B 1 239 ? -0.567 -18.031 -17.953 1 98.38 239 TYR B C 1
ATOM 3820 O O . TYR B 1 239 ? 0.618 -18.375 -18.016 1 98.38 239 TYR B O 1
ATOM 3828 N N . GLN B 1 240 ? -1.052 -17.078 -18.688 1 98 240 GLN B N 1
ATOM 3829 C CA . GLN B 1 240 ? -0.245 -16.406 -19.703 1 98 240 GLN B CA 1
ATOM 3830 C C . GLN B 1 240 ? 0.922 -15.664 -19.062 1 98 240 GLN B C 1
ATOM 3832 O O . GLN B 1 240 ? 2.039 -15.688 -19.594 1 98 240 GLN B O 1
ATOM 3837 N N . LEU B 1 241 ? 0.682 -15.047 -17.953 1 98.06 241 LEU B N 1
ATOM 3838 C CA . LEU B 1 241 ? 1.73 -14.297 -17.266 1 98.06 241 LEU B CA 1
ATOM 3839 C C . LEU B 1 241 ? 2.695 -15.234 -16.547 1 98.06 241 LEU B C 1
ATOM 3841 O O . LEU B 1 241 ? 3.881 -14.93 -16.406 1 98.06 241 LEU B O 1
ATOM 3845 N N . ALA B 1 242 ? 2.193 -16.391 -16.125 1 98 242 ALA B N 1
ATOM 3846 C CA . ALA B 1 242 ? 2.994 -17.359 -15.391 1 98 242 ALA B CA 1
ATOM 3847 C C . ALA B 1 242 ? 3.811 -18.234 -16.344 1 98 242 ALA B C 1
ATOM 3849 O O . ALA B 1 242 ? 4.598 -19.078 -15.891 1 98 242 ALA B O 1
ATOM 3850 N N . SER B 1 243 ? 3.666 -18.078 -17.656 1 96.94 243 SER B N 1
ATOM 3851 C CA . SER B 1 243 ? 4.352 -18.953 -18.609 1 96.94 243 SER B CA 1
ATOM 3852 C C . SER B 1 243 ? 5.062 -18.141 -19.688 1 96.94 243 SER B C 1
ATOM 3854 O O . SER B 1 243 ? 5.711 -18.703 -20.562 1 96.94 243 SER B O 1
ATOM 3856 N N . GLY B 1 244 ? 4.941 -16.844 -19.609 1 95.75 244 GLY B N 1
ATOM 3857 C CA . GLY B 1 244 ? 5.555 -15.984 -20.625 1 95.75 244 GLY B CA 1
ATOM 3858 C C . GLY B 1 244 ? 7.043 -15.773 -20.406 1 95.75 244 GLY B C 1
ATOM 3859 O O . GLY B 1 244 ? 7.582 -16.156 -19.359 1 95.75 244 GLY B O 1
ATOM 3860 N N . ASP B 1 245 ? 7.707 -15.172 -21.375 1 96.38 245 ASP B N 1
ATOM 3861 C CA . ASP B 1 245 ? 9.117 -14.82 -21.281 1 96.38 245 ASP B CA 1
ATOM 3862 C C . ASP B 1 245 ? 9.359 -13.773 -20.203 1 96.38 245 ASP B C 1
ATOM 3864 O O . ASP B 1 245 ? 8.906 -12.633 -20.328 1 96.38 245 ASP B O 1
ATOM 3868 N N . PRO B 1 246 ? 10.117 -14.156 -19.156 1 95.69 246 PRO B N 1
ATOM 3869 C CA . PRO B 1 246 ? 10.312 -13.227 -18.047 1 95.69 246 PRO B CA 1
ATOM 3870 C C . PRO B 1 246 ? 11.016 -11.938 -18.469 1 95.69 246 PRO B C 1
ATOM 3872 O O . PRO B 1 246 ? 10.883 -10.906 -17.797 1 95.69 246 PRO B O 1
ATOM 3875 N N . LYS B 1 247 ? 11.703 -11.93 -19.531 1 92.06 247 LYS B N 1
ATOM 3876 C CA . LYS B 1 247 ? 12.438 -10.75 -19.984 1 92.06 247 LYS B CA 1
ATOM 3877 C C . LYS B 1 247 ? 11.5 -9.711 -20.578 1 92.06 247 LYS B C 1
ATOM 3879 O O . LYS B 1 247 ? 11.781 -8.508 -20.531 1 92.06 247 LYS B O 1
ATOM 3884 N N . THR B 1 248 ? 10.391 -10.234 -21.031 1 93.56 248 THR B N 1
ATOM 3885 C CA . THR B 1 248 ? 9.523 -9.297 -21.734 1 93.56 248 THR B CA 1
ATOM 3886 C C . THR B 1 248 ? 8.195 -9.133 -21 1 93.56 248 THR B C 1
ATOM 3888 O O . THR B 1 248 ? 7.59 -8.062 -21.047 1 93.56 248 THR B O 1
ATOM 3891 N N . LEU B 1 249 ? 7.816 -10.188 -20.359 1 96.31 249 LEU B N 1
ATOM 3892 C CA . LEU B 1 249 ? 6.512 -10.148 -19.703 1 96.31 249 LEU B CA 1
ATOM 3893 C C . LEU B 1 249 ? 6.66 -10.109 -18.188 1 96.31 249 LEU B C 1
ATOM 3895 O O . LEU B 1 249 ? 6.426 -11.109 -17.516 1 96.31 249 LEU B O 1
ATOM 3899 N N . THR B 1 250 ? 7.055 -8.969 -17.672 1 97.56 250 THR B N 1
ATOM 3900 C CA . THR B 1 250 ? 7.219 -8.766 -16.234 1 97.56 250 THR B CA 1
ATOM 3901 C C . THR B 1 250 ? 6.832 -7.34 -15.852 1 97.56 250 THR B C 1
ATOM 3903 O O . THR B 1 250 ? 6.734 -6.461 -16.703 1 97.56 250 THR B O 1
ATOM 3906 N N . GLY B 1 251 ? 6.492 -7.168 -14.609 1 97.25 251 GLY B N 1
ATOM 3907 C CA . GLY B 1 251 ? 6.172 -5.852 -14.078 1 97.25 251 GLY B CA 1
ATOM 3908 C C . GLY B 1 251 ? 4.812 -5.344 -14.516 1 97.25 251 GLY B C 1
ATOM 3909 O O . GLY B 1 251 ? 4.566 -4.137 -14.516 1 97.25 251 GLY B O 1
ATOM 3910 N N . ARG B 1 252 ? 3.947 -6.293 -14.914 1 96.81 252 ARG B N 1
ATOM 3911 C CA . ARG B 1 252 ? 2.631 -5.914 -15.414 1 96.81 252 ARG B CA 1
ATOM 3912 C C . ARG B 1 252 ? 1.614 -5.824 -14.281 1 96.81 252 ARG B C 1
ATOM 3914 O O . ARG B 1 252 ? 1.645 -6.633 -13.352 1 96.81 252 ARG B O 1
ATOM 3921 N N . VAL B 1 253 ? 0.811 -4.805 -14.367 1 97.12 253 VAL B N 1
ATOM 3922 C CA . VAL B 1 253 ? -0.4 -4.684 -13.562 1 97.12 253 VAL B CA 1
ATOM 3923 C C . VAL B 1 253 ? -1.622 -4.602 -14.477 1 97.12 253 VAL B C 1
ATOM 3925 O O . VAL B 1 253 ? -1.945 -3.535 -15 1 97.12 253 VAL B O 1
ATOM 3928 N N . ASP B 1 254 ? -2.316 -5.77 -14.617 1 95.94 254 ASP B N 1
ATOM 3929 C CA . ASP B 1 254 ? -3.311 -5.82 -15.68 1 95.94 254 ASP B CA 1
ATOM 3930 C C . ASP B 1 254 ? -4.641 -6.371 -15.172 1 95.94 254 ASP B C 1
ATOM 3932 O O . ASP B 1 254 ? -4.676 -7.086 -14.164 1 95.94 254 ASP B O 1
ATOM 3936 N N . TYR B 1 255 ? -5.656 -5.98 -15.875 1 94.12 255 TYR B N 1
ATOM 3937 C CA . TYR B 1 255 ? -6.934 -6.68 -15.789 1 94.12 255 TYR B CA 1
ATOM 3938 C C . TYR B 1 255 ? -6.977 -7.855 -16.766 1 94.12 255 TYR B C 1
ATOM 3940 O O . TYR B 1 255 ? -6.371 -7.801 -17.828 1 94.12 255 TYR B O 1
ATOM 3948 N N . ALA B 1 256 ? -7.75 -8.812 -16.375 1 94.5 256 ALA B N 1
ATOM 3949 C CA . ALA B 1 256 ? -7.703 -10.078 -17.109 1 94.5 256 ALA B CA 1
ATOM 3950 C C . ALA B 1 256 ? -8.164 -9.891 -18.547 1 94.5 256 ALA B C 1
ATOM 3952 O O . ALA B 1 256 ? -7.438 -10.234 -19.484 1 94.5 256 ALA B O 1
ATOM 3953 N N . GLU B 1 257 ? -9.273 -9.273 -18.766 1 92.31 257 GLU B N 1
ATOM 3954 C CA . GLU B 1 257 ? -9.852 -9.203 -20.094 1 92.31 257 GLU B CA 1
ATOM 3955 C C . GLU B 1 257 ? -9.039 -8.281 -21 1 92.31 257 GLU B C 1
ATOM 3957 O O . GLU B 1 257 ? -8.703 -8.648 -22.125 1 92.31 257 GLU B O 1
ATOM 3962 N N . PRO B 1 258 ? -8.703 -7.094 -20.516 1 93.25 258 PRO B N 1
ATOM 3963 C CA . PRO B 1 258 ? -7.863 -6.238 -21.359 1 93.25 258 PRO B CA 1
ATOM 3964 C C . PRO B 1 258 ? -6.531 -6.891 -21.719 1 93.25 258 PRO B C 1
ATOM 3966 O O . PRO B 1 258 ? -6.043 -6.73 -22.844 1 93.25 258 PRO B O 1
ATOM 3969 N N . LEU B 1 259 ? -5.965 -7.613 -20.766 1 95 259 LEU B N 1
ATOM 3970 C CA . LEU B 1 259 ? -4.703 -8.289 -21.031 1 95 259 LEU B CA 1
ATOM 3971 C C . LEU B 1 259 ? -4.867 -9.312 -22.156 1 95 259 LEU B C 1
ATOM 3973 O O . LEU B 1 259 ? -4.066 -9.352 -23.094 1 95 259 LEU B O 1
ATOM 3977 N N . LEU B 1 260 ? -5.906 -10.148 -22.062 1 95.5 260 LEU B N 1
ATOM 3978 C CA . LEU B 1 260 ? -6.125 -11.188 -23.062 1 95.5 260 LEU B CA 1
ATOM 3979 C C . LEU B 1 260 ? -6.426 -10.578 -24.422 1 95.5 260 LEU B C 1
ATOM 3981 O O . LEU B 1 260 ? -5.988 -11.109 -25.453 1 95.5 260 LEU B O 1
ATOM 3985 N N . LYS B 1 261 ? -7.156 -9.484 -24.406 1 95 261 LYS B N 1
ATOM 3986 C CA . LYS B 1 261 ? -7.418 -8.781 -25.656 1 95 261 LYS B CA 1
ATOM 3987 C C . LYS B 1 261 ? -6.121 -8.273 -26.281 1 95 261 LYS B C 1
ATOM 3989 O O . LYS B 1 261 ? -5.91 -8.422 -27.484 1 95 261 LYS B O 1
ATOM 3994 N N . GLU B 1 262 ? -5.289 -7.668 -25.453 1 95.12 262 GLU B N 1
ATOM 3995 C CA . GLU B 1 262 ? -3.994 -7.176 -25.922 1 95.12 262 GLU B CA 1
ATOM 3996 C C . GLU B 1 262 ? -3.158 -8.297 -26.516 1 95.12 262 GLU B C 1
ATOM 3998 O O . GLU B 1 262 ? -2.494 -8.102 -27.547 1 95.12 262 GLU B O 1
ATOM 4003 N N . LEU B 1 263 ? -3.23 -9.477 -25.844 1 93.56 263 LEU B N 1
ATOM 4004 C CA . LEU B 1 263 ? -2.416 -10.609 -26.266 1 93.56 263 LEU B CA 1
ATOM 4005 C C . LEU B 1 263 ? -3.115 -11.391 -27.375 1 93.56 263 LEU B C 1
ATOM 4007 O O . LEU B 1 263 ? -2.564 -12.367 -27.891 1 93.56 263 LEU B O 1
ATOM 4011 N N . ASN B 1 264 ? -4.34 -10.992 -27.734 1 95.12 264 ASN B N 1
ATOM 4012 C CA . ASN B 1 264 ? -5.152 -11.656 -28.75 1 95.12 264 ASN B CA 1
ATOM 4013 C C . ASN B 1 264 ? -5.395 -13.117 -28.406 1 95.12 264 ASN B C 1
ATOM 4015 O O . ASN B 1 264 ? -5.172 -14 -29.234 1 95.12 264 ASN B O 1
ATOM 4019 N N . LEU B 1 265 ? -5.879 -13.312 -27.141 1 94.06 265 LEU B N 1
ATOM 4020 C CA . LEU B 1 265 ? -6.098 -14.664 -26.656 1 94.06 265 LEU B CA 1
ATOM 4021 C C . LEU B 1 265 ? -7.512 -14.82 -26.109 1 94.06 265 LEU B C 1
ATOM 4023 O O . LEU B 1 265 ? -8.109 -13.859 -25.625 1 94.06 265 LEU B O 1
ATOM 4027 N N . LYS B 1 266 ? -8.039 -15.992 -26.203 1 93.12 266 LYS B N 1
ATOM 4028 C CA . LYS B 1 266 ? -9.312 -16.391 -25.594 1 93.12 266 LYS B CA 1
ATOM 4029 C C . LYS B 1 266 ? -9.086 -17.344 -24.438 1 93.12 266 LYS B C 1
ATOM 4031 O O . LYS B 1 266 ? -8.148 -18.156 -24.469 1 93.12 266 LYS B O 1
ATOM 4036 N N . PRO B 1 267 ? -9.977 -17.266 -23.438 1 92.69 267 PRO B N 1
ATOM 4037 C CA . PRO B 1 267 ? -9.789 -18.188 -22.312 1 92.69 267 PRO B CA 1
ATOM 4038 C C . PRO B 1 267 ? -10.141 -19.625 -22.672 1 92.69 267 PRO B C 1
ATOM 4040 O O . PRO B 1 267 ? -11.016 -19.859 -23.516 1 92.69 267 PRO B O 1
ATOM 4043 N N . SER B 1 268 ? -9.484 -20.562 -22.047 1 87.5 268 SER B N 1
ATOM 4044 C CA . SER B 1 268 ? -9.812 -21.984 -22.172 1 87.5 268 SER B CA 1
ATOM 4045 C C . SER B 1 268 ? -10.898 -22.391 -21.172 1 87.5 268 SER B C 1
ATOM 4047 O O . SER B 1 268 ? -10.969 -21.859 -20.078 1 87.5 268 SER B O 1
ATOM 4049 N N . GLU B 1 269 ? -11.703 -23.344 -21.594 1 89.44 269 GLU B N 1
ATOM 4050 C CA . GLU B 1 269 ? -12.578 -23.969 -20.609 1 89.44 269 GLU B CA 1
ATOM 4051 C C . GLU B 1 269 ? -11.773 -24.719 -19.562 1 89.44 269 GLU B C 1
ATOM 4053 O O . GLU B 1 269 ? -10.711 -25.281 -19.859 1 89.44 269 GLU B O 1
ATOM 4058 N N . LEU B 1 270 ? -12.297 -24.75 -18.391 1 91.62 270 LEU B N 1
ATOM 4059 C CA . LEU B 1 270 ? -11.555 -25.375 -17.297 1 91.62 270 LEU B CA 1
ATOM 4060 C C . LEU B 1 270 ? -12.062 -26.781 -17.031 1 91.62 270 LEU B C 1
ATOM 4062 O O . LEU B 1 270 ? -13.219 -27.094 -17.312 1 91.62 270 LEU B O 1
ATOM 4066 N N . VAL B 1 271 ? -11.219 -27.516 -16.531 1 88.62 271 VAL B N 1
ATOM 4067 C CA . VAL B 1 271 ? -11.594 -28.859 -16.125 1 88.62 271 VAL B CA 1
ATOM 4068 C C . VAL B 1 271 ? -12.414 -28.797 -14.836 1 88.62 271 VAL B C 1
ATOM 4070 O O . VAL B 1 271 ? -12.32 -27.828 -14.078 1 88.62 271 VAL B O 1
#

Solvent-accessible surface area (backbone atoms only — not comparable to full-atom values): 26822 Å² total; per-residue (Å²): 129,74,38,69,43,35,62,82,32,94,31,44,85,34,22,31,40,30,30,34,13,22,35,56,68,28,27,43,33,48,38,46,42,18,31,24,17,15,39,31,37,32,24,24,76,30,48,47,88,84,64,50,97,57,80,61,14,28,51,57,40,29,47,53,36,39,74,48,66,30,47,51,44,65,48,77,33,54,55,78,32,70,68,35,46,53,48,49,52,51,52,47,30,72,72,74,37,72,59,36,26,40,34,41,46,40,74,69,86,68,73,44,39,70,80,70,52,49,68,68,60,51,52,51,35,41,32,34,43,36,46,31,48,52,50,55,48,39,69,44,40,64,62,17,50,74,67,45,38,33,20,36,40,37,54,48,36,65,53,31,51,68,70,66,80,80,63,84,59,69,68,14,55,28,64,50,13,14,36,26,23,19,38,52,26,33,29,24,28,47,16,32,52,32,43,91,35,36,26,16,17,28,33,41,20,50,70,48,44,90,28,75,69,40,55,72,68,56,66,65,38,90,88,38,53,85,56,50,39,65,64,41,37,44,19,39,39,50,45,53,56,57,68,44,58,31,86,75,46,42,46,44,80,36,44,22,63,65,47,27,57,75,69,72,55,79,59,60,71,61,100,131,73,38,68,43,35,62,82,31,95,30,45,84,34,22,32,41,30,30,33,13,22,36,56,67,28,27,43,32,49,38,47,42,20,30,23,17,16,39,31,37,33,23,24,78,28,48,45,90,85,64,51,96,57,80,61,14,27,50,57,40,30,49,52,34,39,74,47,65,30,48,51,44,67,49,76,33,53,55,77,34,69,68,35,47,53,50,48,53,51,51,46,30,71,72,75,37,73,60,37,27,40,35,40,45,40,74,67,84,68,76,43,40,70,81,71,52,49,69,67,61,51,52,50,34,42,32,35,43,36,47,30,47,51,51,54,47,39,70,43,40,64,62,17,49,73,67,44,37,34,20,37,38,37,56,48,36,66,54,29,52,67,69,66,80,79,64,83,62,69,68,14,55,28,65,51,11,14,37,26,22,19,38,50,26,35,29,24,28,48,15,34,53,33,43,90,34,35,26,15,17,27,33,41,19,51,69,50,44,91,28,75,71,39,55,73,68,55,66,65,38,92,87,39,52,86,57,51,38,64,64,40,37,44,19,38,38,51,43,51,55,58,67,45,57,32,85,74,46,44,46,43,80,37,43,23,62,65,48,27,57,74,69,70,54,78,60,60,71,61,99

Secondary structure (DSSP, 8-state):
-PPPP-TTSTTTT-EEEEES-SSHHHHHHHHHHHHTT-EEEEE-S--STTS-SSS--HHHHHHHHHHTT-EEEE----TTSHHHHHHHHHHHHHHH-S-SEEEE---------GGG--HHHHHHHHIIIIIHHHHHHHHHHHHHHHHT-EEEEEE--GGGSPPPSSP----S-HHHHHHHHHHHHHHHHHHHHTGGGTEEEEEEE--EE--HHHHHTT---TTTGGGEEPHHHHHHHHHHHHHS-TTTS-S-EEEHHHHHHHHT--PPPP-/-PPPP-TTSTTTT-EEEEES-SSHHHHHHHHHHHHTT-EEEEE-S--STTS-SSS--HHHHHHHHHHTT-EEEE----TTSHHHHHHHHHHHHHHH-S-SEEEE---------GGG--HHHHHHHHIIIIIHHHHHHHHHHHHHHHHT-EEEEEE--GGGSPPPSSP----S-HHHHHHHHHHHHHHHHHHHHTGGGTEEEEEEE--EE--HHHHHTT---TTTGGGEEPHHHHHHHHHHHHHS-TTTS-S-EEEHHHHHHHTT--PPPP-

Sequence (542 aa):
MSASINPNGNLKGKVALVTGASRGIGEAIAARLAMEGAKVVVSARTAQDGESRLPGTLMETVERIKKAGGEATFIKADLAQSIERERLVEEAVATYGPIDILINNAAITYFTPVVEFTEKRFKLMMEVQVYAPFHLSQLVLPSMIERKTGHIVNISSPAGIHPAKPYRGGRGGTVYGLCKAALERFSTGLASEVYADNIAVNVVSPGLVDTPGVAVHGLINEQSKDRVQPIEFIAEAVYQLASGDPKTLTGRVDYAEPLLKELNLKPSELVMSASINPNGNLKGKVALVTGASRGIGEAIAARLAMEGAKVVVSARTAQDGESRLPGTLMETVERIKKAGGEATFIKADLAQSIERERLVEEAVATYGPIDILINNAAITYFTPVVEFTEKRFKLMMEVQVYAPFHLSQLVLPSMIERKTGHIVNISSPAGIHPAKPYRGGRGGTVYGLCKAALERFSTGLASEVYADNIAVNVVSPGLVDTPGVAVHGLINEQSKDRVQPIEFIAEAVYQLASGDPKTLTGRVDYAEPLLKELNLKPSELV